Protein AF-A0A4S2L7U7-F1 (afdb_monomer_lite)

Radius of gyration: 32.33 Å; chains: 1; bounding box: 84×94×84 Å

Sequence (434 aa):
MQSRNIAFESQIVELRNQLSRRLEATGCLGDAASVLAEIPLESGQRTYAVTFKMDIYLRIAEYYLKLQQISDAETYVNRASLLQPECEDQNLLLRYKTAYAHLLDHKHRFLEAGQRYAELSIRFPWMDEAERVSFLERALAAALLASAGHQRTRLLATLYKDERCQAFEAYPILEKMYMGRLIKRCSLRSLGPLFEKFYPHLLHPPPATGATVSAGSKPPNTSSHSVQELLERAVVEHNMLAASLIYNNISLANLGDLLEITATEKVIVDLNRKTGMHDMSVLSLMCIARIPTINLGMFTFVLPLELNCQNRKIRSFSEAGIPLTFPLDTKVLSSSCVIFQNDKLWTITCTFQAEAVASRMISEDRLMGQIDQIDGAIHFKVPTSGEDPVLASWSGQINSLCTSVNRIVEGIEAAHPDWVHDQLSARMAVDPIL

Foldseek 3Di:
DVVPCQVCLVVLQVVLQVVLVVCVVVVVLVVSLVSLVPRCQPNHPDHDDLLVLLVSLLSSLVSCLVVLVLVRSVVSLVVNVVSQVVDPDPVSNLSSLLSVLSSCVSVLVLLVSLVSLLCSLPVCPVDDNVVSLLSNLSSVVSLLLDAFFDSSLVSLVSSLPDPSNVPDLCNVVSVCLNVLHQDDPVNCVSCVVSCVVRPVCLADPPPPPDDPDDPDDDDPPDPSHHPVNSNLLRNLSSNQSSCLVVDQKDFLLVSLVSSVPFFDKDFPDQPPPPPPDDDPPVVVVVPPDPQDFPDDPDDGDDDDDDDDDDDDDDDDDDDDDDDDDDDPDDDDPDQWDWDDDPSTTIIRHSSVVSVVSQVVCVVVVRAAWDADPVRRMIGRDDDDPPDDVVVVVVVVVVVVVVVVVVVVVVVCCVVPVPVVVVVVVVVVVVPPDD

Organism: Opisthorchis felineus (NCBI:txid147828)

InterPro domains:
  IPR036388 Winged helix-like DNA-binding domain superfamily [G3DSA:1.10.10.10] (221-272)
  IPR036388 Winged helix-like DNA-binding domain superfamily [G3DSA:1.10.10.10] (342-389)
  IPR040134 26S Proteasome non-ATPase regulatory subunit 12/COP9 signalosome complex subunit 4 [PTHR10855] (2-272)
  IPR041406 COP9 signalosome complex subunit 4, helix turn helix domain [PF18420] (390-428)
  IPR054559 PSMD12/CSN4-like, N-terminal [PF22241] (2-121)

Structure (mmCIF, N/CA/C/O backbone):
data_AF-A0A4S2L7U7-F1
#
_entry.id   AF-A0A4S2L7U7-F1
#
loop_
_atom_site.group_PDB
_atom_site.id
_atom_site.type_symbol
_atom_site.label_atom_id
_atom_site.label_alt_id
_atom_site.label_comp_id
_atom_site.label_asym_id
_atom_site.label_entity_id
_atom_site.label_seq_id
_atom_site.pdbx_PDB_ins_code
_atom_site.Cartn_x
_atom_site.Cartn_y
_atom_site.Cartn_z
_atom_site.occupancy
_atom_site.B_iso_or_equiv
_atom_site.auth_seq_id
_atom_site.auth_comp_id
_atom_site.auth_asym_id
_atom_site.auth_atom_id
_atom_site.pdbx_PDB_model_num
ATOM 1 N N . MET A 1 1 ? -28.619 9.564 37.568 1.00 62.41 1 MET A N 1
ATOM 2 C CA . MET A 1 1 ? -27.357 8.827 37.821 1.00 62.41 1 MET A CA 1
ATOM 3 C C . MET A 1 1 ? -26.123 9.726 37.746 1.00 62.41 1 MET A C 1
ATOM 5 O O . MET A 1 1 ? -25.223 9.503 38.539 1.00 62.41 1 MET A O 1
ATOM 9 N N . GLN A 1 2 ? -26.113 10.782 36.918 1.00 66.38 2 GLN A N 1
ATOM 10 C CA . GLN A 1 2 ? -24.982 11.724 36.799 1.00 66.38 2 GLN A CA 1
ATOM 11 C C . GLN A 1 2 ? -24.495 12.341 38.123 1.00 66.38 2 GLN A C 1
ATOM 13 O O . GLN A 1 2 ? -23.293 12.409 38.351 1.00 66.38 2 GLN A O 1
ATOM 18 N N . SER A 1 3 ? -25.396 12.699 39.046 1.00 74.44 3 SER A N 1
ATOM 19 C CA . SER A 1 3 ? -25.027 13.230 40.372 1.00 74.44 3 SER A CA 1
ATOM 20 C C . SER A 1 3 ? -24.342 12.214 41.300 1.00 74.44 3 SER A C 1
ATOM 22 O O . SER A 1 3 ? -23.756 12.602 42.305 1.00 74.44 3 SER A O 1
ATOM 24 N N . ARG A 1 4 ? -24.401 10.912 40.980 1.00 80.81 4 ARG A N 1
ATOM 25 C CA . ARG A 1 4 ? -23.769 9.809 41.727 1.00 80.81 4 ARG A CA 1
ATOM 26 C C . ARG A 1 4 ? -22.976 8.883 40.792 1.00 80.81 4 ARG A C 1
ATOM 28 O O . ARG A 1 4 ? -23.005 7.668 40.971 1.00 80.81 4 ARG A O 1
ATOM 35 N N . ASN A 1 5 ? -22.278 9.448 39.801 1.00 76.56 5 ASN A N 1
ATOM 36 C CA . ASN A 1 5 ? -21.565 8.684 38.765 1.00 76.56 5 ASN A CA 1
ATOM 37 C C . ASN A 1 5 ? -20.572 7.656 39.327 1.00 76.56 5 ASN A C 1
ATOM 39 O O . ASN A 1 5 ? -20.506 6.541 38.826 1.00 76.56 5 ASN A O 1
ATOM 43 N N . ILE A 1 6 ? -19.856 8.004 40.398 1.00 78.38 6 ILE A N 1
ATOM 44 C CA . ILE A 1 6 ? -18.853 7.125 41.018 1.00 78.38 6 ILE A CA 1
ATOM 45 C C . ILE A 1 6 ? -19.513 5.875 41.628 1.00 78.38 6 ILE A C 1
ATOM 47 O O . ILE A 1 6 ? -19.019 4.764 41.482 1.00 78.38 6 ILE A O 1
ATOM 51 N N . ALA A 1 7 ? -20.674 6.031 42.271 1.00 80.50 7 ALA A N 1
ATOM 52 C CA . ALA A 1 7 ? -21.357 4.925 42.946 1.00 80.50 7 ALA A CA 1
ATOM 53 C C . ALA A 1 7 ? -22.024 3.933 41.974 1.00 80.50 7 ALA A C 1
ATOM 55 O O . ALA A 1 7 ? -22.259 2.786 42.344 1.00 80.50 7 ALA A O 1
ATOM 56 N N . PHE A 1 8 ? -22.347 4.374 40.754 1.00 85.06 8 PHE A N 1
ATOM 57 C CA . PHE A 1 8 ? -23.045 3.574 39.742 1.00 85.06 8 PHE A CA 1
ATOM 58 C C . PHE A 1 8 ? -22.197 3.332 38.484 1.00 85.06 8 PHE A C 1
ATOM 60 O O . PHE A 1 8 ? -22.747 3.116 37.404 1.00 85.06 8 PHE A O 1
ATOM 67 N N . GLU A 1 9 ? -20.865 3.375 38.606 1.00 84.69 9 GLU A N 1
ATOM 68 C CA . GLU A 1 9 ? -19.939 3.303 37.467 1.00 84.69 9 GLU A CA 1
ATOM 69 C C . GLU A 1 9 ? -20.204 2.063 36.593 1.00 84.69 9 GLU A C 1
ATOM 71 O O . GLU A 1 9 ? -20.375 2.177 35.383 1.00 84.69 9 GLU A O 1
ATOM 76 N N . SER A 1 10 ? -20.375 0.888 37.212 1.00 85.44 10 SER A N 1
ATOM 77 C CA . SER A 1 10 ? -20.667 -0.370 36.505 1.00 85.44 10 SER A CA 1
ATOM 78 C C . SER A 1 10 ? -21.936 -0.305 35.660 1.00 85.44 10 SER A C 1
ATOM 80 O O . SER A 1 10 ? -21.963 -0.786 34.530 1.00 85.44 10 SER A O 1
ATOM 82 N N . GLN A 1 11 ? -23.005 0.245 36.235 1.00 88.62 11 GLN A N 1
ATOM 83 C CA . GLN A 1 11 ? -24.308 0.327 35.591 1.00 88.62 11 GLN A CA 1
ATOM 84 C C . GLN A 1 11 ? -24.273 1.360 34.465 1.00 88.62 11 GLN A C 1
ATOM 86 O O . GLN A 1 11 ? -24.877 1.144 33.421 1.00 88.62 11 GLN A O 1
ATOM 91 N N . ILE A 1 12 ? -23.532 2.456 34.646 1.00 89.06 12 ILE A N 1
ATOM 92 C CA . ILE A 1 12 ? -23.348 3.485 33.619 1.00 89.06 12 ILE A CA 1
ATOM 93 C C . ILE A 1 12 ? -22.584 2.923 32.420 1.00 89.06 12 ILE A C 1
ATOM 95 O O . ILE A 1 12 ? -22.988 3.174 31.288 1.00 89.06 12 ILE A O 1
ATOM 99 N N . VAL A 1 13 ? -21.520 2.148 32.646 1.00 90.44 13 VAL A N 1
ATOM 100 C CA . VAL A 1 13 ? -20.770 1.500 31.560 1.00 90.44 13 VAL A CA 1
ATOM 101 C C . VAL A 1 13 ? -21.661 0.546 30.770 1.00 90.44 13 VAL A C 1
ATOM 103 O O . VAL A 1 13 ? -21.686 0.621 29.542 1.00 90.44 13 VAL A O 1
ATOM 106 N N . GLU A 1 14 ? -22.447 -0.289 31.451 1.00 90.81 14 GLU A N 1
ATOM 107 C CA . GLU A 1 14 ? -23.380 -1.207 30.789 1.00 90.81 14 GLU A CA 1
ATOM 108 C C . GLU A 1 14 ? -24.444 -0.451 29.976 1.00 90.81 14 GLU A C 1
ATOM 110 O O . GLU A 1 14 ? -24.671 -0.754 28.804 1.00 90.81 14 GLU A O 1
ATOM 115 N N . LEU A 1 15 ? -25.042 0.597 30.553 1.00 93.12 15 LEU A N 1
ATOM 116 C CA . LEU A 1 15 ? -26.023 1.435 29.861 1.00 93.12 15 LEU A CA 1
ATOM 117 C C . LEU A 1 15 ? -25.423 2.134 28.636 1.00 93.12 15 LEU A C 1
ATOM 119 O O . LEU A 1 15 ? -26.057 2.158 27.584 1.00 93.12 15 LEU A O 1
ATOM 123 N N . ARG A 1 16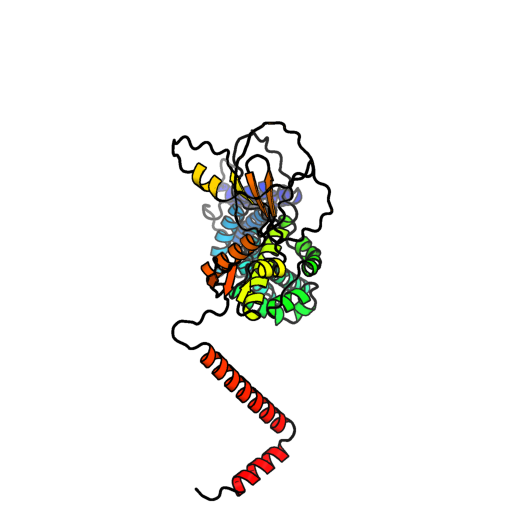 ? -24.201 2.670 28.738 1.00 93.12 16 ARG A N 1
ATOM 124 C CA . ARG A 1 16 ? -23.495 3.303 27.611 1.00 93.12 16 ARG A CA 1
ATOM 125 C C . ARG A 1 16 ? -23.152 2.296 26.518 1.00 93.12 16 ARG A C 1
ATOM 127 O O . ARG A 1 16 ? -23.304 2.606 25.339 1.00 93.12 16 ARG A O 1
ATOM 134 N N . ASN A 1 17 ? -22.762 1.078 26.888 1.00 91.81 17 ASN A N 1
ATOM 135 C CA . ASN A 1 17 ? -22.495 0.007 25.934 1.00 91.81 17 ASN A CA 1
ATOM 136 C C . ASN A 1 17 ? -23.764 -0.380 25.151 1.00 91.81 17 ASN A C 1
ATOM 138 O O . ASN A 1 17 ? -23.748 -0.446 23.919 1.00 91.81 17 ASN A O 1
ATOM 142 N N . GLN A 1 18 ? -24.887 -0.563 25.852 1.00 94.25 18 GLN A N 1
ATOM 143 C CA . GLN A 1 18 ? -26.181 -0.851 25.227 1.00 94.25 18 GLN A CA 1
ATOM 144 C C . GLN A 1 18 ? -26.687 0.315 24.370 1.00 94.25 18 GLN A C 1
ATOM 146 O O . GLN A 1 18 ? -27.180 0.092 23.262 1.00 94.25 18 GLN A O 1
ATOM 151 N N . LEU A 1 19 ? -26.541 1.553 24.850 1.00 94.56 19 LEU A N 1
ATOM 152 C CA . LEU A 1 19 ? -26.913 2.755 24.107 1.00 94.56 19 LEU A CA 1
ATOM 153 C C . LEU A 1 19 ? -26.107 2.873 22.810 1.00 94.56 19 LEU A C 1
ATOM 155 O O . LEU A 1 19 ? -26.698 3.083 21.757 1.00 94.56 19 LEU A O 1
ATOM 159 N N . SER A 1 20 ? -24.791 2.653 22.861 1.00 94.31 20 SER A N 1
ATOM 160 C CA . SER A 1 20 ? -23.930 2.659 21.674 1.00 94.31 20 SER A CA 1
ATOM 161 C C . SER A 1 20 ? -24.370 1.626 20.632 1.00 94.31 20 SER A C 1
ATOM 163 O O . SER A 1 20 ? -24.465 1.959 19.456 1.00 94.31 20 SER A O 1
ATOM 165 N N . ARG A 1 21 ? -24.729 0.401 21.047 1.00 93.94 21 ARG A N 1
ATOM 166 C CA . ARG A 1 21 ? -25.257 -0.630 20.128 1.00 93.94 21 ARG A CA 1
ATOM 167 C C . ARG A 1 21 ? -26.575 -0.213 19.472 1.00 93.94 21 ARG A C 1
ATOM 169 O O . ARG A 1 21 ? -26.801 -0.502 18.302 1.00 93.94 21 ARG A O 1
ATOM 176 N N . ARG A 1 22 ? -27.454 0.472 20.211 1.00 94.94 22 ARG A N 1
ATOM 177 C CA . ARG A 1 22 ? -28.705 1.002 19.646 1.00 94.94 22 ARG A CA 1
ATOM 178 C C . ARG A 1 22 ? -28.448 2.140 18.662 1.00 94.94 22 ARG A C 1
ATOM 180 O O . ARG A 1 22 ? -29.078 2.159 17.614 1.00 94.94 22 ARG A O 1
ATOM 187 N N . LEU A 1 23 ? -27.521 3.044 18.976 1.00 93.00 23 LEU A N 1
ATOM 188 C CA . LEU A 1 23 ? -27.135 4.148 18.090 1.00 93.00 23 LEU A CA 1
ATOM 189 C C . LEU A 1 23 ? -26.438 3.654 16.814 1.00 93.00 23 LEU A C 1
ATOM 191 O O . LEU A 1 23 ? -26.656 4.204 15.738 1.00 93.00 23 LEU A O 1
ATOM 195 N N . GLU A 1 24 ? -25.647 2.584 16.914 1.00 92.50 24 GLU A N 1
ATOM 196 C CA . GLU A 1 24 ? -25.079 1.895 15.754 1.00 92.50 24 GLU A CA 1
ATOM 197 C C . GLU A 1 24 ? -26.187 1.344 14.845 1.00 92.50 24 GLU A C 1
ATOM 199 O O . GLU A 1 24 ? -26.157 1.574 13.637 1.00 92.50 24 GLU A O 1
ATOM 204 N N . ALA A 1 25 ? -27.212 0.705 15.421 1.00 93.19 25 ALA A N 1
ATOM 205 C CA . ALA A 1 25 ? -28.353 0.187 14.665 1.00 93.19 25 ALA A CA 1
ATOM 206 C C . ALA A 1 25 ? -29.197 1.289 13.993 1.00 93.19 25 ALA A C 1
ATOM 208 O O . ALA A 1 25 ? -29.807 1.036 12.956 1.00 93.19 25 ALA A O 1
ATOM 209 N N . THR A 1 26 ? -29.231 2.508 14.547 1.00 93.06 26 THR A N 1
ATOM 210 C CA . THR A 1 26 ? -29.903 3.663 13.923 1.00 93.06 26 THR A CA 1
ATOM 211 C C . THR A 1 26 ? -29.018 4.421 12.928 1.00 93.06 26 THR A C 1
ATOM 213 O O . THR A 1 26 ? -29.508 5.334 12.268 1.00 93.06 26 THR A O 1
ATOM 216 N N . GLY A 1 27 ? -27.731 4.075 12.808 1.00 89.75 27 GLY A N 1
ATOM 217 C CA . GLY A 1 27 ? -26.769 4.737 11.917 1.00 89.75 27 GLY A CA 1
ATOM 218 C C . GLY A 1 27 ? -26.140 6.024 12.472 1.00 89.75 27 GLY A C 1
ATOM 219 O O . GLY A 1 27 ? -25.357 6.672 11.777 1.00 89.75 27 GLY A O 1
ATOM 220 N N . CYS A 1 28 ? -26.418 6.393 13.727 1.00 93.12 28 CYS A N 1
ATOM 221 C CA . CYS A 1 28 ? -25.865 7.582 14.389 1.00 93.12 28 CYS A CA 1
ATOM 222 C C . CYS A 1 28 ? -24.470 7.283 14.969 1.00 93.12 28 CYS A C 1
ATOM 224 O O . CYS A 1 28 ? -24.275 7.238 16.184 1.00 93.12 28 CYS A O 1
ATOM 226 N N . LEU A 1 29 ? -23.487 7.047 14.093 1.00 91.50 29 LEU A N 1
ATOM 227 C CA . LEU A 1 29 ? -22.147 6.582 14.488 1.00 91.50 29 LEU A CA 1
ATOM 228 C C . LEU A 1 29 ? -21.361 7.607 15.323 1.00 91.50 29 LEU A C 1
ATOM 230 O O . LEU A 1 29 ? -20.595 7.214 16.200 1.00 91.50 29 LEU A O 1
ATOM 234 N N . GLY A 1 30 ? -21.556 8.908 15.076 1.00 91.38 30 GLY A N 1
ATOM 235 C CA . GLY A 1 30 ? -20.846 9.971 15.803 1.00 91.38 30 GLY A CA 1
ATOM 236 C C . GLY A 1 30 ? -21.248 10.012 17.275 1.00 91.38 30 GLY A C 1
ATOM 237 O O . GLY A 1 30 ? -20.395 9.983 18.163 1.00 91.38 30 GLY A O 1
ATOM 238 N N . ASP A 1 31 ? -22.555 9.962 17.529 1.00 92.25 31 ASP A N 1
ATOM 239 C CA . ASP A 1 31 ? -23.104 9.893 18.883 1.00 92.25 31 ASP A CA 1
ATOM 240 C C . ASP A 1 31 ? -22.723 8.569 19.559 1.00 92.25 31 ASP A C 1
ATOM 242 O O . ASP A 1 31 ? -22.360 8.550 20.735 1.00 92.25 31 ASP A O 1
ATOM 246 N N . ALA A 1 32 ? -22.729 7.456 18.812 1.00 93.69 32 ALA A N 1
ATOM 247 C CA . ALA A 1 32 ? -22.306 6.153 19.323 1.00 93.69 32 ALA A CA 1
ATOM 248 C C . ALA A 1 32 ? -20.841 6.156 19.794 1.00 93.69 32 ALA A C 1
ATOM 250 O O . ALA A 1 32 ? -20.536 5.542 20.821 1.00 93.69 32 ALA A O 1
ATOM 251 N N . ALA A 1 33 ? -19.951 6.842 19.069 1.00 93.50 33 ALA A N 1
ATOM 252 C CA . ALA A 1 33 ? -18.549 7.013 19.441 1.00 93.50 33 ALA A CA 1
ATOM 253 C C . ALA A 1 33 ? -18.400 7.919 20.669 1.00 93.50 33 ALA A C 1
ATOM 255 O O . ALA A 1 33 ? -17.684 7.562 21.604 1.00 93.50 33 ALA A O 1
ATOM 256 N N . SER A 1 34 ? -19.130 9.038 20.709 1.00 93.81 34 SER A N 1
ATOM 257 C CA . SER A 1 34 ? -19.125 9.971 21.841 1.00 93.81 34 SER A CA 1
ATOM 258 C C . SER A 1 34 ? -19.562 9.290 23.145 1.00 93.81 34 SER A C 1
ATOM 260 O O . SER A 1 34 ? -18.852 9.362 24.146 1.00 93.81 34 SER A O 1
ATOM 262 N N . VAL A 1 35 ? -20.654 8.518 23.114 1.00 93.44 35 VAL A N 1
ATOM 263 C CA . VAL A 1 35 ? -21.160 7.767 24.278 1.00 93.44 35 VAL A CA 1
ATOM 264 C C . VAL A 1 35 ? -20.123 6.781 24.829 1.00 93.44 35 VAL A C 1
ATOM 266 O O . VAL A 1 35 ? -19.998 6.636 26.047 1.00 93.44 35 VAL A O 1
ATOM 269 N N . LEU A 1 36 ? -19.379 6.094 23.955 1.00 93.31 36 LEU A N 1
ATOM 270 C CA . LEU A 1 36 ? -18.323 5.167 24.374 1.00 93.31 36 LEU A CA 1
ATOM 271 C C . LEU A 1 36 ? -17.068 5.895 24.871 1.00 93.31 36 LEU A C 1
ATOM 273 O O . LEU A 1 36 ? -16.452 5.445 25.835 1.00 93.31 36 LEU A O 1
ATOM 277 N N . ALA A 1 37 ? -16.709 7.024 24.257 1.00 92.19 37 ALA A N 1
ATOM 278 C CA . ALA A 1 37 ? -15.569 7.846 24.657 1.00 92.19 37 ALA A CA 1
ATOM 279 C C . ALA A 1 37 ? -15.721 8.435 26.069 1.00 92.19 37 ALA A C 1
ATOM 281 O O . ALA A 1 37 ? -14.727 8.655 26.758 1.00 92.19 37 ALA A O 1
ATOM 282 N N . GLU A 1 38 ? -16.955 8.652 26.532 1.00 91.00 38 GLU A N 1
ATOM 283 C CA . GLU A 1 38 ? -17.227 9.124 27.893 1.00 91.00 38 GLU A CA 1
ATOM 284 C C . GLU A 1 38 ? -16.979 8.072 28.989 1.00 91.00 38 GLU A C 1
ATOM 286 O O . GLU A 1 38 ? -17.073 8.390 30.182 1.00 91.00 38 GLU A O 1
ATOM 291 N N . ILE A 1 39 ? -16.735 6.807 28.634 1.00 89.88 39 ILE A N 1
ATOM 292 C CA . ILE A 1 39 ? -16.443 5.752 29.609 1.00 89.88 39 ILE A CA 1
ATOM 293 C C . ILE A 1 39 ? -15.040 5.992 30.201 1.00 89.88 39 ILE A C 1
ATOM 295 O O . ILE A 1 39 ? -14.058 5.993 29.456 1.00 89.88 39 ILE A O 1
ATOM 299 N N . PRO A 1 40 ? -14.902 6.166 31.531 1.00 86.50 40 PRO A N 1
ATOM 300 C CA . PRO A 1 40 ? -13.607 6.415 32.162 1.00 86.50 40 PRO A CA 1
ATOM 301 C C . PRO A 1 40 ? -12.786 5.116 32.280 1.00 86.50 40 PRO A C 1
ATOM 303 O O . PRO A 1 40 ? -12.717 4.507 33.342 1.00 86.50 40 PRO A O 1
ATOM 306 N N . LEU A 1 41 ? -12.162 4.678 31.180 1.00 85.88 41 LEU A N 1
ATOM 307 C CA . LEU A 1 41 ? -11.414 3.408 31.109 1.00 85.88 41 LEU A CA 1
ATOM 308 C C . LEU A 1 41 ? -10.086 3.414 31.893 1.00 85.88 41 LEU A C 1
ATOM 310 O O . LEU A 1 41 ? -9.670 2.366 32.386 1.00 85.88 41 LEU A O 1
ATOM 314 N N . GLU A 1 42 ? -9.433 4.577 32.002 1.00 82.81 42 GLU A N 1
ATOM 315 C CA . GLU A 1 42 ? -8.146 4.749 32.709 1.00 82.81 42 GLU A CA 1
ATOM 316 C C . GLU A 1 42 ? -8.245 5.650 33.949 1.00 82.81 42 GLU A C 1
ATOM 318 O O . GLU A 1 42 ? -7.430 5.544 34.859 1.00 82.81 42 GLU A O 1
ATOM 323 N N . SER A 1 43 ? -9.237 6.544 33.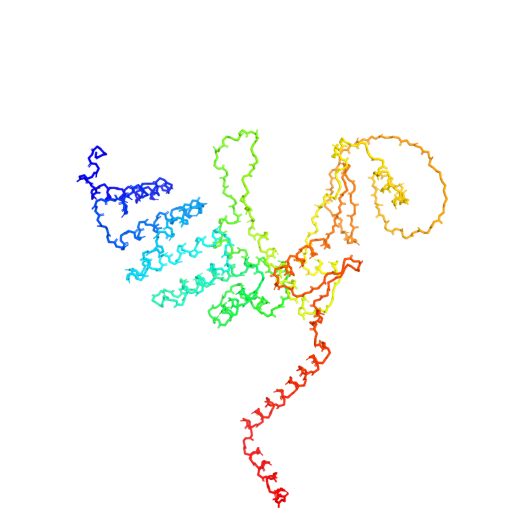999 1.00 82.31 43 SER A N 1
ATOM 324 C CA . SER A 1 43 ? -9.423 7.526 35.079 1.00 82.31 43 SER A CA 1
ATOM 325 C C . SER A 1 43 ? -10.490 7.131 36.109 1.00 82.31 43 SER A C 1
ATOM 327 O O . SER A 1 43 ? -10.741 7.888 37.048 1.00 82.31 43 SER A O 1
ATOM 329 N N . GLY A 1 44 ? -11.146 5.981 35.922 1.00 77.38 44 GLY A N 1
ATOM 330 C CA . GLY A 1 44 ? -12.174 5.459 36.823 1.00 77.38 44 GLY A CA 1
ATOM 331 C C . GLY A 1 44 ? -11.598 4.885 38.120 1.00 77.38 44 GLY A C 1
ATOM 332 O O . GLY A 1 44 ? -10.408 4.594 38.219 1.00 77.38 44 GLY A O 1
ATOM 333 N N . GLN A 1 45 ? -12.454 4.690 39.128 1.00 77.00 45 GLN A N 1
ATOM 334 C CA . GLN A 1 45 ? -12.053 3.975 40.350 1.00 77.00 45 GLN A CA 1
ATOM 335 C C . GLN A 1 45 ? -11.972 2.463 40.117 1.00 77.00 45 GLN A C 1
ATOM 337 O O . GLN A 1 45 ? -11.311 1.751 40.875 1.00 77.00 45 GLN A O 1
ATOM 342 N N . ARG A 1 46 ? -12.654 1.962 39.082 1.00 81.44 46 ARG A N 1
ATOM 343 C CA . ARG A 1 46 ? -12.698 0.545 38.746 1.00 81.44 46 ARG A CA 1
ATOM 344 C C . ARG A 1 46 ? -11.663 0.184 37.688 1.00 81.44 46 ARG A C 1
ATOM 346 O O . ARG A 1 46 ? -11.523 0.857 36.673 1.00 81.44 46 ARG A O 1
ATOM 353 N N . THR A 1 47 ? -10.992 -0.942 37.896 1.00 84.25 47 THR A N 1
ATOM 354 C CA . THR A 1 47 ? -10.124 -1.550 36.890 1.00 84.25 47 THR A CA 1
ATOM 355 C C . THR A 1 47 ? -10.938 -2.465 35.977 1.00 84.25 47 THR A C 1
ATOM 357 O O . THR A 1 47 ? -11.756 -3.271 36.428 1.00 84.25 47 THR A O 1
ATOM 360 N N . TYR A 1 48 ? -10.727 -2.323 34.671 1.00 89.00 48 TYR A N 1
ATOM 361 C CA . TYR A 1 48 ? -11.366 -3.140 33.640 1.00 89.00 48 TYR A CA 1
ATOM 362 C C . TYR A 1 48 ? -10.362 -4.127 33.046 1.00 89.00 48 TYR A C 1
ATOM 364 O O . TYR A 1 48 ? -9.170 -3.828 32.970 1.00 89.00 48 TYR A O 1
ATOM 372 N N . ALA A 1 49 ? -10.853 -5.283 32.592 1.00 91.44 49 ALA A N 1
ATOM 373 C CA . ALA A 1 49 ? -10.035 -6.256 31.877 1.00 91.44 49 ALA A CA 1
ATOM 374 C C . ALA A 1 49 ? -9.482 -5.660 30.571 1.00 91.44 49 ALA A C 1
ATOM 376 O O . ALA A 1 49 ? -10.173 -4.893 29.894 1.00 91.44 49 ALA A O 1
ATOM 377 N N . VAL A 1 50 ? -8.264 -6.059 30.195 1.00 92.12 50 VAL A N 1
ATOM 378 C CA . VAL A 1 50 ? -7.579 -5.590 28.975 1.00 92.12 50 VAL A CA 1
ATOM 379 C C . VAL A 1 50 ? -8.431 -5.844 27.729 1.00 92.12 50 VAL A C 1
ATOM 381 O O . VAL A 1 50 ? -8.585 -4.956 26.897 1.00 92.12 50 VAL A O 1
ATOM 384 N N . THR A 1 51 ? -9.071 -7.014 27.644 1.00 93.06 51 THR A N 1
ATOM 385 C CA . THR A 1 51 ? -9.970 -7.387 26.539 1.00 93.06 51 THR A CA 1
ATOM 386 C C . THR A 1 51 ? -11.159 -6.436 26.402 1.00 93.06 51 THR A C 1
ATOM 388 O O . THR A 1 51 ? -11.490 -6.016 25.297 1.00 93.06 51 THR A O 1
ATOM 391 N N . PHE A 1 52 ? -11.763 -6.029 27.521 1.00 92.56 52 PHE A N 1
ATOM 392 C CA . PHE A 1 52 ? -12.874 -5.079 27.523 1.00 92.56 52 PHE A CA 1
ATOM 393 C C . PHE A 1 52 ? -12.421 -3.674 27.110 1.00 92.56 52 PHE A C 1
ATOM 395 O O . PHE A 1 52 ? -13.058 -3.048 26.267 1.00 92.56 52 PHE A O 1
ATOM 402 N N . LYS A 1 53 ? -11.300 -3.186 27.662 1.00 93.12 53 LYS A N 1
ATOM 403 C CA . LYS A 1 53 ? -10.733 -1.879 27.286 1.00 93.12 53 LYS A CA 1
ATOM 404 C C . LYS A 1 53 ? -10.429 -1.817 25.788 1.00 93.12 53 LYS A C 1
ATOM 406 O O . LYS A 1 53 ? -10.793 -0.855 25.115 1.00 93.12 53 LYS A O 1
ATOM 411 N N . MET A 1 54 ? -9.799 -2.871 25.278 1.00 93.88 54 MET A N 1
ATOM 412 C CA . MET A 1 54 ? -9.425 -3.001 23.879 1.00 93.88 54 MET A CA 1
ATOM 413 C C . MET A 1 54 ? -10.653 -3.034 22.957 1.00 93.88 54 MET A C 1
ATOM 415 O O . MET A 1 54 ? -10.678 -2.292 21.979 1.00 93.88 54 MET A O 1
ATOM 419 N N . ASP A 1 55 ? -11.700 -3.807 23.280 1.00 93.94 55 ASP A N 1
ATOM 420 C CA . ASP A 1 55 ? -12.946 -3.829 22.489 1.00 93.94 55 ASP A CA 1
ATOM 421 C C . ASP A 1 55 ? -13.589 -2.438 22.380 1.00 93.94 55 ASP A C 1
ATOM 423 O O . ASP A 1 55 ? -13.965 -2.013 21.286 1.00 93.94 55 ASP A O 1
ATOM 427 N N . ILE A 1 56 ? -13.654 -1.686 23.485 1.00 94.19 56 ILE A N 1
ATOM 428 C CA . ILE A 1 56 ? -14.219 -0.330 23.476 1.00 94.19 56 ILE A CA 1
ATOM 429 C C . ILE A 1 56 ? -13.378 0.613 22.606 1.00 94.19 56 ILE A C 1
ATOM 431 O O . ILE A 1 56 ? -13.944 1.321 21.771 1.00 94.19 56 ILE A O 1
ATOM 435 N N . TYR A 1 57 ? -12.046 0.604 22.737 1.00 95.56 57 TYR A N 1
ATOM 436 C CA . TYR A 1 57 ? -11.179 1.438 21.896 1.00 95.56 57 TYR A CA 1
ATOM 437 C C . TYR A 1 57 ? -11.305 1.108 20.406 1.00 95.56 57 TYR A C 1
ATOM 439 O O . TYR A 1 57 ? -11.382 2.025 19.586 1.00 95.56 57 TYR A O 1
ATOM 447 N N . LEU A 1 58 ? -11.373 -0.177 20.050 1.00 95.19 58 LEU A N 1
ATOM 448 C CA . LEU A 1 58 ? -11.526 -0.606 18.659 1.00 95.19 58 LEU A CA 1
ATOM 449 C C . LEU A 1 58 ? -12.876 -0.195 18.074 1.00 95.19 58 LEU A C 1
ATOM 451 O O . LEU A 1 58 ? -12.916 0.311 16.957 1.00 95.19 58 LEU A O 1
ATOM 455 N N . ARG A 1 59 ? -13.971 -0.330 18.829 1.00 94.81 59 ARG A N 1
ATOM 456 C CA . ARG A 1 59 ? -15.301 0.115 18.378 1.00 94.81 59 ARG A CA 1
ATOM 457 C C . ARG A 1 59 ? -15.353 1.619 18.138 1.00 94.81 59 ARG A C 1
ATOM 459 O O . ARG A 1 59 ? -15.880 2.051 17.117 1.00 94.81 59 ARG A O 1
ATOM 466 N N . ILE A 1 60 ? -14.768 2.411 19.040 1.00 95.00 60 ILE A N 1
ATOM 467 C CA . ILE A 1 60 ? -14.661 3.865 18.862 1.00 95.00 60 ILE A CA 1
ATOM 468 C C . ILE A 1 60 ? -13.868 4.186 17.586 1.00 95.00 60 ILE A C 1
ATOM 470 O O . ILE A 1 60 ? -14.321 4.984 16.765 1.00 95.00 60 ILE A O 1
ATOM 474 N N . ALA A 1 61 ? -12.715 3.538 17.390 1.00 95.06 61 ALA A N 1
ATOM 475 C CA . ALA A 1 61 ? -11.897 3.729 16.198 1.00 95.06 61 ALA A CA 1
ATOM 476 C C . ALA A 1 61 ? -12.654 3.368 14.908 1.00 95.06 61 ALA A C 1
ATOM 478 O O . ALA A 1 61 ? -12.644 4.144 13.958 1.00 95.06 61 ALA A O 1
ATOM 479 N N . GLU A 1 62 ? -13.354 2.235 14.876 1.00 92.94 62 GLU A N 1
ATOM 480 C CA . GLU A 1 62 ? -14.142 1.796 13.719 1.00 92.94 62 GLU A CA 1
ATOM 481 C C . GLU A 1 62 ? -15.273 2.768 13.366 1.00 92.94 62 GLU A C 1
ATOM 483 O O . GLU A 1 62 ? -15.510 3.029 12.185 1.00 92.94 62 GLU A O 1
ATOM 488 N N . TYR A 1 63 ? -15.958 3.339 14.362 1.00 93.69 63 TYR A N 1
ATOM 489 C CA . TYR A 1 63 ? -16.976 4.363 14.118 1.00 93.69 63 TYR A CA 1
ATOM 490 C C . TYR A 1 63 ? -16.365 5.629 13.509 1.00 93.69 63 TYR A C 1
ATOM 492 O O . TYR A 1 63 ? -16.884 6.135 12.514 1.00 93.69 63 TYR A O 1
ATOM 500 N N . TYR A 1 64 ? -15.236 6.108 14.042 1.00 93.31 64 TYR A N 1
ATOM 501 C CA . TYR A 1 64 ? -14.551 7.283 13.498 1.00 93.31 64 TYR A CA 1
ATOM 502 C C . TYR A 1 64 ? -13.980 7.054 12.094 1.00 93.31 64 TYR A C 1
ATOM 504 O O . TYR A 1 64 ? -14.061 7.953 11.256 1.00 93.31 64 TYR A O 1
ATOM 512 N N . LEU A 1 65 ? -13.480 5.850 11.792 1.00 90.94 65 LEU A N 1
ATOM 513 C CA . LEU A 1 65 ? -13.036 5.486 10.442 1.00 90.94 65 LEU A CA 1
ATOM 514 C C . LEU A 1 65 ? -14.199 5.516 9.440 1.00 90.94 65 LEU A C 1
ATOM 516 O O . LEU A 1 65 ? -14.058 6.089 8.360 1.00 90.94 65 LEU A O 1
ATOM 520 N N . LYS A 1 66 ? -15.377 4.989 9.811 1.00 89.00 66 LYS A N 1
ATOM 521 C CA . LYS A 1 66 ? -16.596 5.072 8.979 1.00 89.00 66 LYS A CA 1
ATOM 522 C C . LYS A 1 66 ? -17.041 6.521 8.729 1.00 89.00 66 LYS A C 1
ATOM 524 O O . LYS A 1 66 ? -17.559 6.815 7.656 1.00 89.00 66 LYS A O 1
ATOM 529 N N . LEU A 1 67 ? -16.818 7.420 9.690 1.00 89.00 67 LEU A N 1
ATOM 530 C CA . LEU A 1 67 ? -17.104 8.859 9.586 1.00 89.00 67 LEU A CA 1
ATOM 531 C C . LEU A 1 67 ? -15.989 9.674 8.908 1.00 89.00 67 LEU A C 1
ATOM 533 O O . LEU A 1 67 ? -16.118 10.890 8.798 1.00 89.00 67 LEU A O 1
ATOM 537 N N . GLN A 1 68 ? -14.894 9.035 8.478 1.00 85.69 68 GLN A N 1
ATOM 538 C CA . GLN A 1 68 ? -13.703 9.687 7.915 1.00 85.69 68 GLN A CA 1
ATOM 539 C C . GLN A 1 68 ? -13.016 10.693 8.869 1.00 85.69 68 GLN A C 1
ATOM 541 O O . GLN A 1 68 ? -12.272 11.572 8.434 1.00 85.69 68 GLN A O 1
ATOM 546 N N . GLN A 1 69 ? -13.207 10.552 10.185 1.00 91.00 69 GLN A N 1
ATOM 547 C CA . GLN A 1 69 ? -12.537 11.357 11.215 1.00 91.00 69 GLN A CA 1
ATOM 548 C C . GLN A 1 69 ? -11.218 10.692 11.638 1.00 91.00 69 GLN A C 1
ATOM 550 O O . GLN A 1 69 ? -11.129 9.977 12.636 1.00 91.00 69 GLN A O 1
ATOM 555 N N . ILE A 1 70 ? -10.173 10.910 10.838 1.00 90.75 70 ILE A N 1
ATOM 556 C CA . ILE A 1 70 ? -8.905 10.164 10.924 1.00 90.75 70 ILE A CA 1
ATOM 557 C C . ILE A 1 70 ? -8.119 10.479 12.208 1.00 90.75 70 ILE A C 1
ATOM 559 O O . ILE A 1 70 ? -7.536 9.577 12.808 1.00 90.75 70 ILE A O 1
ATOM 563 N N . SER A 1 71 ? -8.106 11.741 12.648 1.00 93.19 71 SER A N 1
ATOM 564 C CA . SER A 1 71 ? -7.362 12.182 13.840 1.00 93.19 71 SER A CA 1
ATOM 565 C C . SER A 1 71 ? -7.876 11.538 15.128 1.00 93.19 71 SER A C 1
ATOM 567 O O . SER A 1 71 ? -7.094 11.099 15.976 1.00 93.19 71 SER A O 1
ATOM 569 N N . ASP A 1 72 ? -9.199 11.452 15.261 1.00 92.38 72 ASP A N 1
ATOM 570 C CA . ASP A 1 72 ? -9.837 10.873 16.439 1.00 92.38 72 ASP A CA 1
ATOM 571 C C . ASP A 1 72 ? -9.652 9.355 16.435 1.00 92.38 72 ASP A C 1
ATOM 573 O O . ASP A 1 72 ? -9.220 8.787 17.441 1.00 92.38 72 ASP A O 1
ATOM 577 N N . ALA A 1 73 ? -9.847 8.706 15.280 1.00 94.56 73 ALA A N 1
ATOM 578 C CA . ALA A 1 73 ? -9.560 7.284 15.106 1.00 94.56 73 ALA A CA 1
ATOM 579 C C . ALA A 1 73 ? -8.112 6.936 15.498 1.00 94.56 73 ALA A C 1
ATOM 581 O O . ALA A 1 73 ? -7.893 6.001 16.269 1.00 94.56 73 ALA A O 1
ATOM 582 N N . GLU A 1 74 ? -7.127 7.713 15.037 1.00 94.88 74 GLU A N 1
ATOM 583 C CA . GLU A 1 74 ? -5.712 7.506 15.361 1.00 94.88 74 GLU A CA 1
ATOM 584 C C . GLU A 1 74 ? -5.449 7.517 16.869 1.00 94.88 74 GLU A C 1
ATOM 586 O O . GLU A 1 74 ? -4.719 6.669 17.381 1.00 94.88 74 GLU A O 1
ATOM 591 N N . THR A 1 75 ? -6.084 8.433 17.598 1.00 95.25 75 THR A N 1
ATOM 592 C CA . THR A 1 75 ? -5.921 8.542 19.051 1.00 95.25 75 THR A CA 1
ATOM 593 C C . THR A 1 75 ? -6.356 7.258 19.759 1.00 95.25 75 THR A C 1
ATOM 595 O O . THR A 1 75 ? -5.642 6.758 20.631 1.00 95.25 75 THR A O 1
ATOM 598 N N . TYR A 1 76 ? -7.500 6.686 19.377 1.00 94.69 76 TYR A N 1
ATOM 599 C CA . TYR A 1 76 ? -8.018 5.469 20.007 1.00 94.69 76 TYR A CA 1
ATOM 600 C C . TYR A 1 76 ? -7.280 4.207 19.560 1.00 94.69 76 TYR A C 1
ATOM 602 O O . TYR A 1 76 ? -7.009 3.341 20.391 1.00 94.69 76 TYR A O 1
ATOM 610 N N . VAL A 1 77 ? -6.862 4.130 18.296 1.00 95.56 77 VAL A N 1
ATOM 611 C CA . VAL A 1 77 ? -6.005 3.037 17.813 1.00 95.56 77 VAL A CA 1
ATOM 612 C C . VAL A 1 77 ? -4.641 3.054 18.517 1.00 95.56 77 VAL A C 1
ATOM 614 O O . VAL A 1 77 ? -4.133 2.002 18.899 1.00 95.56 77 VAL A O 1
ATOM 617 N N . ASN A 1 78 ? -4.064 4.232 18.769 1.00 94.69 78 ASN A N 1
ATOM 618 C CA . ASN A 1 78 ? -2.809 4.362 19.514 1.00 94.69 78 ASN A CA 1
ATOM 619 C C . ASN A 1 78 ? -2.962 4.029 21.005 1.00 94.69 78 ASN A C 1
ATOM 621 O O . ASN A 1 78 ? -2.016 3.548 21.614 1.00 94.69 78 ASN A O 1
ATOM 625 N N . ARG A 1 79 ? -4.138 4.233 21.609 1.00 93.88 79 ARG A N 1
ATOM 626 C CA . ARG A 1 79 ? -4.416 3.723 22.966 1.00 93.88 79 ARG A CA 1
ATOM 627 C C . ARG A 1 79 ? -4.537 2.200 22.974 1.00 93.88 79 ARG A C 1
ATOM 629 O O . ARG A 1 79 ? -4.009 1.550 23.869 1.00 93.88 79 ARG A O 1
ATOM 636 N N . ALA A 1 80 ? -5.186 1.637 21.957 1.00 93.81 80 ALA A N 1
ATOM 637 C CA . ALA A 1 80 ? -5.310 0.197 21.764 1.00 93.81 80 ALA A CA 1
ATOM 638 C C . ALA A 1 80 ? -3.943 -0.488 21.537 1.00 93.81 80 ALA A C 1
ATOM 640 O O . ALA A 1 80 ? -3.722 -1.597 22.017 1.00 93.81 80 ALA A O 1
ATOM 641 N N . SER A 1 81 ? -2.990 0.181 20.878 1.00 94.94 81 SER A N 1
ATOM 642 C CA . SER A 1 81 ? -1.646 -0.370 20.642 1.00 94.94 81 SER A CA 1
ATOM 643 C C . SER A 1 81 ? -0.868 -0.650 21.932 1.00 94.94 81 SER A C 1
ATOM 645 O O . SER A 1 81 ? -0.132 -1.634 21.998 1.00 94.94 81 SER A O 1
ATOM 647 N N . LEU A 1 82 ? -1.087 0.151 22.982 1.00 92.81 82 LEU A N 1
ATOM 648 C CA . LEU A 1 82 ? -0.472 -0.038 24.301 1.00 92.81 82 LEU A CA 1
ATOM 649 C C . LEU A 1 82 ? -0.949 -1.325 24.988 1.00 92.81 82 LEU A C 1
ATOM 651 O O . LEU A 1 82 ? -0.208 -1.907 25.771 1.00 92.81 82 LEU A O 1
ATOM 655 N N . LEU A 1 83 ? -2.165 -1.776 24.671 1.00 91.75 83 LEU A N 1
ATOM 656 C CA . LEU A 1 83 ? -2.786 -2.978 25.235 1.00 91.75 83 LEU A CA 1
ATOM 657 C C . LEU A 1 83 ? -2.486 -4.247 24.422 1.00 91.75 83 LEU A C 1
ATOM 659 O O . LEU A 1 83 ? -2.766 -5.357 24.871 1.00 91.75 83 LEU A O 1
ATOM 663 N N . GLN A 1 84 ? -1.902 -4.102 23.229 1.00 91.19 84 GLN A N 1
ATOM 664 C CA . GLN A 1 84 ? -1.574 -5.209 22.333 1.00 91.19 84 GLN A CA 1
ATOM 665 C C . GLN A 1 84 ? -0.711 -6.324 22.970 1.00 91.19 84 GLN A C 1
ATOM 667 O O . GLN A 1 84 ? -1.031 -7.487 22.722 1.00 91.19 84 GLN A O 1
ATOM 672 N N . PRO A 1 85 ? 0.373 -6.047 23.730 1.00 92.12 85 PRO A N 1
ATOM 673 C CA . PRO A 1 85 ? 1.243 -7.111 24.243 1.00 92.12 85 PRO A CA 1
ATOM 674 C C . PRO A 1 85 ? 0.591 -7.950 25.350 1.00 92.12 85 PRO A C 1
ATOM 676 O O . PRO A 1 85 ? 0.988 -9.092 25.551 1.00 92.12 85 PRO A O 1
ATOM 679 N N . GLU A 1 86 ? -0.407 -7.402 26.044 1.00 90.69 86 GLU A N 1
ATOM 680 C CA . GLU A 1 86 ? -1.129 -8.059 27.143 1.00 90.69 86 GLU A CA 1
ATOM 681 C C . GLU A 1 86 ? -2.381 -8.813 26.659 1.00 90.69 86 GLU A C 1
ATOM 683 O O . GLU A 1 86 ? -3.041 -9.506 27.432 1.00 90.69 86 GLU A O 1
ATOM 688 N N . CYS A 1 87 ? -2.748 -8.664 25.383 1.00 89.69 87 CYS A N 1
ATOM 689 C CA . CYS A 1 87 ? -3.953 -9.258 24.823 1.00 89.69 87 CYS A CA 1
ATOM 690 C C . CYS A 1 87 ? -3.688 -10.681 24.305 1.00 89.69 87 CYS A C 1
ATOM 692 O O . CYS A 1 87 ? -2.992 -10.874 23.309 1.00 89.69 87 CYS A O 1
ATOM 694 N N . GLU A 1 88 ? -4.295 -11.675 24.956 1.00 89.75 88 GLU A N 1
ATOM 695 C CA . GLU A 1 88 ? -4.197 -13.089 24.558 1.00 89.75 88 GLU A CA 1
ATOM 696 C C . GLU A 1 88 ? -5.202 -13.481 23.454 1.00 89.75 88 GLU A C 1
ATOM 698 O O . GLU A 1 88 ? -4.979 -14.446 22.719 1.00 89.75 88 GLU A O 1
ATOM 703 N N . ASP A 1 89 ? -6.300 -12.728 23.306 1.00 93.00 89 ASP A N 1
ATOM 704 C CA . ASP A 1 89 ? -7.375 -13.039 22.358 1.00 93.00 89 ASP A CA 1
ATOM 705 C C . ASP A 1 89 ? -6.961 -12.753 20.903 1.00 93.00 89 ASP A C 1
ATOM 707 O O . ASP A 1 89 ? -6.775 -11.607 20.480 1.00 93.00 89 ASP A O 1
ATOM 711 N N . GLN A 1 90 ? -6.867 -13.822 20.109 1.00 91.56 90 GLN A N 1
ATOM 712 C CA . GLN A 1 90 ? -6.474 -13.766 18.702 1.00 91.56 90 GLN A CA 1
ATOM 713 C C . GLN A 1 90 ? -7.484 -13.015 17.826 1.00 91.56 90 GLN A C 1
ATOM 715 O O . GLN A 1 90 ? -7.069 -12.325 16.893 1.00 91.56 90 GLN A O 1
ATOM 720 N N . ASN A 1 91 ? -8.785 -13.101 18.125 1.00 92.00 91 ASN A N 1
ATOM 721 C CA . ASN A 1 91 ? -9.818 -12.408 17.350 1.00 92.00 91 ASN A CA 1
ATOM 722 C C . ASN A 1 91 ? -9.723 -10.895 17.550 1.00 92.00 91 ASN A C 1
ATOM 724 O O . ASN A 1 91 ? -9.788 -10.115 16.598 1.00 92.00 91 ASN A O 1
ATOM 728 N N . LEU A 1 92 ? -9.503 -10.473 18.795 1.00 93.25 92 LEU A N 1
ATOM 729 C CA . LEU A 1 92 ? -9.348 -9.065 19.134 1.00 93.25 92 LEU A CA 1
ATOM 730 C C . LEU A 1 92 ? -8.051 -8.488 18.557 1.00 93.25 92 LEU A C 1
ATOM 732 O O . LEU A 1 92 ? -8.036 -7.368 18.041 1.00 93.25 92 LEU A O 1
ATOM 736 N N . LEU A 1 93 ? -6.978 -9.284 18.556 1.00 94.06 93 LEU A N 1
ATOM 737 C CA . LEU A 1 93 ? -5.715 -8.924 17.922 1.00 94.06 93 LEU A CA 1
ATOM 738 C C . LEU A 1 93 ? -5.844 -8.789 16.394 1.00 94.06 93 LEU A C 1
ATOM 740 O O . LEU A 1 93 ? -5.233 -7.889 15.809 1.00 94.06 93 LEU A O 1
ATOM 744 N N . LEU A 1 94 ? -6.623 -9.658 15.740 1.00 93.94 94 LEU A N 1
ATOM 745 C CA . LEU A 1 94 ? -6.955 -9.542 14.315 1.00 93.94 94 LEU A CA 1
ATOM 746 C C . LEU A 1 94 ? -7.724 -8.244 14.039 1.00 93.94 94 LEU A C 1
ATOM 748 O O . LEU A 1 94 ? -7.332 -7.480 13.153 1.00 93.94 94 LEU A O 1
ATOM 752 N N . ARG A 1 95 ? -8.767 -7.959 14.828 1.00 94.00 95 ARG A N 1
ATOM 753 C CA . ARG A 1 95 ? -9.577 -6.738 14.704 1.00 94.00 95 ARG A CA 1
ATOM 754 C C . ARG A 1 95 ? -8.727 -5.478 14.859 1.00 94.00 95 ARG A C 1
ATOM 756 O O . ARG A 1 95 ? -8.802 -4.579 14.027 1.00 94.00 95 ARG A O 1
ATOM 763 N N . TYR A 1 96 ? -7.835 -5.458 15.849 1.00 95.69 96 TYR A N 1
ATOM 764 C CA . TYR A 1 96 ? -6.880 -4.368 16.047 1.00 95.69 96 TYR A CA 1
ATOM 765 C C . TYR A 1 96 ? -5.960 -4.148 14.852 1.00 95.69 96 TYR A C 1
ATOM 767 O O . TYR A 1 96 ? -5.855 -3.029 14.357 1.00 95.69 96 TYR A O 1
ATOM 775 N N . LYS A 1 97 ? -5.298 -5.201 14.363 1.00 95.25 97 LYS A N 1
ATOM 776 C CA . LYS A 1 97 ? -4.376 -5.063 13.229 1.00 95.25 97 LYS A CA 1
ATOM 777 C C . LYS A 1 97 ? -5.098 -4.644 11.956 1.00 95.25 97 LYS A C 1
ATOM 779 O O . LYS A 1 97 ? -4.544 -3.870 11.181 1.00 95.25 97 LYS A O 1
ATOM 784 N N . THR A 1 98 ? -6.325 -5.118 11.766 1.00 94.88 98 THR A N 1
ATOM 785 C CA . THR A 1 98 ? -7.183 -4.709 10.652 1.00 94.88 98 THR A CA 1
ATOM 786 C C . THR A 1 98 ? -7.537 -3.226 10.762 1.00 94.88 98 THR A C 1
ATOM 788 O O . THR A 1 98 ? -7.323 -2.479 9.810 1.00 94.88 98 THR A O 1
ATOM 791 N N . ALA A 1 99 ? -7.969 -2.761 11.939 1.00 94.75 99 ALA A N 1
ATOM 792 C CA . ALA A 1 99 ? -8.247 -1.347 12.195 1.00 94.75 99 ALA A CA 1
ATOM 793 C C . ALA A 1 99 ? -6.998 -0.459 12.026 1.00 94.75 99 ALA A C 1
ATOM 795 O O . ALA A 1 99 ? -7.084 0.630 11.462 1.00 94.75 99 ALA A O 1
ATOM 796 N N . TYR A 1 100 ? -5.824 -0.935 12.449 1.00 96.00 100 TYR A N 1
ATOM 797 C CA . TYR A 1 100 ? -4.552 -0.233 12.266 1.00 96.00 100 TYR A CA 1
ATOM 798 C C . TYR A 1 100 ? -4.161 -0.117 10.785 1.00 96.00 100 TYR A C 1
ATOM 800 O O . TYR A 1 100 ? -3.747 0.952 10.339 1.00 96.00 100 TYR A O 1
ATOM 808 N N . ALA A 1 101 ? -4.328 -1.187 10.001 1.00 95.38 101 ALA A N 1
ATOM 809 C CA . ALA A 1 101 ? -4.081 -1.157 8.559 1.00 95.38 101 ALA A CA 1
ATOM 810 C C . ALA A 1 101 ? -5.031 -0.178 7.843 1.00 95.38 101 ALA A C 1
ATOM 812 O O . ALA A 1 101 ? -4.583 0.634 7.035 1.00 95.38 101 ALA A O 1
ATOM 813 N N . HIS A 1 102 ? -6.313 -0.172 8.222 1.00 93.00 102 HIS A N 1
ATOM 814 C CA . HIS A 1 102 ? -7.294 0.791 7.721 1.00 93.00 102 HIS A CA 1
ATOM 815 C C . HIS A 1 102 ? -6.945 2.239 8.070 1.00 93.00 102 HIS A C 1
ATOM 817 O O . HIS A 1 102 ? -7.059 3.123 7.223 1.00 93.00 102 HIS A O 1
ATOM 823 N N . LEU A 1 103 ? -6.480 2.496 9.293 1.00 93.81 103 LEU A N 1
ATOM 824 C CA . LEU A 1 103 ? -6.031 3.827 9.690 1.00 93.81 103 LEU A CA 1
ATOM 825 C C . LEU A 1 103 ? -4.887 4.324 8.791 1.00 93.81 103 LEU A C 1
ATOM 827 O O . LEU A 1 103 ? -4.899 5.477 8.363 1.00 93.81 103 LEU A O 1
ATOM 831 N N . LEU A 1 104 ? -3.910 3.464 8.486 1.00 93.56 104 LEU A N 1
ATOM 832 C CA . LEU A 1 104 ? -2.791 3.813 7.607 1.00 93.56 104 LEU A CA 1
ATOM 833 C C . LEU A 1 104 ? -3.246 4.118 6.174 1.00 93.56 104 LEU A C 1
ATOM 835 O O . LEU A 1 104 ? -2.746 5.077 5.584 1.00 93.56 104 LEU A O 1
ATOM 839 N N . ASP A 1 105 ? -4.210 3.359 5.645 1.00 91.19 105 ASP A N 1
ATOM 840 C CA . ASP A 1 105 ? -4.830 3.632 4.341 1.00 91.19 105 ASP A CA 1
ATOM 841 C C . ASP A 1 105 ? -5.493 5.010 4.308 1.00 91.19 105 ASP A C 1
ATOM 843 O O . ASP A 1 105 ? -5.212 5.807 3.414 1.00 91.19 105 ASP A O 1
ATOM 847 N N . HIS A 1 106 ? -6.327 5.321 5.305 1.00 88.12 106 HIS A N 1
ATOM 848 C CA . HIS A 1 106 ? -6.998 6.619 5.396 1.00 88.12 106 HIS A CA 1
ATOM 849 C C . HIS A 1 106 ? -6.007 7.778 5.580 1.00 88.12 106 HIS A C 1
ATOM 851 O O . HIS A 1 106 ? -6.255 8.884 5.112 1.00 88.12 106 HIS A O 1
ATOM 857 N N . LYS A 1 107 ? -4.847 7.528 6.202 1.00 89.69 107 LYS A N 1
ATOM 858 C CA . LYS A 1 107 ? -3.731 8.485 6.287 1.00 89.69 107 LYS A CA 1
ATOM 859 C C . LYS A 1 107 ? -2.907 8.595 4.997 1.00 89.69 107 LYS A C 1
ATOM 861 O O . LYS A 1 107 ? -1.907 9.311 4.996 1.00 89.69 107 LYS A O 1
ATOM 866 N N . HIS A 1 108 ? -3.276 7.887 3.928 1.00 89.00 108 HIS A N 1
ATOM 867 C CA . HIS A 1 108 ? -2.532 7.791 2.668 1.00 89.00 108 HIS A CA 1
ATOM 868 C C . HIS A 1 108 ? -1.110 7.212 2.812 1.00 89.00 108 HIS A C 1
ATOM 870 O O . HIS A 1 108 ? -0.259 7.389 1.938 1.00 89.00 108 HIS A O 1
ATOM 876 N N . ARG A 1 109 ? -0.834 6.463 3.890 1.00 92.56 109 ARG A N 1
ATOM 877 C CA . ARG A 1 109 ? 0.421 5.711 4.088 1.00 92.56 109 ARG A CA 1
ATOM 878 C C . ARG A 1 109 ? 0.301 4.321 3.456 1.00 92.56 109 ARG A C 1
ATOM 880 O O . ARG A 1 109 ? 0.492 3.301 4.118 1.00 92.56 109 ARG A O 1
ATOM 887 N N . PHE A 1 110 ? -0.016 4.286 2.160 1.00 94.12 110 PHE A N 1
ATOM 888 C CA . PHE A 1 110 ? -0.391 3.065 1.433 1.00 94.12 110 PHE A CA 1
ATOM 889 C C . PHE A 1 110 ? 0.669 1.963 1.475 1.00 94.12 110 PHE A C 1
ATOM 891 O O . PHE A 1 110 ? 0.345 0.783 1.555 1.00 94.12 110 PHE A O 1
ATOM 898 N N . LEU A 1 111 ? 1.950 2.330 1.457 1.00 94.25 111 LEU A N 1
ATOM 899 C CA . LEU A 1 111 ? 3.038 1.357 1.508 1.00 94.25 111 LEU A CA 1
ATOM 900 C C . LEU A 1 111 ? 3.035 0.553 2.816 1.00 94.25 111 LEU A C 1
ATOM 902 O O . LEU A 1 111 ? 3.164 -0.670 2.802 1.00 94.25 111 LEU A O 1
ATOM 906 N N . GLU A 1 112 ? 2.873 1.242 3.942 1.00 95.50 112 GLU A N 1
ATOM 907 C CA . GLU A 1 112 ? 2.835 0.616 5.263 1.00 95.50 112 GLU A CA 1
ATOM 908 C C . GLU A 1 112 ? 1.534 -0.161 5.457 1.00 95.50 112 GLU A C 1
ATOM 910 O O . GLU A 1 112 ? 1.559 -1.275 5.977 1.00 95.50 112 GLU A O 1
ATOM 915 N N . ALA A 1 113 ? 0.411 0.383 4.980 1.00 95.81 113 ALA A N 1
ATOM 916 C CA . ALA A 1 113 ? -0.869 -0.316 4.978 1.00 95.81 113 ALA A CA 1
ATOM 917 C C . ALA A 1 113 ? -0.785 -1.633 4.185 1.00 95.81 113 ALA A C 1
ATOM 919 O O . ALA A 1 113 ? -1.140 -2.691 4.702 1.00 95.81 113 ALA A O 1
ATOM 920 N N . GLY A 1 114 ? -0.213 -1.599 2.977 1.00 96.25 114 GLY A N 1
ATOM 921 C CA . GLY A 1 114 ? -0.011 -2.774 2.130 1.00 96.25 114 GLY A CA 1
ATOM 922 C C . GLY A 1 114 ? 0.846 -3.855 2.793 1.00 96.25 114 GLY A C 1
ATOM 923 O O . GLY A 1 114 ? 0.502 -5.035 2.733 1.00 96.25 114 GLY A O 1
ATOM 924 N N . GLN A 1 115 ? 1.911 -3.468 3.504 1.00 96.50 115 GLN A N 1
ATOM 925 C CA . GLN A 1 115 ? 2.711 -4.407 4.301 1.00 96.50 115 GLN A CA 1
ATOM 926 C C . GLN A 1 115 ? 1.885 -5.062 5.416 1.00 96.50 115 GLN A C 1
ATOM 928 O O . GLN A 1 115 ? 1.987 -6.271 5.620 1.00 96.50 115 GLN A O 1
ATOM 933 N N . ARG A 1 116 ? 1.038 -4.291 6.115 1.00 96.56 116 ARG A N 1
ATOM 934 C CA . ARG A 1 116 ? 0.161 -4.825 7.169 1.00 96.56 116 ARG A CA 1
ATOM 935 C C . ARG A 1 116 ? -0.905 -5.761 6.620 1.00 96.56 116 ARG A C 1
ATOM 937 O O . ARG A 1 116 ? -1.135 -6.802 7.224 1.00 96.56 116 ARG A O 1
ATOM 944 N N . TYR A 1 117 ? -1.508 -5.461 5.475 1.00 96.56 117 TYR A N 1
ATOM 945 C CA . TYR A 1 117 ? -2.469 -6.370 4.847 1.00 96.56 117 TYR A CA 1
ATOM 946 C C . TYR A 1 117 ? -1.827 -7.674 4.362 1.00 96.56 117 TYR A C 1
ATOM 948 O O . TYR A 1 117 ? -2.392 -8.748 4.570 1.00 96.56 117 TYR A O 1
ATOM 956 N N . ALA A 1 118 ? -0.623 -7.607 3.786 1.00 95.75 118 ALA A N 1
ATOM 957 C CA . ALA A 1 118 ? 0.128 -8.806 3.423 1.00 95.75 118 ALA A CA 1
ATOM 958 C C . ALA A 1 118 ? 0.473 -9.652 4.666 1.00 95.75 118 ALA A C 1
ATOM 960 O O . ALA A 1 118 ? 0.317 -10.872 4.647 1.00 95.75 118 ALA A O 1
ATOM 961 N N . GLU A 1 119 ? 0.863 -9.008 5.775 1.00 94.81 119 GLU A N 1
ATOM 962 C CA . GLU A 1 119 ? 1.099 -9.675 7.063 1.00 94.81 119 GLU A CA 1
ATOM 963 C C . GLU A 1 119 ? -0.181 -10.344 7.599 1.00 94.81 119 GLU A C 1
ATOM 965 O O . GLU A 1 119 ? -0.138 -11.497 8.030 1.00 94.81 119 GLU A O 1
ATOM 970 N N . LEU A 1 120 ? -1.328 -9.654 7.541 1.00 94.75 120 LEU A N 1
ATOM 971 C CA . LEU A 1 120 ? -2.630 -10.165 7.987 1.00 94.75 120 LEU A CA 1
ATOM 972 C C . LEU A 1 120 ? -3.042 -11.451 7.261 1.00 94.75 120 LEU A C 1
ATOM 974 O O . LEU A 1 120 ? -3.565 -12.360 7.902 1.00 94.75 120 LEU A O 1
ATOM 978 N N . SER A 1 121 ? -2.757 -11.560 5.959 1.00 94.50 121 SER A N 1
ATOM 979 C CA . SER A 1 121 ? -3.090 -12.752 5.164 1.00 94.50 121 SER A CA 1
ATOM 980 C C . SER A 1 121 ? -2.355 -14.022 5.619 1.00 94.50 121 SER A C 1
ATOM 982 O O . SER A 1 121 ? -2.862 -15.129 5.439 1.00 94.50 121 SER A O 1
ATOM 984 N N . ILE A 1 122 ? -1.160 -13.876 6.203 1.00 91.94 122 ILE A N 1
ATOM 985 C CA . ILE A 1 122 ? -0.294 -15.001 6.599 1.00 91.94 122 ILE A CA 1
ATOM 986 C C . ILE A 1 122 ? -0.395 -15.276 8.104 1.00 91.94 122 ILE A C 1
ATOM 988 O O . ILE A 1 122 ? -0.365 -16.425 8.539 1.00 91.94 122 ILE A O 1
ATOM 992 N N . ARG A 1 123 ? -0.517 -14.224 8.921 1.00 91.81 123 ARG A N 1
ATOM 993 C CA . ARG A 1 123 ? -0.392 -14.304 10.383 1.00 91.81 123 ARG A CA 1
ATOM 994 C C . ARG A 1 123 ? -1.538 -15.037 11.080 1.00 91.81 123 ARG A C 1
ATOM 996 O O . ARG A 1 123 ? -1.344 -15.490 12.206 1.00 91.81 123 ARG A O 1
ATOM 1003 N N . PHE A 1 124 ? -2.700 -15.157 10.440 1.00 90.94 124 PHE A N 1
ATOM 1004 C CA . PHE A 1 124 ? -3.887 -15.807 11.001 1.00 90.94 124 PHE A CA 1
ATOM 1005 C C . PHE A 1 124 ? -4.347 -16.979 10.112 1.00 90.94 124 PHE A C 1
ATOM 1007 O O . PHE A 1 124 ? -5.228 -16.805 9.272 1.00 90.94 124 PHE A O 1
ATOM 1014 N N . PRO A 1 125 ? -3.764 -18.187 10.271 1.00 88.62 125 PRO A N 1
ATOM 1015 C CA . PRO A 1 125 ? -4.053 -19.331 9.396 1.00 88.62 125 PRO A CA 1
ATOM 1016 C C . PRO A 1 125 ? -5.457 -19.921 9.557 1.00 88.62 125 PRO A C 1
ATOM 1018 O O . PRO A 1 125 ? -5.949 -20.574 8.645 1.00 88.62 125 PRO A O 1
ATOM 1021 N N . TRP A 1 126 ? -6.087 -19.708 10.715 1.00 89.81 126 TRP A N 1
ATOM 1022 C CA . TRP A 1 126 ? -7.442 -20.176 11.024 1.00 89.81 126 TRP A CA 1
ATOM 1023 C C . TRP A 1 126 ? -8.540 -19.368 10.314 1.00 89.81 126 TRP A C 1
ATOM 1025 O O . TRP A 1 126 ? -9.705 -19.742 10.393 1.00 89.81 126 TRP A O 1
ATOM 1035 N N . MET A 1 127 ? -8.178 -18.271 9.643 1.00 92.06 127 MET A N 1
ATOM 1036 C CA . MET A 1 127 ? -9.087 -17.437 8.865 1.00 92.06 127 MET A CA 1
ATOM 1037 C C . MET A 1 127 ? -9.440 -18.091 7.525 1.00 92.06 127 MET A C 1
ATOM 1039 O O . MET A 1 127 ? -8.603 -18.748 6.890 1.00 92.06 127 MET A O 1
ATOM 1043 N N . ASP A 1 128 ? -10.657 -17.846 7.051 1.00 92.81 128 ASP A N 1
ATOM 1044 C CA . ASP A 1 128 ? -11.116 -18.359 5.766 1.00 92.81 128 ASP A CA 1
ATOM 1045 C C . ASP A 1 128 ? -10.217 -17.888 4.618 1.00 92.81 128 ASP A C 1
ATOM 1047 O O . ASP A 1 128 ? -9.658 -16.786 4.611 1.00 92.81 128 ASP A O 1
ATOM 1051 N N . GLU A 1 129 ? -10.047 -18.750 3.618 1.00 91.50 129 GLU A N 1
ATOM 1052 C CA . GLU A 1 129 ? -9.178 -18.453 2.479 1.00 91.50 129 GLU A CA 1
ATOM 1053 C C . GLU A 1 129 ? -9.674 -17.241 1.680 1.00 91.50 129 GLU A C 1
ATOM 1055 O O . GLU A 1 129 ? -8.870 -16.403 1.275 1.00 91.50 129 GLU A O 1
ATOM 1060 N N . ALA A 1 130 ? -10.994 -17.083 1.546 1.00 92.75 130 ALA A N 1
ATOM 1061 C CA . ALA A 1 130 ? -11.606 -15.937 0.878 1.00 92.75 130 ALA A CA 1
ATOM 1062 C C . ALA A 1 130 ? -11.257 -14.599 1.561 1.00 92.75 130 ALA A C 1
ATOM 1064 O O . ALA A 1 130 ? -10.952 -13.614 0.886 1.00 92.75 130 ALA A O 1
ATOM 1065 N N . GLU A 1 131 ? -11.240 -14.561 2.896 1.00 92.56 131 GLU A N 1
ATOM 1066 C CA . GLU A 1 131 ? -10.853 -13.368 3.656 1.00 92.56 131 GLU A CA 1
ATOM 1067 C C . GLU A 1 131 ? -9.347 -13.097 3.541 1.00 92.56 131 GLU A C 1
ATOM 1069 O O . GLU A 1 131 ? -8.934 -11.960 3.299 1.00 92.56 131 GLU A O 1
ATOM 1074 N N . ARG A 1 132 ? -8.511 -14.144 3.613 1.00 94.19 132 ARG A N 1
ATOM 1075 C CA . ARG A 1 132 ? -7.053 -14.045 3.398 1.00 94.19 132 ARG A CA 1
ATOM 1076 C C . ARG A 1 132 ? -6.708 -13.502 2.016 1.00 94.19 132 ARG A C 1
ATOM 1078 O O . ARG A 1 132 ? -5.771 -12.709 1.890 1.00 94.19 132 ARG A O 1
ATOM 1085 N N . VAL A 1 133 ? -7.455 -13.919 0.998 1.00 94.00 133 VAL A N 1
ATOM 1086 C CA . VAL A 1 133 ? -7.322 -13.439 -0.379 1.00 94.00 133 VAL A CA 1
ATOM 1087 C C . VAL A 1 133 ? -7.785 -11.986 -0.498 1.00 94.00 133 VAL A C 1
ATOM 1089 O O . VAL A 1 133 ? -7.072 -11.178 -1.085 1.00 94.00 133 VAL A O 1
ATOM 1092 N N . SER A 1 134 ? -8.902 -11.612 0.130 1.00 93.69 134 SER A N 1
ATOM 1093 C CA . SER A 1 134 ? -9.379 -10.220 0.176 1.00 93.69 134 SER A CA 1
ATOM 1094 C C . SER A 1 134 ? -8.342 -9.265 0.792 1.00 93.69 134 SER A C 1
ATOM 1096 O O . SER A 1 134 ? -8.120 -8.168 0.274 1.00 93.69 134 SER A O 1
ATOM 1098 N N . PHE A 1 135 ? -7.633 -9.688 1.848 1.00 95.19 135 PHE A N 1
ATOM 109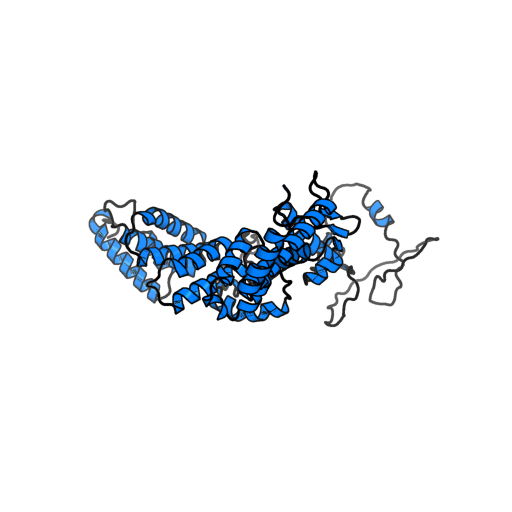9 C CA . PHE A 1 135 ? -6.527 -8.906 2.409 1.00 95.19 135 PHE A CA 1
ATOM 1100 C C . PHE A 1 135 ? -5.345 -8.764 1.445 1.00 95.19 135 PHE A C 1
ATOM 1102 O O . PHE A 1 135 ? -4.789 -7.673 1.341 1.00 95.19 135 PHE A O 1
ATOM 1109 N N . LEU A 1 136 ? -4.971 -9.816 0.710 1.00 95.19 136 LEU A N 1
ATOM 1110 C CA . LEU A 1 136 ? -3.926 -9.713 -0.317 1.00 95.19 136 LEU A CA 1
ATOM 1111 C C . LEU A 1 136 ? -4.327 -8.795 -1.468 1.00 95.19 136 LEU A C 1
ATOM 1113 O O . LEU A 1 136 ? -3.512 -8.005 -1.934 1.00 95.19 136 LEU A O 1
ATOM 1117 N N . GLU A 1 137 ? -5.577 -8.873 -1.913 1.00 94.25 137 GLU A N 1
ATOM 1118 C CA . GLU A 1 137 ? -6.103 -8.020 -2.974 1.00 94.25 137 GLU A CA 1
ATOM 1119 C C . GLU A 1 137 ? -6.059 -6.541 -2.549 1.00 94.25 137 GLU A C 1
ATOM 1121 O O . GLU A 1 137 ? -5.621 -5.675 -3.309 1.00 94.25 137 GLU A O 1
ATOM 1126 N N . ARG A 1 138 ? -6.396 -6.255 -1.284 1.00 94.38 138 ARG A N 1
ATOM 1127 C CA . ARG A 1 138 ? -6.246 -4.921 -0.688 1.00 94.38 138 ARG A CA 1
ATOM 1128 C C . ARG A 1 138 ? -4.780 -4.507 -0.527 1.00 94.38 138 ARG A C 1
ATOM 1130 O O . ARG A 1 138 ? -4.446 -3.351 -0.776 1.00 94.38 138 ARG A O 1
ATOM 1137 N N . ALA A 1 139 ? -3.892 -5.435 -0.165 1.00 96.19 139 ALA A N 1
ATOM 1138 C CA . ALA A 1 139 ? -2.451 -5.187 -0.109 1.00 96.19 139 ALA A CA 1
ATOM 1139 C C . ALA A 1 139 ? -1.895 -4.793 -1.484 1.00 96.19 139 ALA A C 1
ATOM 1141 O O . ALA A 1 139 ? -1.095 -3.861 -1.581 1.00 96.19 139 ALA A O 1
ATOM 1142 N N . LEU A 1 140 ? -2.351 -5.469 -2.545 1.00 94.88 140 LEU A N 1
ATOM 1143 C CA . LEU A 1 140 ? -2.019 -5.132 -3.924 1.00 94.88 140 LEU A CA 1
ATOM 1144 C C . LEU A 1 140 ? -2.540 -3.740 -4.283 1.00 94.88 140 LEU A C 1
ATOM 1146 O O . LEU A 1 140 ? -1.773 -2.924 -4.783 1.00 94.88 140 LEU A O 1
ATOM 1150 N N . ALA A 1 141 ? -3.799 -3.437 -3.974 1.00 93.44 141 ALA A N 1
ATOM 1151 C CA . ALA A 1 141 ? -4.386 -2.122 -4.215 1.00 93.44 141 ALA A CA 1
ATOM 1152 C C . ALA A 1 141 ? -3.568 -0.984 -3.569 1.00 93.44 141 ALA A C 1
ATOM 1154 O O . ALA A 1 141 ? -3.211 -0.010 -4.236 1.00 93.44 141 ALA A O 1
ATOM 1155 N N . ALA A 1 142 ? -3.187 -1.152 -2.300 1.00 94.25 142 ALA A N 1
ATOM 1156 C CA . ALA A 1 142 ? -2.338 -0.208 -1.579 1.00 94.25 142 ALA A CA 1
ATOM 1157 C C . ALA A 1 142 ? -0.924 -0.121 -2.190 1.00 94.25 142 ALA A C 1
ATOM 1159 O O . ALA A 1 142 ? -0.373 0.969 -2.355 1.00 94.25 142 ALA A O 1
ATOM 1160 N N . ALA A 1 143 ? -0.336 -1.250 -2.600 1.00 94.69 143 ALA A N 1
ATOM 1161 C CA . ALA A 1 143 ? 0.966 -1.272 -3.266 1.00 94.69 143 ALA A CA 1
ATOM 1162 C C . ALA A 1 143 ? 0.946 -0.532 -4.615 1.00 94.69 143 ALA A C 1
ATOM 1164 O O . ALA A 1 143 ? 1.920 0.145 -4.950 1.00 94.69 143 ALA A O 1
ATOM 1165 N N . LEU A 1 144 ? -0.149 -0.619 -5.378 1.00 92.31 144 LEU A N 1
ATOM 1166 C CA . LEU A 1 144 ? -0.310 0.102 -6.643 1.00 92.31 144 LEU A CA 1
ATOM 1167 C C . LEU A 1 144 ? -0.353 1.624 -6.426 1.00 92.31 144 LEU A C 1
ATOM 1169 O O . LEU A 1 144 ? 0.292 2.338 -7.194 1.00 92.31 144 LEU A O 1
ATOM 1173 N N . LEU A 1 145 ? -1.027 2.097 -5.368 1.00 91.19 145 LEU A N 1
ATOM 1174 C CA . LEU A 1 145 ? -1.137 3.522 -5.001 1.00 91.19 145 LEU A CA 1
ATOM 1175 C C . LEU A 1 145 ? 0.114 4.098 -4.316 1.00 91.19 145 LEU A C 1
ATOM 1177 O O . LEU A 1 145 ? 0.301 5.314 -4.291 1.00 91.19 145 LEU A O 1
ATOM 1181 N N . ALA A 1 146 ? 0.969 3.253 -3.739 1.00 92.62 146 ALA A N 1
ATOM 1182 C CA . ALA A 1 146 ? 2.196 3.695 -3.086 1.00 92.62 146 ALA A CA 1
ATOM 1183 C C . ALA A 1 146 ? 3.196 4.326 -4.077 1.00 92.62 146 ALA A C 1
ATOM 1185 O O . ALA A 1 146 ? 3.297 3.920 -5.237 1.00 92.62 146 ALA A O 1
ATOM 1186 N N . SER A 1 147 ? 3.998 5.281 -3.593 1.00 88.81 147 SER A N 1
ATOM 1187 C CA . SER A 1 147 ? 5.081 5.900 -4.366 1.00 88.81 147 SER A CA 1
ATOM 1188 C C . SER A 1 147 ? 6.169 4.889 -4.745 1.00 88.81 147 SER A C 1
ATOM 1190 O O . SER A 1 147 ? 6.440 3.919 -4.029 1.00 88.81 147 SER A O 1
ATOM 1192 N N . ALA A 1 148 ? 6.809 5.101 -5.895 1.00 88.25 148 ALA A N 1
ATOM 1193 C CA . ALA A 1 148 ? 7.802 4.166 -6.417 1.00 88.25 148 ALA A CA 1
ATOM 1194 C C . ALA A 1 148 ? 9.074 4.139 -5.545 1.00 88.25 148 ALA A C 1
ATOM 1196 O O . ALA A 1 148 ? 9.622 5.182 -5.225 1.00 88.25 148 ALA A O 1
ATOM 1197 N N . GLY A 1 149 ? 9.589 2.976 -5.147 1.00 86.94 149 GLY A N 1
ATOM 1198 C CA . GLY A 1 149 ? 10.809 2.918 -4.331 1.00 86.94 149 GLY A CA 1
ATOM 1199 C C . GLY A 1 149 ? 11.131 1.514 -3.832 1.00 86.94 149 GLY A C 1
ATOM 1200 O O . GLY A 1 149 ? 10.324 0.597 -3.983 1.00 86.94 149 GLY A O 1
ATOM 1201 N N . HIS A 1 150 ? 12.293 1.339 -3.196 1.00 87.62 150 HIS A N 1
ATOM 1202 C CA . HIS A 1 150 ? 12.802 0.014 -2.814 1.00 87.62 150 HIS A CA 1
ATOM 1203 C C . HIS A 1 150 ? 11.846 -0.792 -1.924 1.00 87.62 150 HIS A C 1
ATOM 1205 O O . HIS A 1 150 ? 11.675 -1.994 -2.125 1.00 87.62 150 HIS A O 1
ATOM 1211 N N . GLN A 1 151 ? 11.201 -0.148 -0.949 1.00 91.69 151 GLN A N 1
ATOM 1212 C CA . GLN A 1 151 ? 10.237 -0.818 -0.074 1.00 91.69 151 GLN A CA 1
ATOM 1213 C C . GLN A 1 151 ? 8.991 -1.291 -0.842 1.00 91.69 151 GLN A C 1
ATOM 1215 O O . GLN A 1 151 ? 8.523 -2.406 -0.609 1.00 91.69 151 GLN A O 1
ATOM 1220 N N . ARG A 1 152 ? 8.492 -0.493 -1.798 1.00 94.12 152 ARG A N 1
ATOM 1221 C CA . ARG A 1 152 ? 7.383 -0.884 -2.681 1.00 94.12 152 ARG A CA 1
ATOM 1222 C C . ARG A 1 152 ? 7.781 -2.053 -3.577 1.00 94.12 152 ARG A C 1
ATOM 1224 O O . ARG A 1 152 ? 7.023 -3.009 -3.679 1.00 94.12 152 ARG A O 1
ATOM 1231 N N . THR A 1 153 ? 8.983 -2.037 -4.157 1.00 92.38 153 THR A N 1
ATOM 1232 C CA . THR A 1 153 ? 9.500 -3.153 -4.969 1.00 92.38 153 THR A CA 1
ATOM 1233 C C . THR A 1 153 ? 9.584 -4.452 -4.167 1.00 92.38 153 THR A C 1
ATOM 1235 O O . THR A 1 153 ? 9.226 -5.509 -4.679 1.00 92.38 153 THR A O 1
ATOM 1238 N N . ARG A 1 154 ? 9.999 -4.389 -2.892 1.00 94.19 154 ARG A N 1
ATOM 1239 C CA . ARG A 1 154 ? 9.995 -5.557 -1.993 1.00 94.19 154 ARG A CA 1
ATOM 1240 C C . ARG A 1 154 ? 8.580 -6.080 -1.747 1.00 94.19 154 ARG A C 1
ATOM 1242 O O . ARG A 1 154 ? 8.373 -7.283 -1.842 1.00 94.19 154 ARG A O 1
ATOM 1249 N N . LEU A 1 155 ? 7.617 -5.194 -1.481 1.00 95.62 155 LEU A N 1
ATOM 1250 C CA . LEU A 1 155 ? 6.215 -5.582 -1.298 1.00 95.62 155 LEU A CA 1
ATOM 1251 C C . LEU A 1 155 ? 5.637 -6.233 -2.567 1.00 95.62 155 LEU A C 1
ATOM 1253 O O . LEU A 1 155 ? 5.041 -7.301 -2.480 1.00 95.62 155 LEU A O 1
ATOM 1257 N N . LEU A 1 156 ? 5.879 -5.647 -3.745 1.00 95.69 156 LEU A N 1
ATOM 1258 C CA . LEU A 1 156 ? 5.471 -6.221 -5.033 1.00 95.69 156 LEU A CA 1
ATOM 1259 C C . LEU A 1 156 ? 6.112 -7.594 -5.278 1.00 95.69 156 LEU A C 1
ATOM 1261 O O . LEU A 1 156 ? 5.442 -8.489 -5.778 1.00 95.69 156 LEU A O 1
ATOM 1265 N N . ALA A 1 157 ? 7.375 -7.789 -4.888 1.00 95.44 157 ALA A N 1
ATOM 1266 C CA . ALA A 1 157 ? 8.042 -9.085 -4.989 1.00 95.44 157 ALA A CA 1
ATOM 1267 C C . ALA A 1 157 ? 7.393 -10.144 -4.084 1.00 95.44 157 ALA A C 1
ATOM 1269 O O . ALA A 1 157 ? 7.252 -11.292 -4.499 1.00 95.44 157 ALA A O 1
ATOM 1270 N N . THR A 1 158 ? 6.993 -9.768 -2.865 1.00 95.06 158 THR A N 1
ATOM 1271 C CA . THR A 1 158 ? 6.252 -10.658 -1.960 1.00 95.06 158 THR A CA 1
ATOM 1272 C C . THR A 1 158 ? 4.912 -11.063 -2.568 1.00 95.06 158 THR A C 1
ATOM 1274 O O . THR A 1 158 ? 4.592 -12.245 -2.572 1.00 95.06 158 THR A O 1
ATOM 1277 N N . LEU A 1 159 ? 4.166 -10.108 -3.133 1.00 95.69 159 LEU A N 1
ATOM 1278 C CA . LEU A 1 159 ? 2.875 -10.375 -3.776 1.00 95.69 159 LEU A CA 1
ATOM 1279 C C . LEU A 1 159 ? 3.025 -11.216 -5.053 1.00 95.69 159 LEU A C 1
ATOM 1281 O O . LEU A 1 159 ? 2.241 -12.124 -5.283 1.00 95.69 159 LEU A O 1
ATOM 1285 N N . TYR A 1 160 ? 4.045 -10.956 -5.873 1.00 96.12 160 TYR A N 1
ATOM 1286 C CA . TYR A 1 160 ? 4.278 -11.702 -7.113 1.00 96.12 160 TYR A CA 1
ATOM 1287 C C . TYR A 1 160 ? 4.656 -13.170 -6.870 1.00 96.12 160 TYR A C 1
ATOM 1289 O O . TYR A 1 160 ? 4.268 -14.043 -7.642 1.00 96.12 160 TYR A O 1
ATOM 1297 N N . LYS A 1 161 ? 5.418 -13.444 -5.804 1.00 94.81 161 LYS A N 1
ATOM 1298 C CA . LYS A 1 161 ? 5.817 -14.807 -5.420 1.00 94.81 161 LYS A CA 1
ATOM 1299 C C . LYS A 1 161 ? 4.682 -15.614 -4.786 1.00 94.81 161 LYS A C 1
ATOM 1301 O O . LYS A 1 161 ? 4.819 -16.826 -4.664 1.00 94.81 161 LYS A O 1
ATOM 1306 N N . ASP A 1 162 ? 3.607 -14.962 -4.352 1.00 94.06 162 ASP A N 1
ATOM 1307 C CA . ASP A 1 162 ? 2.448 -15.633 -3.771 1.00 94.06 162 ASP A CA 1
ATOM 1308 C C . ASP A 1 162 ? 1.533 -16.156 -4.888 1.00 94.06 162 ASP A C 1
ATOM 1310 O O . ASP A 1 162 ? 0.959 -15.382 -5.658 1.00 94.06 162 ASP A O 1
ATOM 1314 N N . GLU A 1 163 ? 1.384 -17.479 -4.975 1.00 93.62 163 GLU A N 1
ATOM 1315 C CA . GLU A 1 163 ? 0.578 -18.143 -6.008 1.00 93.62 163 GLU A CA 1
ATOM 1316 C C . GLU A 1 163 ? -0.889 -17.697 -5.987 1.00 93.62 163 GLU A C 1
ATOM 1318 O O . GLU A 1 163 ? -1.523 -17.601 -7.039 1.00 93.62 163 GLU A O 1
ATOM 1323 N N . ARG A 1 164 ? -1.415 -17.319 -4.814 1.00 93.25 164 ARG A N 1
ATOM 1324 C CA . ARG A 1 164 ? -2.803 -16.853 -4.659 1.00 93.25 164 ARG A CA 1
ATOM 1325 C C . ARG A 1 164 ? -3.076 -15.579 -5.458 1.00 93.25 164 ARG A C 1
ATOM 1327 O O . ARG A 1 164 ? -4.207 -15.354 -5.881 1.00 93.25 164 ARG A O 1
ATOM 1334 N N . CYS A 1 165 ? -2.048 -14.759 -5.697 1.00 93.81 165 CYS A N 1
ATOM 1335 C CA . CYS A 1 165 ? -2.187 -13.514 -6.448 1.00 93.81 165 CYS A CA 1
ATOM 1336 C C . CYS A 1 165 ? -2.410 -13.738 -7.950 1.00 93.81 165 CYS A C 1
ATOM 1338 O O . CYS A 1 165 ? -2.891 -12.828 -8.622 1.00 93.81 165 CYS A O 1
ATOM 1340 N N . GLN A 1 166 ? -2.108 -14.929 -8.485 1.00 92.94 166 GLN A N 1
ATOM 1341 C CA . GLN A 1 166 ? -2.303 -15.246 -9.908 1.00 92.94 166 GLN A CA 1
ATOM 1342 C C . GLN A 1 166 ? -3.780 -15.219 -10.322 1.00 92.94 166 GLN A C 1
ATOM 1344 O O . GLN A 1 166 ? -4.090 -14.965 -11.482 1.00 92.94 166 GLN A O 1
ATOM 1349 N N . ALA A 1 167 ? -4.695 -15.437 -9.372 1.00 92.31 167 ALA A N 1
ATOM 1350 C CA . ALA A 1 167 ? -6.134 -15.387 -9.609 1.00 92.31 167 ALA A CA 1
ATOM 1351 C C . ALA A 1 167 ? -6.695 -13.954 -9.705 1.00 92.31 167 ALA A C 1
ATOM 1353 O O . ALA A 1 167 ? -7.874 -13.781 -10.008 1.00 92.31 167 ALA A O 1
ATOM 1354 N N . PHE A 1 168 ? -5.897 -12.919 -9.418 1.00 91.62 168 PHE A N 1
ATOM 1355 C CA . PHE A 1 168 ? -6.390 -11.542 -9.369 1.00 91.62 168 PHE A CA 1
ATOM 1356 C C . PHE A 1 168 ? -6.538 -10.943 -10.764 1.00 91.62 168 PHE A C 1
ATOM 1358 O O . PHE A 1 168 ? -5.638 -11.037 -11.597 1.00 91.62 168 PHE A O 1
ATOM 1365 N N . GLU A 1 169 ? -7.611 -10.182 -10.982 1.00 89.50 169 GLU A N 1
ATOM 1366 C CA . GLU A 1 169 ? -7.803 -9.415 -12.222 1.00 89.50 169 GLU A CA 1
ATOM 1367 C C . GLU A 1 169 ? -6.676 -8.390 -12.451 1.00 89.50 169 GLU A C 1
ATOM 1369 O O . GLU A 1 169 ? -6.291 -8.097 -13.583 1.00 89.50 169 GLU A O 1
ATOM 1374 N N . ALA A 1 170 ? -6.096 -7.876 -11.362 1.00 90.88 170 ALA A N 1
ATOM 1375 C CA . ALA A 1 170 ? -4.981 -6.934 -11.377 1.00 90.88 170 ALA A CA 1
ATOM 1376 C C . ALA A 1 170 ? -3.595 -7.595 -11.563 1.00 90.88 170 ALA A C 1
ATOM 1378 O O . ALA A 1 170 ? -2.589 -6.882 -11.648 1.00 90.88 170 ALA A O 1
ATOM 1379 N N . TYR A 1 171 ? -3.508 -8.930 -11.654 1.00 93.56 171 TYR A N 1
ATOM 1380 C CA . TYR A 1 171 ? -2.236 -9.655 -11.767 1.00 93.56 171 TYR A CA 1
ATOM 1381 C C . TYR A 1 171 ? -1.356 -9.218 -12.957 1.00 93.56 171 TYR A C 1
ATOM 1383 O O . TYR A 1 171 ? -0.159 -9.004 -12.752 1.00 93.56 171 TYR A O 1
ATOM 1391 N N . PRO A 1 172 ? -1.887 -8.960 -14.173 1.00 93.00 172 PRO A N 1
ATOM 1392 C CA . PRO A 1 172 ? -1.058 -8.501 -15.293 1.00 93.00 172 PRO A CA 1
ATOM 1393 C C . PRO A 1 172 ? -0.354 -7.161 -15.031 1.00 93.00 172 PRO A C 1
ATOM 1395 O O . PRO A 1 172 ? 0.681 -6.861 -15.627 1.00 93.00 172 PRO A O 1
ATOM 1398 N N . ILE A 1 173 ? -0.918 -6.322 -14.158 1.00 93.12 173 ILE A N 1
ATOM 1399 C CA . ILE A 1 173 ? -0.321 -5.039 -13.769 1.00 93.12 173 ILE A CA 1
ATOM 1400 C C . ILE A 1 173 ? 0.731 -5.266 -12.686 1.00 93.12 173 ILE A C 1
ATOM 1402 O O . ILE A 1 173 ? 1.807 -4.676 -12.770 1.00 93.12 173 ILE A O 1
ATOM 1406 N N . LEU A 1 174 ? 0.464 -6.162 -11.728 1.00 94.19 174 LEU A N 1
ATOM 1407 C CA . LEU A 1 174 ? 1.450 -6.608 -10.742 1.00 94.19 174 LEU A CA 1
ATOM 1408 C C . LEU A 1 174 ? 2.705 -7.168 -11.426 1.00 94.19 174 LEU A C 1
ATOM 1410 O O . LEU A 1 174 ? 3.810 -6.734 -11.105 1.00 94.19 174 LEU A O 1
ATOM 1414 N N . GLU A 1 175 ? 2.547 -8.066 -12.402 1.00 94.25 175 GLU A N 1
ATOM 1415 C CA . GLU A 1 175 ? 3.662 -8.630 -13.171 1.00 94.25 175 GLU A CA 1
ATOM 1416 C C . GLU A 1 175 ? 4.467 -7.521 -13.864 1.00 94.25 175 GLU A C 1
ATOM 1418 O O . GLU A 1 175 ? 5.689 -7.452 -13.723 1.00 94.25 175 GLU A O 1
ATOM 1423 N N . LYS A 1 176 ? 3.796 -6.603 -14.573 1.00 92.88 176 LYS A N 1
ATOM 1424 C CA . LYS A 1 176 ? 4.468 -5.483 -15.252 1.00 92.88 176 LYS A CA 1
ATOM 1425 C C . LYS A 1 176 ? 5.212 -4.575 -14.276 1.00 92.88 176 LYS A C 1
ATOM 1427 O O . LYS A 1 176 ? 6.341 -4.185 -14.573 1.00 92.88 176 LYS A O 1
ATOM 1432 N N . MET A 1 177 ? 4.611 -4.256 -13.128 1.00 92.25 177 MET A N 1
ATOM 1433 C CA . MET A 1 177 ? 5.256 -3.436 -12.103 1.00 92.25 177 MET A CA 1
ATOM 1434 C C . MET A 1 177 ? 6.473 -4.134 -11.500 1.00 92.25 177 MET A C 1
ATOM 1436 O O . MET A 1 177 ? 7.525 -3.513 -11.364 1.00 92.25 177 MET A O 1
ATOM 1440 N N . TYR A 1 178 ? 6.359 -5.421 -11.176 1.00 94.00 178 TYR A N 1
ATOM 1441 C CA . TYR A 1 178 ? 7.460 -6.188 -10.600 1.00 94.00 178 TYR A CA 1
ATOM 1442 C C . TYR A 1 178 ? 8.623 -6.372 -11.589 1.00 94.00 178 TYR A C 1
ATOM 1444 O O . TYR A 1 178 ? 9.781 -6.203 -11.215 1.00 94.00 178 TYR A O 1
ATOM 1452 N N . MET A 1 179 ? 8.324 -6.628 -12.865 1.00 92.25 179 MET A N 1
ATOM 1453 C CA . MET A 1 179 ? 9.320 -6.785 -13.935 1.00 92.25 179 MET A CA 1
ATOM 1454 C C . MET A 1 179 ? 9.951 -5.459 -14.397 1.00 92.25 179 MET A C 1
ATOM 1456 O O . MET A 1 179 ? 10.755 -5.466 -15.326 1.00 92.25 179 MET A O 1
ATOM 1460 N N . GLY A 1 180 ? 9.564 -4.317 -13.816 1.00 90.00 180 GLY A N 1
ATOM 1461 C CA . GLY A 1 180 ? 10.068 -3.002 -14.222 1.00 90.00 180 GLY A CA 1
ATOM 1462 C C . GLY A 1 180 ? 9.674 -2.608 -15.650 1.00 90.00 180 GLY A C 1
ATOM 1463 O O . GLY A 1 180 ? 10.423 -1.912 -16.328 1.00 90.00 180 GLY A O 1
ATOM 1464 N N . ARG A 1 181 ? 8.514 -3.072 -16.135 1.00 92.38 181 ARG A N 1
ATOM 1465 C CA . ARG A 1 181 ? 7.999 -2.745 -17.474 1.00 92.38 181 ARG A CA 1
ATOM 1466 C C . ARG A 1 181 ? 7.203 -1.439 -17.441 1.00 92.38 181 ARG A C 1
ATOM 1468 O O . ARG A 1 181 ? 6.599 -1.093 -16.424 1.00 92.38 181 ARG A O 1
ATOM 1475 N N . LEU A 1 182 ? 7.161 -0.749 -18.582 1.00 91.50 182 LEU A N 1
ATOM 1476 C CA . LEU A 1 182 ? 6.334 0.444 -18.779 1.00 91.50 182 LEU A CA 1
ATOM 1477 C C . LEU A 1 182 ? 4.839 0.100 -18.753 1.00 91.50 182 LEU A C 1
ATOM 1479 O O . LEU A 1 182 ? 4.401 -0.902 -19.329 1.00 91.50 182 LEU A O 1
ATOM 1483 N N . ILE A 1 183 ? 4.051 0.962 -18.114 1.00 91.94 183 ILE A N 1
ATOM 1484 C CA . ILE A 1 183 ? 2.608 0.801 -17.931 1.00 91.94 183 ILE A CA 1
ATOM 1485 C C . ILE A 1 183 ? 1.881 1.948 -18.620 1.00 91.94 183 ILE A C 1
ATOM 1487 O O . ILE A 1 183 ? 2.053 3.109 -18.263 1.00 91.94 183 ILE A O 1
ATOM 1491 N N . LYS A 1 184 ? 1.036 1.605 -19.594 1.00 88.00 184 LYS A N 1
ATOM 1492 C CA . LYS A 1 184 ? 0.187 2.565 -20.311 1.00 88.00 184 LYS A CA 1
ATOM 1493 C C . LYS A 1 184 ? -1.077 2.876 -19.517 1.00 88.00 184 LYS A C 1
ATOM 1495 O O . LYS A 1 184 ? -1.645 1.969 -18.899 1.00 88.00 184 LYS A O 1
ATOM 1500 N N . ARG A 1 185 ? -1.600 4.100 -19.626 1.00 83.31 185 ARG A N 1
ATOM 1501 C CA . ARG A 1 185 ? -2.814 4.542 -18.916 1.00 83.31 185 ARG A CA 1
ATOM 1502 C C . ARG A 1 185 ? -4.039 3.695 -19.260 1.00 83.31 185 ARG A C 1
ATOM 1504 O O . ARG A 1 185 ? -4.866 3.424 -18.395 1.00 83.31 185 ARG A O 1
ATOM 1511 N N . CYS A 1 186 ? -4.136 3.190 -20.491 1.00 81.38 186 CYS A N 1
ATOM 1512 C CA . CYS A 1 186 ? -5.237 2.312 -20.905 1.00 81.38 186 CYS A CA 1
ATOM 1513 C C . CYS A 1 186 ? -5.304 0.995 -20.112 1.00 81.38 186 CYS A C 1
ATOM 1515 O O . CYS A 1 186 ? -6.398 0.482 -19.887 1.00 81.38 186 CYS A O 1
ATOM 1517 N N . SER A 1 187 ? -4.160 0.475 -19.650 1.00 83.75 187 SER A N 1
ATOM 1518 C CA . SER A 1 187 ? -4.110 -0.752 -18.845 1.00 83.75 187 SER A CA 1
ATOM 1519 C C . SER A 1 187 ? -4.665 -0.543 -17.437 1.00 83.75 187 SER A C 1
ATOM 1521 O O . SER A 1 187 ? -5.058 -1.509 -16.806 1.00 83.75 187 SER A O 1
ATOM 1523 N N . LEU A 1 188 ? -4.733 0.697 -16.945 1.00 82.88 188 LEU A N 1
ATOM 1524 C CA . LEU A 1 188 ? -5.208 1.003 -15.593 1.00 82.88 188 LEU A CA 1
ATOM 1525 C C . LEU A 1 188 ? -6.733 0.970 -15.477 1.00 82.88 188 LEU A C 1
ATOM 1527 O O . LEU A 1 188 ? -7.254 0.851 -14.374 1.00 82.88 188 LEU A O 1
ATOM 1531 N N . ARG A 1 189 ? -7.463 1.042 -16.597 1.00 80.81 189 ARG A N 1
ATOM 1532 C CA . ARG A 1 189 ? -8.933 1.026 -16.584 1.00 80.81 189 ARG A CA 1
ATOM 1533 C C . ARG A 1 189 ? -9.493 -0.267 -15.981 1.00 80.81 189 ARG A C 1
ATOM 1535 O O . ARG A 1 189 ? -10.552 -0.227 -15.366 1.00 80.81 189 ARG A O 1
ATOM 1542 N N . SER A 1 190 ? -8.775 -1.385 -16.105 1.00 83.44 190 SER A N 1
ATOM 1543 C CA . SER A 1 190 ? -9.173 -2.659 -15.496 1.00 83.44 190 SER A CA 1
ATOM 1544 C C . SER A 1 190 ? -9.087 -2.661 -13.965 1.00 83.44 190 SER A C 1
ATOM 1546 O O . SER A 1 190 ? -9.629 -3.563 -13.345 1.00 83.44 190 SER A O 1
ATOM 1548 N N . LEU A 1 191 ? -8.438 -1.670 -13.342 1.00 84.00 191 LEU A N 1
ATOM 1549 C CA . LEU A 1 191 ? -8.345 -1.553 -11.881 1.00 84.00 191 LEU A CA 1
ATOM 1550 C C . LEU A 1 191 ? -9.549 -0.848 -11.242 1.00 84.00 191 LEU A C 1
ATOM 1552 O O . LEU A 1 191 ? -9.657 -0.845 -10.018 1.00 84.00 191 LEU A O 1
ATOM 1556 N N . GLY A 1 192 ? -10.444 -0.253 -12.039 1.00 81.50 192 GLY A N 1
ATOM 1557 C CA . GLY A 1 192 ? -11.627 0.462 -11.540 1.00 81.50 192 GLY A CA 1
ATOM 1558 C C . GLY A 1 192 ? -12.449 -0.343 -10.520 1.00 81.50 192 GLY A C 1
ATOM 1559 O O . GLY A 1 192 ? -12.615 0.136 -9.397 1.00 81.50 192 GLY A O 1
ATOM 1560 N N . PRO A 1 193 ? -12.864 -1.588 -10.835 1.00 84.94 193 PRO A N 1
ATOM 1561 C CA . PRO A 1 193 ? -13.650 -2.423 -9.921 1.00 84.94 193 PRO A CA 1
ATOM 1562 C C . PRO A 1 193 ? -12.948 -2.706 -8.584 1.00 84.94 193 PRO A C 1
ATOM 1564 O O . PRO A 1 193 ? -13.578 -2.728 -7.526 1.00 84.94 193 PRO A O 1
ATOM 1567 N N . LEU A 1 194 ? -11.624 -2.876 -8.610 1.00 86.81 194 LEU A N 1
ATOM 1568 C CA . LEU A 1 194 ? -10.816 -3.114 -7.415 1.00 86.81 194 LEU A CA 1
ATOM 1569 C C . LEU A 1 194 ? -10.812 -1.881 -6.496 1.00 86.81 194 LEU A C 1
ATOM 1571 O O . LEU A 1 194 ? -10.975 -2.010 -5.279 1.00 86.81 194 LEU A O 1
ATOM 1575 N N . PHE A 1 195 ? -10.670 -0.678 -7.059 1.00 85.75 195 PHE A N 1
ATOM 1576 C CA . PHE A 1 195 ? -10.716 0.554 -6.269 1.00 85.75 195 PHE A CA 1
ATOM 1577 C C . PHE A 1 195 ? -12.127 0.878 -5.772 1.00 85.75 195 PHE A C 1
ATOM 1579 O O . PHE A 1 195 ? -12.264 1.355 -4.648 1.00 85.75 195 PHE A O 1
ATOM 1586 N N . GLU A 1 196 ? -13.171 0.560 -6.539 1.00 85.25 196 GLU A N 1
ATOM 1587 C CA . GLU A 1 196 ? -14.567 0.671 -6.090 1.00 85.25 196 GLU A CA 1
ATOM 1588 C C . GLU A 1 196 ? -14.849 -0.218 -4.877 1.00 85.25 196 GLU A C 1
ATOM 1590 O O . GLU A 1 196 ? -15.486 0.219 -3.917 1.00 85.25 196 GLU A O 1
ATOM 1595 N N . LYS A 1 197 ? -14.303 -1.437 -4.879 1.00 87.94 197 LYS A N 1
ATOM 1596 C CA . LYS A 1 197 ? -14.455 -2.400 -3.786 1.00 87.94 197 LYS A CA 1
ATOM 1597 C C . LYS A 1 197 ? -13.770 -1.956 -2.489 1.00 87.94 197 LYS A C 1
ATOM 1599 O O . LYS A 1 197 ? -14.347 -2.116 -1.415 1.00 87.94 197 LYS A O 1
ATOM 1604 N N . PHE A 1 198 ? -12.539 -1.442 -2.556 1.00 84.81 198 PHE A N 1
ATOM 1605 C CA . PHE A 1 198 ? -11.719 -1.193 -1.357 1.00 84.81 198 PHE A CA 1
ATOM 1606 C C . PHE A 1 198 ? -11.571 0.276 -0.959 1.00 84.81 198 PHE A C 1
ATOM 1608 O O . PHE A 1 198 ? -11.377 0.566 0.221 1.00 84.81 198 PHE A O 1
ATOM 1615 N N . TYR A 1 199 ? -11.702 1.202 -1.906 1.00 83.38 199 TYR A N 1
ATOM 1616 C CA . TYR A 1 199 ? -11.518 2.637 -1.691 1.00 83.38 199 TYR A CA 1
ATOM 1617 C C . TYR A 1 199 ? -12.731 3.466 -2.153 1.00 83.38 199 TYR A C 1
ATOM 1619 O O . TYR A 1 199 ? -12.558 4.478 -2.838 1.00 83.38 199 TYR A O 1
ATOM 1627 N N . PRO A 1 200 ? -13.969 3.132 -1.730 1.00 78.62 200 PRO A N 1
ATOM 1628 C CA . PRO A 1 200 ? -15.145 3.926 -2.094 1.00 78.62 200 PRO A CA 1
ATOM 1629 C C . PRO A 1 200 ? -15.035 5.376 -1.595 1.00 78.62 200 PRO A C 1
ATOM 1631 O O . PRO A 1 200 ? -15.500 6.303 -2.256 1.00 78.62 200 PRO A O 1
ATOM 1634 N N . HIS A 1 201 ? -14.354 5.573 -0.459 1.00 71.88 201 HIS A N 1
ATOM 1635 C CA . HIS A 1 201 ? -14.119 6.874 0.168 1.00 71.88 201 HIS A CA 1
ATOM 1636 C C . HIS A 1 201 ? -13.175 7.792 -0.623 1.00 71.88 201 HIS A C 1
ATOM 1638 O O . HIS A 1 201 ? -13.191 8.997 -0.402 1.00 71.88 201 HIS A O 1
ATOM 1644 N N . LEU A 1 202 ? -12.354 7.245 -1.524 1.00 71.25 202 LEU A N 1
ATOM 1645 C CA . LEU A 1 202 ? -11.456 8.033 -2.374 1.00 71.25 202 LEU A CA 1
ATOM 1646 C C . LEU A 1 202 ? -12.072 8.346 -3.751 1.00 71.25 202 LEU A C 1
ATOM 1648 O O . LEU A 1 202 ? -11.560 9.203 -4.472 1.00 71.25 202 LEU A O 1
ATOM 1652 N N . LEU A 1 203 ? -13.138 7.635 -4.135 1.00 65.38 203 LEU A N 1
ATOM 1653 C CA . LEU A 1 203 ? -13.824 7.792 -5.423 1.00 65.38 203 LEU A CA 1
ATOM 1654 C C . LEU A 1 203 ? -14.926 8.854 -5.374 1.00 65.38 203 LEU A C 1
ATOM 1656 O O . LEU A 1 203 ? -15.111 9.590 -6.339 1.00 65.38 203 LEU A O 1
ATOM 1660 N N . HIS A 1 204 ? -15.628 8.958 -4.245 1.00 56.41 204 HIS A N 1
ATOM 1661 C CA . HIS A 1 204 ? -16.653 9.970 -4.022 1.00 56.41 204 HIS A CA 1
ATOM 1662 C C . HIS A 1 204 ? -16.210 10.883 -2.873 1.00 56.41 204 HIS A C 1
ATOM 1664 O O . HIS A 1 204 ? -16.159 10.413 -1.732 1.00 56.41 204 HIS A O 1
ATOM 1670 N N . PRO A 1 205 ? -15.899 12.172 -3.117 1.00 51.84 205 PRO A N 1
ATOM 1671 C CA . PRO A 1 205 ? -15.779 13.115 -2.016 1.00 51.84 205 PRO A CA 1
ATOM 1672 C C . PRO A 1 205 ? -17.118 13.135 -1.258 1.00 51.84 205 PRO A C 1
ATOM 1674 O O . PRO A 1 205 ? -18.175 13.095 -1.901 1.00 51.84 205 PRO A O 1
ATOM 1677 N N . PRO A 1 206 ? -17.111 13.139 0.087 1.00 46.28 206 PRO A N 1
ATOM 1678 C CA . PRO A 1 206 ? -18.346 13.116 0.859 1.00 46.28 206 PRO A CA 1
ATOM 1679 C C . PRO A 1 206 ? -19.245 14.293 0.447 1.00 46.28 206 PRO A C 1
ATOM 1681 O O . PRO A 1 206 ? -18.732 15.383 0.169 1.00 46.28 206 PRO A O 1
ATOM 1684 N N . PRO A 1 207 ? -20.580 14.113 0.398 1.00 36.28 207 PRO A N 1
ATOM 1685 C CA . PRO A 1 207 ? -21.479 15.234 0.185 1.00 36.28 207 PRO A CA 1
ATOM 1686 C C . PRO A 1 207 ? -21.205 16.259 1.284 1.00 36.28 207 PRO A C 1
ATOM 1688 O O . PRO A 1 207 ? -21.198 15.913 2.464 1.00 36.28 207 PRO A O 1
ATOM 1691 N N . ALA A 1 208 ? -20.948 17.507 0.892 1.00 42.19 208 ALA A N 1
ATOM 1692 C CA . ALA A 1 208 ? -20.794 18.617 1.816 1.00 42.19 208 ALA A CA 1
ATOM 1693 C C . ALA A 1 208 ? -22.058 18.713 2.683 1.00 42.19 208 ALA A C 1
ATOM 1695 O O . ALA A 1 208 ? -23.078 19.269 2.276 1.00 42.19 208 ALA A O 1
ATOM 1696 N N . THR A 1 209 ? -22.021 18.128 3.875 1.00 37.16 209 THR A N 1
ATOM 1697 C CA . THR A 1 209 ? -23.090 18.238 4.859 1.00 37.16 209 THR A CA 1
ATOM 1698 C C . THR A 1 209 ? -23.135 19.677 5.359 1.00 37.16 209 THR A C 1
ATOM 1700 O O . THR A 1 209 ? -22.389 20.057 6.253 1.00 37.16 209 THR A O 1
ATOM 1703 N N . GLY A 1 210 ? -23.997 20.486 4.741 1.00 36.91 210 GLY A N 1
ATOM 1704 C CA . GLY A 1 210 ? -24.877 21.436 5.428 1.00 36.91 210 GLY A CA 1
ATOM 1705 C C . GLY A 1 210 ? -24.268 22.490 6.358 1.00 36.91 210 GLY A C 1
ATOM 1706 O O . GLY A 1 210 ? -24.978 22.953 7.244 1.00 36.91 210 GLY A O 1
ATOM 1707 N N . ALA A 1 211 ? -23.016 22.908 6.184 1.00 33.50 211 ALA A N 1
ATOM 1708 C CA . ALA A 1 211 ? -22.510 24.108 6.845 1.00 33.50 211 ALA A CA 1
ATOM 1709 C C . ALA A 1 211 ? -22.759 25.318 5.936 1.00 33.50 211 ALA A C 1
ATOM 1711 O O . ALA A 1 211 ? -22.189 25.422 4.853 1.00 33.50 211 ALA A O 1
ATOM 1712 N N . THR A 1 212 ? -23.630 26.231 6.366 1.00 30.33 212 THR A N 1
ATOM 1713 C CA . THR A 1 212 ? -23.821 27.555 5.762 1.00 30.33 212 THR A CA 1
ATOM 1714 C C . THR A 1 212 ? -22.472 28.261 5.630 1.00 30.33 212 THR A C 1
ATOM 1716 O O . THR A 1 212 ? -21.918 28.749 6.616 1.00 30.33 212 THR A O 1
ATOM 1719 N N . VAL A 1 213 ? -21.925 28.286 4.417 1.00 33.00 213 VAL A N 1
ATOM 1720 C CA . VAL A 1 213 ? -20.640 28.915 4.117 1.00 33.00 213 VAL A CA 1
ATOM 1721 C C . VAL A 1 213 ? -20.854 30.424 4.073 1.00 33.00 213 VAL A C 1
ATOM 1723 O O . VAL A 1 213 ? -21.421 30.955 3.118 1.00 33.00 213 VAL A O 1
ATOM 1726 N N . SER A 1 214 ? -20.393 31.129 5.108 1.00 28.11 214 SER A N 1
ATOM 1727 C CA . SER A 1 214 ? -20.027 32.529 4.937 1.00 28.11 214 SER A CA 1
ATOM 1728 C C . SER A 1 214 ? -18.819 32.574 4.000 1.00 28.11 214 SER A C 1
ATOM 1730 O O . SER A 1 214 ? -17.815 31.883 4.188 1.00 28.11 214 SER A O 1
ATOM 1732 N N . ALA A 1 215 ? -18.953 33.339 2.923 1.00 32.81 215 ALA A N 1
ATOM 1733 C CA . ALA A 1 215 ? -17.892 33.558 1.960 1.00 32.81 215 ALA A CA 1
ATOM 1734 C C . ALA A 1 215 ? -16.703 34.238 2.658 1.00 32.81 215 ALA A C 1
ATOM 1736 O O . ALA A 1 215 ? -16.812 35.395 3.058 1.00 32.81 215 ALA A O 1
ATOM 1737 N N . GLY A 1 216 ? -15.573 33.537 2.804 1.00 32.44 216 GLY A N 1
ATOM 1738 C CA . GLY A 1 216 ? -14.333 34.189 3.236 1.00 32.44 216 GLY A CA 1
ATOM 1739 C C . GLY A 1 216 ? -13.347 33.405 4.099 1.00 32.44 216 GLY A C 1
ATOM 1740 O O . GLY A 1 216 ? -12.492 34.045 4.705 1.00 32.44 216 GLY A O 1
ATOM 1741 N N . SER A 1 217 ? -13.383 32.073 4.168 1.00 29.16 217 SER A N 1
ATOM 1742 C CA . SER A 1 217 ? -12.295 31.304 4.791 1.00 29.16 217 SER A CA 1
ATOM 1743 C C . SER A 1 217 ? -11.671 30.323 3.799 1.00 29.16 217 SER A C 1
ATOM 1745 O O . SER A 1 217 ? -12.353 29.555 3.125 1.00 29.16 217 SER A O 1
ATOM 1747 N N . LYS A 1 218 ? -10.340 30.405 3.667 1.00 30.59 218 LYS A N 1
ATOM 1748 C CA . LYS A 1 218 ? -9.522 29.480 2.872 1.00 30.59 218 LYS A CA 1
ATOM 1749 C C . LYS A 1 218 ? -9.834 28.032 3.284 1.00 30.59 218 LYS A C 1
ATOM 1751 O O . LYS A 1 218 ? -9.915 27.781 4.488 1.00 30.59 218 LYS A O 1
ATOM 1756 N N . PRO A 1 219 ? -9.964 27.093 2.330 1.00 30.02 219 PRO A N 1
ATOM 1757 C CA . PRO A 1 219 ? -10.163 25.693 2.667 1.00 30.02 219 PRO A CA 1
ATOM 1758 C C . PRO A 1 219 ? -8.955 25.174 3.468 1.00 30.02 219 PRO A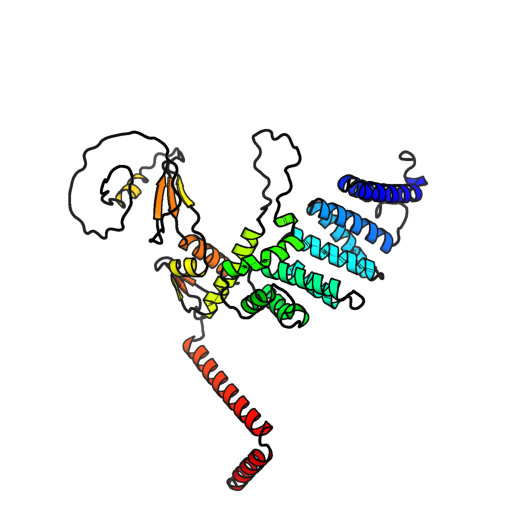 C 1
ATOM 1760 O O . PRO A 1 219 ? -7.820 25.571 3.185 1.00 30.02 219 PRO A O 1
ATOM 1763 N N . PRO A 1 220 ? -9.175 24.320 4.480 1.00 33.00 220 PRO A N 1
ATOM 1764 C CA . PRO A 1 220 ? -8.094 23.683 5.214 1.00 33.00 220 PRO A CA 1
ATOM 1765 C C . PRO A 1 220 ? -7.282 22.773 4.279 1.00 33.00 220 PRO A C 1
ATOM 1767 O O . PRO A 1 220 ? -7.830 22.083 3.422 1.00 33.00 220 PRO A O 1
ATOM 1770 N N . ASN A 1 221 ? -5.961 22.790 4.456 1.00 32.59 221 ASN A N 1
ATOM 1771 C CA . ASN A 1 221 ? -4.966 22.068 3.662 1.00 32.59 221 ASN A CA 1
ATOM 1772 C C . ASN A 1 221 ? -4.984 20.550 3.932 1.00 32.59 221 ASN A C 1
ATOM 1774 O O . ASN A 1 221 ? -4.004 19.990 4.423 1.00 32.59 221 ASN A O 1
ATOM 1778 N N . THR A 1 222 ? -6.080 19.869 3.616 1.00 39.84 222 THR A N 1
ATOM 1779 C CA . THR A 1 222 ? -6.106 18.407 3.516 1.00 39.84 222 THR A CA 1
ATOM 1780 C C . THR A 1 222 ? -6.319 18.074 2.051 1.00 39.84 222 THR A C 1
ATOM 1782 O O . THR A 1 222 ? -7.395 18.277 1.500 1.00 39.84 222 THR A O 1
ATOM 1785 N N . SER A 1 223 ? -5.245 17.656 1.392 1.00 44.50 223 SER A N 1
ATOM 1786 C CA . SER A 1 223 ? -5.219 17.290 -0.019 1.00 44.50 223 SER A CA 1
ATOM 1787 C C . SER A 1 223 ? -6.099 16.063 -0.261 1.00 44.50 223 SER A C 1
ATOM 1789 O O . SER A 1 223 ? -5.626 14.930 -0.168 1.00 44.50 223 SER A O 1
ATOM 1791 N N . SER A 1 224 ? -7.382 16.274 -0.549 1.00 48.88 224 SER A N 1
ATOM 1792 C CA . SER A 1 224 ? -8.284 15.230 -1.033 1.00 48.88 224 SER A CA 1
ATOM 1793 C C . SER A 1 224 ? -7.900 14.878 -2.471 1.00 48.88 224 SER A C 1
ATOM 1795 O O . SER A 1 224 ? -8.544 15.314 -3.424 1.00 48.88 224 SER A O 1
ATOM 1797 N N . HIS A 1 225 ? -6.790 14.163 -2.636 1.00 59.66 225 HIS A N 1
ATOM 1798 C CA . HIS A 1 225 ? -6.394 13.636 -3.932 1.00 59.66 225 HIS A CA 1
ATOM 1799 C C . HIS A 1 225 ? -7.389 12.553 -4.340 1.00 59.66 225 HIS A C 1
ATOM 1801 O O . HIS A 1 225 ? -7.626 11.606 -3.587 1.00 59.66 225 HIS A O 1
ATOM 1807 N N . SER A 1 226 ? -7.972 12.697 -5.527 1.00 73.50 226 SER A N 1
ATOM 1808 C CA . SER A 1 226 ? -8.802 11.648 -6.115 1.00 73.50 226 SER A CA 1
ATOM 1809 C C . SER A 1 226 ? -7.974 10.368 -6.324 1.00 73.50 226 SER A C 1
ATOM 1811 O O . SER A 1 226 ? -6.759 10.441 -6.538 1.00 73.50 226 SER A O 1
ATOM 1813 N N . VAL A 1 227 ? -8.602 9.179 -6.291 1.00 76.75 227 VAL A N 1
ATOM 1814 C CA . VAL A 1 227 ? -7.908 7.901 -6.613 1.00 76.75 227 VAL A CA 1
ATOM 1815 C C . VAL A 1 227 ? -7.134 8.015 -7.922 1.00 76.75 227 VAL A C 1
ATOM 1817 O O . VAL A 1 227 ? -6.010 7.529 -8.026 1.00 76.75 227 VAL A O 1
ATOM 1820 N N . GLN A 1 228 ? -7.739 8.681 -8.906 1.00 80.19 228 GLN A N 1
ATOM 1821 C CA . GLN A 1 228 ? -7.171 8.836 -10.233 1.00 80.19 228 GLN A CA 1
ATOM 1822 C C . GLN A 1 228 ? -5.854 9.617 -10.198 1.00 80.19 228 GLN A C 1
ATOM 1824 O O . GLN A 1 228 ? -4.876 9.163 -10.780 1.00 80.19 228 GLN A O 1
ATOM 1829 N N . GLU A 1 229 ? -5.785 10.732 -9.468 1.00 82.12 229 GLU A N 1
ATOM 1830 C CA . GLU A 1 229 ? -4.545 11.505 -9.313 1.00 82.12 229 GLU A CA 1
ATOM 1831 C C . GLU A 1 229 ? -3.447 10.712 -8.600 1.00 82.12 229 GLU A C 1
ATOM 1833 O O . GLU A 1 229 ? -2.283 10.755 -9.005 1.00 82.12 229 GLU A O 1
ATOM 1838 N N . LEU A 1 230 ? -3.803 9.983 -7.536 1.00 85.25 230 LEU A N 1
ATOM 1839 C CA . LEU A 1 230 ? -2.850 9.162 -6.785 1.00 85.25 230 LEU A CA 1
ATOM 1840 C C . LEU A 1 230 ? -2.277 8.045 -7.660 1.00 85.25 230 LEU A C 1
ATOM 1842 O O . LEU A 1 230 ? -1.065 7.824 -7.668 1.00 85.25 230 LEU A O 1
ATOM 1846 N N . LEU A 1 231 ? -3.139 7.378 -8.430 1.00 85.94 231 LEU A N 1
ATOM 1847 C CA . LEU A 1 231 ? -2.745 6.314 -9.342 1.00 85.94 231 LEU A CA 1
ATOM 1848 C C . LEU A 1 231 ? -1.903 6.849 -10.505 1.00 85.94 231 LEU A C 1
ATOM 1850 O O . LEU A 1 231 ? -0.861 6.273 -10.812 1.00 85.94 231 LEU A O 1
ATOM 1854 N N . GLU A 1 232 ? -2.313 7.956 -11.128 1.00 85.81 232 GLU A N 1
ATOM 1855 C CA . GLU A 1 232 ? -1.551 8.602 -12.200 1.00 85.81 232 GLU A CA 1
ATOM 1856 C C . GLU A 1 232 ? -0.160 9.001 -11.709 1.00 85.81 232 GLU A C 1
ATOM 1858 O O . GLU A 1 232 ? 0.838 8.662 -12.345 1.00 85.81 232 GLU A O 1
ATOM 1863 N N . ARG A 1 233 ? -0.064 9.614 -10.524 1.00 87.94 233 ARG A N 1
ATOM 1864 C CA . ARG A 1 233 ? 1.224 9.936 -9.907 1.00 87.94 233 ARG A CA 1
ATOM 1865 C C . ARG A 1 233 ? 2.078 8.686 -9.682 1.00 87.94 233 ARG A C 1
ATOM 1867 O O . ARG A 1 233 ? 3.254 8.690 -10.045 1.00 87.94 233 ARG A O 1
ATOM 1874 N N . ALA A 1 234 ? 1.519 7.632 -9.089 1.00 89.75 234 ALA A N 1
ATOM 1875 C CA . ALA A 1 234 ? 2.257 6.403 -8.798 1.00 89.75 234 ALA A CA 1
ATOM 1876 C C . ALA A 1 234 ? 2.761 5.708 -10.077 1.00 89.75 234 ALA A C 1
ATOM 1878 O O . ALA A 1 234 ? 3.869 5.166 -10.098 1.00 89.75 234 ALA A O 1
ATOM 1879 N N . VAL A 1 235 ? 1.975 5.748 -11.156 1.00 90.94 235 VAL A N 1
ATOM 1880 C CA . VAL A 1 235 ? 2.337 5.166 -12.456 1.00 90.94 235 VAL A CA 1
ATOM 1881 C C . VAL A 1 235 ? 3.405 5.989 -13.164 1.00 90.94 235 VAL A C 1
ATOM 1883 O O . VAL A 1 235 ? 4.340 5.402 -13.702 1.00 90.94 235 VAL A O 1
ATOM 1886 N N . VAL A 1 236 ? 3.329 7.322 -13.124 1.00 91.56 236 VAL A N 1
ATOM 1887 C CA . VAL A 1 236 ? 4.377 8.190 -13.683 1.00 91.56 236 VAL A CA 1
ATOM 1888 C C . VAL A 1 236 ? 5.708 7.954 -12.965 1.00 91.56 236 VAL A C 1
ATOM 1890 O O . VAL A 1 236 ? 6.726 7.750 -13.623 1.00 91.56 236 VAL A O 1
ATOM 1893 N N . GLU A 1 237 ? 5.706 7.902 -11.629 1.00 91.94 237 GLU A N 1
ATOM 1894 C CA . GLU A 1 237 ? 6.918 7.606 -10.852 1.00 91.94 237 GLU A CA 1
ATOM 1895 C C . GLU A 1 237 ? 7.470 6.202 -11.168 1.00 91.94 237 GLU A C 1
ATOM 1897 O O . GLU A 1 237 ? 8.675 6.023 -11.343 1.00 91.94 237 GLU A O 1
ATOM 1902 N N . HIS A 1 238 ? 6.598 5.197 -11.298 1.00 92.62 238 HIS A N 1
ATOM 1903 C CA . HIS A 1 238 ? 6.994 3.845 -11.705 1.00 92.62 238 HIS A CA 1
ATOM 1904 C C . HIS A 1 238 ? 7.619 3.817 -13.104 1.00 92.62 238 HIS A C 1
ATOM 1906 O O . HIS A 1 238 ? 8.700 3.260 -13.294 1.00 92.62 238 HIS A O 1
ATOM 1912 N N . ASN A 1 239 ? 6.956 4.430 -14.083 1.00 93.62 239 ASN A N 1
ATOM 1913 C CA . ASN A 1 239 ? 7.419 4.452 -15.465 1.00 93.62 239 ASN A CA 1
ATOM 1914 C C . ASN A 1 239 ? 8.739 5.219 -15.611 1.00 93.62 239 ASN A C 1
ATOM 1916 O O . ASN A 1 239 ? 9.542 4.875 -16.472 1.00 93.62 239 ASN A O 1
ATOM 1920 N N . MET A 1 240 ? 9.000 6.207 -14.754 1.00 92.19 240 MET A N 1
ATOM 1921 C CA . MET A 1 240 ? 10.277 6.914 -14.718 1.00 92.19 240 MET A CA 1
ATOM 1922 C C . MET A 1 240 ? 11.433 6.010 -14.265 1.00 92.19 240 MET A C 1
ATOM 1924 O O . MET A 1 240 ? 12.503 6.042 -14.872 1.00 92.19 240 MET A O 1
ATOM 1928 N N . LEU A 1 241 ? 11.213 5.144 -13.268 1.00 91.56 241 LEU A N 1
ATOM 1929 C CA . LEU A 1 241 ? 12.186 4.103 -12.905 1.00 91.56 241 LEU A CA 1
ATOM 1930 C C . LEU A 1 241 ? 12.329 3.048 -14.006 1.00 91.56 241 LEU A C 1
ATOM 1932 O O . LEU A 1 241 ? 13.430 2.597 -14.287 1.00 91.56 241 LEU A O 1
ATOM 1936 N N . ALA A 1 242 ? 11.236 2.656 -14.661 1.00 91.75 242 ALA A N 1
ATOM 1937 C CA . ALA A 1 242 ? 11.313 1.734 -15.792 1.00 91.75 242 ALA A CA 1
ATOM 1938 C C . ALA A 1 242 ? 12.137 2.337 -16.947 1.00 91.75 242 ALA A C 1
ATOM 1940 O O . ALA A 1 242 ? 12.957 1.654 -17.557 1.00 91.75 242 ALA A O 1
ATOM 1941 N N . ALA A 1 243 ? 11.969 3.635 -17.215 1.00 92.31 243 ALA A N 1
ATOM 1942 C CA . ALA A 1 243 ? 12.731 4.355 -18.227 1.00 92.31 243 ALA A CA 1
ATOM 1943 C C . ALA A 1 243 ? 14.232 4.406 -17.899 1.00 92.31 243 ALA A C 1
ATOM 1945 O O . ALA A 1 243 ? 15.038 4.258 -18.815 1.00 92.31 243 ALA A O 1
ATOM 1946 N N . SER A 1 244 ? 14.618 4.528 -16.624 1.00 91.12 244 SER A N 1
ATOM 1947 C CA . SER A 1 244 ? 16.035 4.547 -16.227 1.00 91.12 244 SER A CA 1
ATOM 1948 C C . SER A 1 244 ? 16.759 3.215 -16.452 1.00 91.12 244 SER A C 1
ATOM 1950 O O . SER A 1 244 ? 17.973 3.192 -16.651 1.00 91.12 244 SER A O 1
ATOM 1952 N N . LEU A 1 245 ? 16.018 2.103 -16.478 1.00 87.88 245 LEU A N 1
ATOM 1953 C CA . LEU A 1 245 ? 16.559 0.782 -16.809 1.00 87.88 245 LEU A CA 1
ATOM 1954 C C . LEU A 1 245 ? 16.769 0.596 -18.318 1.00 87.88 245 LEU A C 1
ATOM 1956 O O . LEU A 1 245 ? 17.644 -0.166 -18.729 1.00 87.88 245 LEU A O 1
ATOM 1960 N N . ILE A 1 246 ? 15.967 1.279 -19.139 1.00 89.25 246 ILE A N 1
ATOM 1961 C CA . ILE A 1 246 ? 15.949 1.117 -20.600 1.00 89.25 246 ILE A CA 1
ATOM 1962 C C . ILE A 1 246 ? 16.881 2.128 -21.279 1.00 89.25 246 ILE A C 1
ATOM 1964 O O . ILE A 1 246 ? 17.607 1.776 -22.208 1.00 89.25 246 ILE A O 1
ATOM 1968 N N . TYR A 1 247 ? 16.877 3.380 -20.821 1.00 90.31 247 TYR A N 1
ATOM 1969 C CA . TYR A 1 247 ? 17.581 4.487 -21.459 1.00 90.31 247 TYR A CA 1
ATOM 1970 C C . TYR A 1 247 ? 18.822 4.899 -20.667 1.00 90.31 247 TYR A C 1
ATOM 1972 O O . TYR A 1 247 ? 18.801 4.997 -19.445 1.00 90.31 247 TYR A O 1
ATOM 1980 N N . ASN A 1 248 ? 19.908 5.215 -21.376 1.00 87.81 248 ASN A N 1
ATOM 1981 C CA . ASN A 1 248 ? 21.053 5.896 -20.762 1.00 87.81 248 ASN A CA 1
ATOM 1982 C C . ASN A 1 248 ? 20.747 7.390 -20.574 1.00 87.81 248 ASN A C 1
ATOM 1984 O O . ASN A 1 248 ? 21.045 7.959 -19.525 1.00 87.81 248 ASN A O 1
ATOM 1988 N N . ASN A 1 249 ? 20.144 8.002 -21.598 1.00 90.75 249 ASN A N 1
ATOM 1989 C CA . ASN A 1 249 ? 19.628 9.364 -21.595 1.00 90.75 249 ASN A CA 1
ATOM 1990 C C . ASN A 1 249 ? 18.365 9.467 -22.467 1.00 90.75 249 ASN A C 1
ATOM 1992 O O . ASN A 1 249 ? 18.132 8.614 -23.328 1.00 90.75 249 ASN A O 1
ATOM 1996 N N . ILE A 1 250 ? 17.537 10.478 -22.211 1.00 92.19 250 ILE A N 1
ATOM 1997 C CA . ILE A 1 250 ? 16.322 10.777 -22.982 1.00 92.19 250 ILE A CA 1
ATOM 1998 C C . ILE A 1 250 ? 15.991 12.271 -22.866 1.00 92.19 250 ILE A C 1
ATOM 2000 O O . ILE A 1 250 ? 16.215 12.876 -21.817 1.00 92.19 250 ILE A O 1
ATOM 2004 N N . SER A 1 251 ? 15.456 12.879 -23.931 1.00 90.56 251 SER A N 1
ATOM 2005 C CA . SER A 1 251 ? 14.969 14.263 -23.875 1.00 90.56 251 SER A CA 1
ATOM 2006 C C . SER A 1 251 ? 13.726 14.369 -22.986 1.00 90.56 251 SER A C 1
ATOM 2008 O O . SER A 1 251 ? 12.887 13.467 -22.956 1.00 90.56 251 SER A O 1
ATOM 2010 N N . LEU A 1 252 ? 13.566 15.490 -22.283 1.00 87.31 252 LEU A N 1
ATOM 2011 C CA . LEU A 1 252 ? 12.429 15.731 -21.387 1.00 87.31 252 LEU A CA 1
ATOM 2012 C C . LEU A 1 252 ? 11.085 15.732 -22.134 1.00 87.31 252 LEU A C 1
ATOM 2014 O O . LEU A 1 252 ? 10.067 15.352 -21.561 1.00 87.31 252 LEU A O 1
ATOM 2018 N N . ALA A 1 253 ? 11.081 16.109 -23.417 1.00 84.81 253 ALA A N 1
ATOM 2019 C CA . ALA A 1 253 ? 9.898 16.035 -24.274 1.00 84.81 253 ALA A CA 1
ATOM 2020 C C . ALA A 1 253 ? 9.481 14.583 -24.541 1.00 84.81 253 ALA A C 1
ATOM 2022 O O . ALA A 1 253 ? 8.358 14.202 -24.219 1.00 84.81 253 ALA A O 1
ATOM 2023 N N . ASN A 1 254 ? 10.409 13.752 -25.027 1.00 89.12 254 ASN A N 1
ATOM 2024 C CA . ASN A 1 254 ? 10.128 12.342 -25.300 1.00 89.12 254 ASN A CA 1
ATOM 2025 C C . ASN A 1 254 ? 9.814 11.571 -24.013 1.00 89.12 254 ASN A C 1
ATOM 2027 O O . ASN A 1 254 ? 9.015 10.638 -24.032 1.00 89.12 254 ASN A O 1
ATOM 2031 N N . LEU A 1 255 ? 10.432 11.954 -22.891 1.00 89.75 255 LEU A N 1
ATOM 2032 C CA . LEU A 1 255 ? 10.119 11.388 -21.585 1.00 89.75 255 LEU A CA 1
ATOM 2033 C C . LEU A 1 255 ? 8.687 11.727 -21.165 1.00 89.75 255 LEU A C 1
ATOM 2035 O O . LEU A 1 255 ? 7.967 10.843 -20.718 1.00 89.75 255 LEU A O 1
ATOM 2039 N N . GLY A 1 256 ? 8.255 12.976 -21.335 1.00 87.38 256 GLY A N 1
ATOM 2040 C CA . GLY A 1 256 ? 6.879 13.379 -21.057 1.00 87.38 256 GLY A CA 1
ATOM 2041 C C . GLY A 1 256 ? 5.850 12.577 -21.862 1.00 87.38 256 GLY A C 1
ATOM 2042 O O . GLY A 1 256 ? 4.872 12.085 -21.293 1.00 87.38 256 GLY A O 1
ATOM 2043 N N . ASP A 1 257 ? 6.122 12.365 -23.151 1.00 87.50 257 ASP A N 1
ATOM 2044 C CA . ASP A 1 257 ? 5.280 11.552 -24.035 1.00 87.50 257 ASP A CA 1
ATOM 2045 C C . ASP A 1 257 ? 5.271 10.072 -23.620 1.00 87.50 257 ASP A C 1
ATOM 2047 O O . ASP A 1 257 ? 4.213 9.444 -23.559 1.00 87.50 257 ASP A O 1
ATOM 2051 N N . LEU A 1 258 ? 6.437 9.516 -23.268 1.00 89.50 258 LEU A N 1
ATOM 2052 C CA . LEU A 1 258 ? 6.583 8.137 -22.791 1.00 89.50 258 LEU A CA 1
ATOM 2053 C C . LEU A 1 258 ? 5.813 7.883 -21.488 1.00 89.50 258 LEU A C 1
ATOM 2055 O O . LEU A 1 258 ? 5.272 6.796 -21.284 1.00 89.50 258 LEU A O 1
ATOM 2059 N N . LEU A 1 259 ? 5.789 8.877 -20.601 1.00 88.19 259 LEU A N 1
ATOM 2060 C CA . LEU A 1 259 ? 5.090 8.831 -19.320 1.00 88.19 259 LEU A CA 1
ATOM 2061 C C . LEU A 1 259 ? 3.589 9.147 -19.452 1.00 88.19 259 LEU A C 1
ATOM 2063 O O . LEU A 1 259 ? 2.872 9.064 -18.456 1.00 88.19 259 LEU A O 1
ATOM 2067 N N . GLU A 1 260 ? 3.113 9.483 -20.657 1.00 85.06 260 GLU A N 1
ATOM 2068 C CA . GLU A 1 260 ? 1.734 9.896 -20.943 1.00 85.06 260 GLU A CA 1
ATOM 2069 C C . GLU A 1 260 ? 1.272 11.042 -20.021 1.00 85.06 260 GLU A C 1
ATOM 2071 O O . GLU A 1 260 ? 0.142 11.044 -19.525 1.00 85.06 260 GLU A O 1
ATOM 2076 N N . ILE A 1 261 ? 2.153 12.010 -19.748 1.00 80.88 261 ILE A N 1
ATOM 2077 C CA . ILE A 1 261 ? 1.848 13.150 -18.880 1.00 80.88 261 ILE A CA 1
ATOM 2078 C C . ILE A 1 261 ? 0.993 14.158 -19.663 1.00 80.88 261 ILE A C 1
ATOM 2080 O O . ILE A 1 261 ? 1.405 14.705 -20.683 1.00 80.88 261 ILE A O 1
ATOM 2084 N N . THR A 1 262 ? -0.230 14.415 -19.195 1.00 64.81 262 THR A N 1
ATOM 2085 C CA . THR A 1 262 ? -1.113 15.425 -19.796 1.00 64.81 262 THR A CA 1
ATOM 2086 C C . THR A 1 262 ? -0.574 16.814 -19.496 1.00 64.81 262 THR A C 1
ATOM 2088 O O . THR A 1 262 ? -0.439 17.188 -18.332 1.00 64.81 262 THR A O 1
ATOM 2091 N N . ALA A 1 263 ? -0.287 17.594 -20.536 1.00 57.44 263 ALA A N 1
ATOM 2092 C CA . ALA A 1 263 ? 0.214 18.947 -20.370 1.00 57.44 263 ALA A CA 1
ATOM 2093 C C . ALA A 1 263 ? -0.818 19.813 -19.626 1.00 57.44 263 ALA A C 1
ATOM 2095 O O . ALA A 1 263 ? -1.899 20.091 -20.140 1.00 57.44 263 ALA A O 1
ATOM 2096 N N . THR A 1 264 ? -0.497 20.229 -18.402 1.00 50.47 264 THR A N 1
ATOM 2097 C CA . THR A 1 264 ? -1.325 21.183 -17.658 1.00 50.47 264 THR A CA 1
ATOM 2098 C C . THR A 1 264 ? -0.953 22.604 -18.039 1.00 50.47 264 THR A C 1
ATOM 2100 O O . THR A 1 264 ? 0.228 22.959 -18.023 1.00 50.47 264 THR A O 1
ATOM 2103 N N . GLU A 1 265 ? -1.959 23.433 -18.292 1.00 45.78 265 GLU A N 1
ATOM 2104 C CA . GLU A 1 265 ? -1.797 24.874 -18.446 1.00 45.78 265 GLU A CA 1
ATOM 2105 C C . GLU A 1 265 ? -1.190 25.482 -17.175 1.00 45.78 265 GLU A C 1
ATOM 2107 O O . GLU A 1 265 ? -1.756 25.391 -16.084 1.00 45.78 265 GLU A O 1
ATOM 2112 N N . LYS A 1 266 ? -0.021 26.115 -17.304 1.00 44.47 266 LYS A N 1
ATOM 2113 C CA . LYS A 1 266 ? 0.605 26.867 -16.214 1.00 44.47 266 LYS A CA 1
ATOM 2114 C C . LYS A 1 266 ? 0.779 28.323 -16.632 1.00 44.47 266 LYS A C 1
ATOM 2116 O O . LYS A 1 266 ? 1.364 28.605 -17.678 1.00 44.47 266 LYS A O 1
ATOM 2121 N N . VAL A 1 267 ? 0.294 29.244 -15.795 1.00 42.50 267 VAL A N 1
ATOM 2122 C CA . VAL A 1 267 ? 0.590 30.679 -15.915 1.00 42.50 267 VAL A CA 1
ATOM 2123 C C . VAL A 1 267 ? 2.042 30.890 -15.509 1.00 42.50 267 VAL A C 1
ATOM 2125 O O . VAL A 1 267 ? 2.396 30.666 -14.352 1.00 42.50 267 VAL A O 1
ATOM 2128 N N . ILE A 1 268 ? 2.882 31.320 -16.445 1.00 48.97 268 ILE A N 1
ATOM 2129 C CA . ILE A 1 268 ? 4.285 31.645 -16.158 1.00 48.97 268 ILE A CA 1
ATOM 2130 C C . ILE A 1 268 ? 4.410 33.090 -15.669 1.00 48.97 268 ILE A C 1
ATOM 2132 O O . ILE A 1 268 ? 5.200 33.376 -14.773 1.00 48.97 268 ILE A O 1
ATOM 2136 N N . VAL A 1 269 ? 3.604 34.001 -16.218 1.00 47.31 269 VAL A N 1
ATOM 2137 C CA . VAL A 1 269 ? 3.667 35.430 -15.894 1.00 47.31 269 VAL A CA 1
ATOM 2138 C C . VAL A 1 269 ? 2.256 35.990 -15.779 1.00 47.31 269 VAL A C 1
ATOM 2140 O O . VAL A 1 269 ? 1.461 35.844 -16.703 1.00 47.31 269 VAL A O 1
ATOM 2143 N N . ASP A 1 270 ? 1.966 36.637 -14.649 1.00 39.56 270 ASP A N 1
ATOM 2144 C CA . ASP A 1 270 ? 0.749 37.421 -14.424 1.00 39.56 270 ASP A CA 1
ATOM 2145 C C . ASP A 1 270 ? 1.148 38.903 -14.447 1.00 39.56 270 ASP A C 1
ATOM 2147 O O . ASP A 1 270 ? 1.663 39.433 -13.458 1.00 39.56 270 ASP A O 1
ATOM 2151 N N . LEU A 1 271 ? 0.984 39.568 -15.597 1.00 45.19 271 LEU A N 1
ATOM 2152 C CA . LEU A 1 271 ? 1.462 40.944 -15.814 1.00 45.19 271 LEU A CA 1
ATOM 2153 C C . LEU A 1 271 ? 0.701 41.989 -14.968 1.00 45.19 271 LEU A C 1
ATOM 2155 O O . LEU A 1 271 ? 1.089 43.153 -14.930 1.00 45.19 271 LEU A O 1
ATOM 2159 N N . ASN A 1 272 ? -0.349 41.576 -14.247 1.00 40.47 272 ASN A N 1
ATOM 2160 C CA . ASN A 1 272 ? -1.196 42.439 -13.421 1.00 40.47 272 ASN A CA 1
ATOM 2161 C C . ASN A 1 272 ? -0.820 42.499 -11.930 1.00 40.47 272 ASN A C 1
ATOM 2163 O O . ASN A 1 272 ? -1.473 43.223 -11.168 1.00 40.47 272 ASN A O 1
ATOM 2167 N N . ARG A 1 273 ? 0.228 41.796 -11.464 1.00 39.69 273 ARG A N 1
ATOM 2168 C CA . ARG A 1 273 ? 0.759 42.065 -10.115 1.00 39.69 273 ARG A CA 1
ATOM 2169 C C . ARG A 1 273 ? 1.375 43.462 -10.113 1.00 39.69 273 ARG A C 1
ATOM 2171 O O . ARG A 1 273 ? 2.528 43.631 -10.484 1.00 39.69 273 ARG A O 1
ATOM 2178 N N . LYS A 1 274 ? 0.590 44.452 -9.670 1.00 38.56 274 LYS A N 1
ATOM 2179 C CA . LYS A 1 274 ? 1.034 45.807 -9.325 1.00 38.56 274 LYS A CA 1
ATOM 2180 C C . LYS A 1 274 ? 2.171 45.728 -8.304 1.00 38.56 274 LYS A C 1
ATOM 2182 O O . LYS A 1 274 ? 1.948 45.828 -7.101 1.00 38.56 274 LYS A O 1
ATOM 2187 N N . THR A 1 275 ? 3.399 45.562 -8.773 1.00 35.34 275 THR A N 1
ATOM 2188 C CA . THR A 1 275 ? 4.578 45.969 -8.025 1.00 35.34 275 THR A CA 1
ATOM 2189 C C . THR A 1 275 ? 4.588 47.485 -8.077 1.00 35.34 275 THR A C 1
ATOM 2191 O O . THR A 1 275 ? 4.965 48.093 -9.076 1.00 35.34 275 THR A O 1
ATOM 2194 N N . GLY A 1 276 ? 4.104 48.103 -7.002 1.00 35.44 276 GLY A N 1
ATOM 2195 C CA . GLY A 1 276 ? 4.456 49.476 -6.683 1.00 35.44 276 GLY A CA 1
ATOM 2196 C C . GLY A 1 276 ? 5.953 49.525 -6.414 1.00 35.44 276 GLY A C 1
ATOM 2197 O O . GLY A 1 276 ? 6.377 49.396 -5.276 1.00 35.44 276 GLY A O 1
ATOM 2198 N N . MET A 1 277 ? 6.750 49.626 -7.470 1.00 27.97 277 MET A N 1
ATOM 2199 C CA . MET A 1 277 ? 8.150 50.010 -7.405 1.00 27.97 277 MET A CA 1
ATOM 2200 C C . MET A 1 277 ? 8.559 50.464 -8.799 1.00 27.97 277 MET A C 1
ATOM 2202 O O . MET A 1 277 ? 8.484 49.716 -9.772 1.00 27.97 277 MET A O 1
ATOM 2206 N N . HIS A 1 278 ? 8.911 51.742 -8.877 1.00 35.97 278 HIS A N 1
ATOM 2207 C CA . HIS A 1 278 ? 9.590 52.337 -10.010 1.00 35.97 278 HIS A CA 1
ATOM 2208 C C . HIS A 1 278 ? 10.906 51.593 -10.224 1.00 35.97 278 HIS A C 1
ATOM 2210 O O . HIS A 1 278 ? 11.867 51.899 -9.537 1.00 35.97 278 HIS A O 1
ATOM 2216 N N . ASP A 1 279 ? 10.963 50.645 -11.156 1.00 27.66 279 ASP A N 1
ATOM 2217 C CA . ASP A 1 279 ? 12.242 50.201 -11.699 1.00 27.66 279 ASP A CA 1
ATOM 2218 C C . ASP A 1 279 ? 12.123 49.842 -13.181 1.00 27.66 279 ASP A C 1
ATOM 2220 O O . ASP A 1 279 ? 11.355 48.984 -13.621 1.00 27.66 279 ASP A O 1
ATOM 2224 N N . MET A 1 280 ? 12.913 50.576 -13.959 1.00 32.81 280 MET A N 1
ATOM 2225 C CA . MET A 1 280 ? 13.052 50.568 -15.414 1.00 32.81 280 MET A CA 1
ATOM 2226 C C . MET A 1 280 ? 13.774 49.307 -15.926 1.00 32.81 280 MET A C 1
ATOM 2228 O O . MET A 1 280 ? 14.740 49.402 -16.678 1.00 32.81 280 MET A O 1
ATOM 2232 N N . SER A 1 281 ? 13.331 48.113 -15.528 1.00 34.75 281 SER A N 1
ATOM 2233 C CA . SER A 1 281 ? 13.940 46.839 -15.956 1.00 34.75 281 SER A CA 1
ATOM 2234 C C . SER A 1 281 ? 12.974 45.894 -16.683 1.00 34.75 281 SER A C 1
ATOM 2236 O O . SER A 1 281 ? 13.420 45.020 -17.425 1.00 34.75 281 SER A O 1
ATOM 2238 N N . VAL A 1 282 ? 11.656 46.118 -16.598 1.00 34.47 282 VAL A N 1
ATOM 2239 C CA . VAL A 1 282 ? 10.641 45.278 -17.275 1.00 34.47 282 VAL A CA 1
ATOM 2240 C C . VAL A 1 282 ? 10.605 45.509 -18.797 1.00 34.47 282 VAL A C 1
ATOM 2242 O O . VAL A 1 282 ? 10.313 44.596 -19.567 1.00 34.47 282 VAL A O 1
ATOM 2245 N N . LEU A 1 283 ? 11.020 46.693 -19.262 1.00 33.62 283 LEU A N 1
ATOM 2246 C CA . LEU A 1 283 ? 11.179 46.996 -20.692 1.00 33.62 283 LEU A CA 1
ATOM 2247 C C . LEU A 1 283 ? 12.341 46.234 -21.355 1.00 33.62 283 LEU A C 1
ATOM 2249 O O . LEU A 1 283 ? 12.360 46.116 -22.577 1.00 33.62 283 LEU A O 1
ATOM 2253 N N . SER A 1 284 ? 13.275 45.669 -20.579 1.00 30.41 284 SER A N 1
ATOM 2254 C CA . SER A 1 284 ? 14.390 44.891 -21.137 1.00 30.41 284 SER A CA 1
ATOM 2255 C C . SER A 1 284 ? 13.953 43.493 -21.600 1.00 30.41 284 SER A C 1
ATOM 2257 O O . SER A 1 284 ? 14.486 42.969 -22.577 1.00 30.41 284 SER A O 1
ATOM 2259 N N . LEU A 1 285 ? 12.910 42.915 -20.986 1.00 33.47 285 LEU A N 1
ATOM 2260 C CA . LEU A 1 285 ? 12.342 41.631 -21.422 1.00 33.47 285 LEU A CA 1
ATOM 2261 C C . LEU A 1 285 ? 11.470 41.759 -22.683 1.00 33.47 285 LEU A C 1
ATOM 2263 O O . LEU A 1 285 ? 11.308 40.791 -23.422 1.00 33.47 285 LEU A O 1
ATOM 2267 N N . MET A 1 286 ? 10.952 42.958 -22.974 1.00 30.45 286 MET A N 1
ATOM 2268 C CA . MET A 1 286 ? 10.194 43.219 -24.204 1.00 30.45 286 MET A CA 1
ATOM 2269 C C . MET A 1 286 ? 11.079 43.293 -25.463 1.00 30.45 286 MET A C 1
ATOM 2271 O O . MET A 1 286 ? 10.559 43.251 -26.575 1.00 30.45 286 MET A O 1
ATOM 2275 N N . CYS A 1 287 ? 12.409 43.362 -25.320 1.00 26.47 287 CYS A N 1
ATOM 2276 C CA . CYS A 1 287 ? 13.335 43.494 -26.450 1.00 26.47 287 CYS A CA 1
ATOM 2277 C C . CYS A 1 287 ? 13.747 42.167 -27.117 1.00 26.47 287 CYS A C 1
ATOM 2279 O O . CYS A 1 287 ? 14.329 42.218 -28.199 1.00 26.47 287 CYS A O 1
ATOM 2281 N N . ILE A 1 288 ? 13.447 40.996 -26.536 1.00 29.33 288 ILE A N 1
ATOM 2282 C CA . ILE A 1 288 ? 13.910 39.696 -27.075 1.00 29.33 288 ILE A CA 1
ATOM 2283 C C . ILE A 1 288 ? 12.861 38.997 -27.966 1.00 29.33 288 ILE A C 1
ATOM 2285 O O . ILE A 1 288 ? 13.223 38.180 -28.806 1.00 29.33 288 ILE A O 1
ATOM 2289 N N . ALA A 1 289 ? 11.578 39.361 -27.898 1.00 32.03 289 ALA A N 1
ATOM 2290 C CA . ALA A 1 289 ? 10.529 38.725 -28.704 1.00 32.03 289 ALA A CA 1
ATOM 2291 C C . ALA A 1 289 ? 9.958 39.675 -29.769 1.00 32.03 289 ALA A C 1
ATOM 2293 O O . ALA A 1 289 ? 8.858 40.206 -29.635 1.00 32.03 289 ALA A O 1
ATOM 2294 N N . ARG A 1 290 ? 10.695 39.881 -30.865 1.00 32.44 290 ARG A N 1
ATOM 2295 C CA . ARG A 1 290 ? 10.160 40.509 -32.085 1.00 32.44 290 ARG A CA 1
ATOM 2296 C C . ARG A 1 290 ? 9.851 39.423 -33.119 1.00 32.44 290 ARG A C 1
ATOM 2298 O O . ARG A 1 290 ? 10.536 39.306 -34.127 1.00 32.44 290 ARG A O 1
ATOM 2305 N N . ILE A 1 291 ? 8.842 38.604 -32.827 1.00 32.16 291 ILE A N 1
ATOM 2306 C CA . ILE A 1 291 ? 8.321 37.574 -33.740 1.00 32.16 291 ILE A CA 1
ATOM 2307 C C . ILE A 1 291 ? 7.378 38.270 -34.741 1.00 32.16 291 ILE A C 1
ATOM 2309 O O . ILE A 1 291 ? 6.510 39.032 -34.304 1.00 32.16 291 ILE A O 1
ATOM 2313 N N . PRO A 1 292 ? 7.524 38.077 -36.065 1.00 28.58 292 PRO A N 1
ATOM 2314 C CA . PRO A 1 292 ? 6.621 38.678 -37.039 1.00 28.58 292 PRO A CA 1
ATOM 2315 C C . PRO A 1 292 ? 5.255 37.986 -36.963 1.00 28.58 292 PRO A C 1
ATOM 2317 O O . PRO A 1 292 ? 5.129 36.796 -37.234 1.00 28.58 292 PRO A O 1
ATOM 2320 N N . THR A 1 293 ? 4.215 38.725 -36.588 1.00 33.88 293 THR A N 1
ATOM 2321 C CA . THR A 1 293 ? 2.830 38.251 -36.636 1.00 33.88 293 THR A CA 1
ATOM 2322 C C . THR A 1 293 ? 2.309 38.337 -38.071 1.00 33.88 293 THR A C 1
ATOM 2324 O O . THR A 1 293 ? 2.137 39.424 -38.621 1.00 33.88 293 THR A O 1
ATOM 2327 N N . ILE A 1 294 ? 2.042 37.187 -38.697 1.00 29.47 294 ILE A N 1
ATOM 2328 C CA . ILE A 1 294 ? 1.225 37.130 -39.915 1.00 29.47 294 ILE A CA 1
ATOM 2329 C C . ILE A 1 294 ? -0.233 37.189 -39.464 1.00 29.47 294 ILE A C 1
ATOM 2331 O O . ILE A 1 294 ? -0.732 36.288 -38.795 1.00 29.47 294 ILE A O 1
ATOM 2335 N N . ASN A 1 295 ? -0.894 38.295 -39.789 1.00 31.16 295 ASN A N 1
ATOM 2336 C CA . ASN A 1 295 ? -2.265 38.575 -39.394 1.00 31.16 295 ASN A CA 1
ATOM 2337 C C . ASN A 1 295 ? -3.220 37.995 -40.452 1.00 31.16 295 ASN A C 1
ATOM 2339 O O . ASN A 1 295 ? -3.410 38.584 -41.515 1.00 31.16 295 ASN A O 1
ATOM 2343 N N . LEU A 1 296 ? -3.797 36.828 -40.173 1.00 29.50 296 LEU A N 1
ATOM 2344 C CA . LEU A 1 296 ? -5.014 36.340 -40.823 1.00 29.50 296 LEU A CA 1
ATOM 2345 C C . LEU A 1 296 ? -6.096 36.369 -39.743 1.00 29.50 296 LEU A C 1
ATOM 2347 O O . LEU A 1 296 ? -5.946 35.744 -38.699 1.00 29.50 296 LEU A O 1
ATOM 2351 N N . GLY A 1 297 ? -7.122 37.193 -39.959 1.00 31.39 297 GLY A N 1
ATOM 2352 C CA . GLY A 1 297 ? -8.057 37.650 -38.931 1.00 31.39 297 GLY A CA 1
ATOM 2353 C C . GLY A 1 297 ? -8.563 36.585 -37.946 1.00 31.39 297 GLY A C 1
ATOM 2354 O O . GLY A 1 297 ? -8.876 35.456 -38.311 1.00 31.39 297 GLY A O 1
ATOM 2355 N N . MET A 1 298 ? -8.693 37.026 -36.691 1.00 33.59 298 MET A N 1
ATOM 2356 C CA . MET A 1 298 ? -9.275 36.346 -35.521 1.00 33.59 298 MET A CA 1
ATOM 2357 C C . MET A 1 298 ? -8.537 35.147 -34.903 1.00 33.59 298 MET A C 1
ATOM 2359 O O . MET A 1 298 ? -8.976 34.685 -33.854 1.00 33.59 298 MET A O 1
ATOM 2363 N N . PHE A 1 299 ? -7.378 34.719 -35.412 1.00 28.72 299 PHE A N 1
ATOM 2364 C CA . PHE A 1 299 ? -6.509 33.773 -34.695 1.00 28.72 299 PHE A CA 1
ATOM 2365 C C . PHE A 1 299 ? -5.028 34.147 -34.827 1.00 28.72 299 PHE A C 1
ATOM 2367 O O . PHE A 1 299 ? -4.475 34.141 -35.924 1.00 28.72 299 PHE A O 1
ATOM 2374 N N . THR A 1 300 ? -4.354 34.415 -33.704 1.00 33.38 300 THR A N 1
ATOM 2375 C CA . THR A 1 300 ? -2.891 34.570 -33.676 1.00 33.38 300 THR A CA 1
ATOM 2376 C C . THR A 1 300 ? -2.253 33.204 -33.424 1.00 33.38 300 THR A C 1
ATOM 2378 O O . THR A 1 300 ? -2.029 32.817 -32.281 1.00 33.38 300 THR A O 1
ATOM 2381 N N . PHE A 1 301 ? -1.974 32.449 -34.486 1.00 31.59 301 PHE A N 1
ATOM 2382 C CA . PHE A 1 301 ? -1.127 31.258 -34.394 1.00 31.59 301 PHE A CA 1
ATOM 2383 C C . PHE A 1 301 ? 0.346 31.675 -34.447 1.00 31.59 301 PHE A C 1
ATOM 2385 O O . PHE A 1 301 ? 0.790 32.284 -35.420 1.00 31.59 301 PHE A O 1
ATOM 2392 N N . VAL A 1 302 ? 1.119 31.336 -33.413 1.00 32.19 302 VAL A N 1
ATOM 2393 C CA . VAL A 1 302 ? 2.583 31.460 -33.445 1.00 32.19 302 VAL A CA 1
ATOM 2394 C C . VAL A 1 302 ? 3.134 30.217 -34.147 1.00 32.19 302 VAL A C 1
ATOM 2396 O O . VAL A 1 302 ? 3.295 29.166 -33.533 1.00 32.19 302 VAL A O 1
ATOM 2399 N N . LEU A 1 303 ? 3.371 30.315 -35.457 1.00 26.25 303 LEU A N 1
ATOM 2400 C CA . LEU A 1 303 ? 4.161 29.325 -36.198 1.00 26.25 303 LEU A CA 1
ATOM 2401 C C . LEU A 1 303 ? 5.652 29.504 -35.855 1.00 26.25 303 LEU A C 1
ATOM 2403 O O . LEU A 1 303 ? 6.113 30.648 -35.780 1.00 26.25 303 LEU A O 1
ATOM 2407 N N . PRO A 1 304 ? 6.429 28.419 -35.680 1.00 29.44 304 PRO A N 1
ATOM 2408 C CA . PRO A 1 304 ? 7.863 28.523 -35.462 1.00 29.44 304 PRO A CA 1
ATOM 2409 C C . PRO A 1 304 ? 8.525 28.882 -36.797 1.00 29.44 304 PRO A C 1
ATOM 2411 O O . PRO A 1 304 ? 8.659 28.041 -37.681 1.00 29.44 304 PRO A O 1
ATOM 2414 N N . LEU A 1 305 ? 8.899 30.149 -36.970 1.00 25.52 305 LEU A N 1
ATOM 2415 C CA . LEU A 1 305 ? 9.730 30.598 -38.085 1.00 25.52 305 LEU A CA 1
ATOM 2416 C C . LEU A 1 305 ? 11.129 30.912 -37.554 1.00 25.52 305 LEU A C 1
ATOM 2418 O O . LEU A 1 305 ? 11.330 31.907 -36.857 1.00 25.52 305 LEU A O 1
ATOM 2422 N N . GLU A 1 306 ? 12.093 30.061 -37.910 1.00 35.66 306 GLU A N 1
ATOM 2423 C CA . GLU A 1 306 ? 13.502 30.446 -37.989 1.00 35.66 306 GLU A CA 1
ATOM 2424 C C . GLU A 1 306 ? 13.593 31.671 -38.902 1.00 35.66 306 GLU A C 1
ATOM 2426 O O . GLU A 1 306 ? 13.239 31.560 -40.074 1.00 35.66 306 GLU A O 1
ATOM 2431 N N . LEU A 1 307 ? 14.031 32.841 -38.420 1.00 23.72 307 LEU A N 1
ATOM 2432 C CA . LEU A 1 307 ? 14.357 33.928 -39.345 1.00 23.72 307 LEU A CA 1
ATOM 2433 C C . LEU A 1 307 ? 15.418 34.908 -38.842 1.00 23.72 307 LEU A C 1
ATOM 2435 O O . LEU A 1 307 ? 15.342 35.513 -37.775 1.00 23.72 307 LEU A O 1
ATOM 2439 N N . ASN A 1 308 ? 16.394 35.038 -39.734 1.00 25.86 308 ASN A N 1
ATOM 2440 C CA . ASN A 1 308 ? 17.554 35.905 -39.765 1.00 25.86 308 ASN A CA 1
ATOM 2441 C C . ASN A 1 308 ? 17.152 37.391 -39.908 1.00 25.86 308 ASN A C 1
ATOM 2443 O O . ASN A 1 308 ? 16.162 37.733 -40.556 1.00 25.86 308 ASN A O 1
ATOM 2447 N N . CYS A 1 309 ? 17.940 38.272 -39.295 1.00 29.62 309 CYS A N 1
ATOM 2448 C CA . CYS A 1 309 ? 17.726 39.715 -39.153 1.00 29.62 309 CYS A CA 1
ATOM 2449 C C . CYS A 1 309 ? 17.643 40.497 -40.482 1.00 29.62 309 CYS A C 1
ATOM 2451 O O . CYS A 1 309 ? 18.498 40.299 -41.336 1.00 29.62 309 CYS A O 1
ATOM 2453 N N . GLN A 1 310 ? 16.748 41.503 -40.582 1.00 24.34 310 GLN A N 1
ATOM 2454 C CA . GLN A 1 310 ? 17.085 42.915 -40.901 1.00 24.34 310 GLN A CA 1
ATOM 2455 C C . GLN A 1 310 ? 15.860 43.877 -40.979 1.00 24.34 310 GLN A C 1
ATOM 2457 O O . GLN A 1 310 ? 14.915 43.662 -41.722 1.00 24.34 310 GLN A O 1
ATOM 2462 N N . ASN A 1 311 ? 15.995 45.021 -40.285 1.00 24.28 311 ASN A N 1
ATOM 2463 C CA . ASN A 1 311 ? 15.472 46.380 -40.559 1.00 24.28 311 ASN A CA 1
ATOM 2464 C C . ASN A 1 311 ? 13.958 46.777 -40.510 1.00 24.28 311 ASN A C 1
ATOM 2466 O O . ASN A 1 311 ? 13.178 46.507 -41.410 1.00 24.28 311 ASN A O 1
ATOM 2470 N N . ARG A 1 312 ? 13.701 47.717 -39.568 1.00 25.41 312 ARG A N 1
ATOM 2471 C CA . ARG A 1 312 ? 12.934 49.003 -39.630 1.00 25.41 312 ARG A CA 1
ATOM 2472 C C . ARG A 1 312 ? 11.398 49.101 -39.404 1.00 25.41 312 ARG A C 1
ATOM 2474 O O . ARG A 1 312 ? 10.591 48.671 -40.206 1.00 25.41 312 ARG A O 1
ATOM 2481 N N . LYS A 1 313 ? 11.105 49.950 -38.390 1.00 23.11 313 LYS A N 1
ATOM 2482 C CA . LYS A 1 313 ? 10.007 50.932 -38.139 1.00 23.11 313 LYS A CA 1
ATOM 2483 C C . LYS A 1 313 ? 8.544 50.463 -37.967 1.00 23.11 313 LYS A C 1
ATOM 2485 O O . LYS A 1 313 ? 7.936 49.904 -38.862 1.00 23.11 313 LYS A O 1
ATOM 2490 N N . ILE A 1 314 ? 7.969 50.845 -36.815 1.00 23.02 314 ILE A N 1
ATOM 2491 C CA . ILE A 1 314 ? 6.567 50.658 -36.382 1.00 23.02 314 ILE A CA 1
ATOM 2492 C C . ILE A 1 314 ? 5.812 52.001 -36.435 1.00 23.02 314 ILE A C 1
ATOM 2494 O O . ILE A 1 314 ? 6.388 53.042 -36.106 1.00 23.02 314 ILE A O 1
ATOM 2498 N N . ARG A 1 315 ? 4.512 51.958 -36.766 1.00 19.56 315 ARG A N 1
ATOM 2499 C CA . ARG A 1 315 ? 3.480 52.923 -36.333 1.00 19.56 315 ARG A CA 1
ATOM 2500 C C . ARG A 1 315 ? 2.299 52.166 -35.691 1.00 19.56 315 ARG A C 1
ATOM 2502 O O . ARG A 1 315 ? 2.034 51.030 -36.060 1.00 19.56 315 ARG A O 1
ATOM 2509 N N . SER A 1 316 ? 1.681 52.809 -34.700 1.00 25.91 316 SER A N 1
ATOM 2510 C CA . SER A 1 316 ? 0.674 52.365 -33.711 1.00 25.91 316 SER A CA 1
ATOM 2511 C C . SER A 1 316 ? -0.730 52.052 -34.262 1.00 25.91 316 SER A C 1
ATOM 2513 O O . SER A 1 316 ? -1.052 52.599 -35.310 1.00 25.91 316 SER A O 1
ATOM 2515 N N . PHE A 1 317 ? -1.571 51.288 -33.526 1.00 22.09 317 PHE A N 1
ATOM 2516 C CA . PHE A 1 317 ? -2.945 51.654 -33.064 1.00 22.09 317 PHE A CA 1
ATOM 2517 C C . PHE A 1 317 ? -3.681 50.521 -32.284 1.00 22.09 317 PHE A C 1
ATOM 2519 O O . PHE A 1 317 ? -3.143 49.427 -32.146 1.00 22.09 317 PHE A O 1
ATOM 2526 N N . SER A 1 318 ? -4.854 50.851 -31.714 1.00 25.98 318 SER A N 1
ATOM 2527 C CA . SER A 1 318 ? -5.491 50.410 -30.451 1.00 25.98 318 SER A CA 1
ATOM 2528 C C . SER A 1 318 ? -6.681 49.421 -30.524 1.00 25.98 318 SER A C 1
ATOM 2530 O O . SER A 1 318 ? -7.362 49.356 -31.538 1.00 25.98 318 SER A O 1
ATOM 2532 N N . GLU A 1 319 ? -6.944 48.780 -29.366 1.00 32.06 319 GLU A N 1
ATOM 2533 C CA . GLU A 1 319 ? -8.219 48.353 -28.715 1.00 32.06 319 GLU A CA 1
ATOM 2534 C C . GLU A 1 319 ? -9.360 47.642 -29.484 1.00 32.06 319 GLU A C 1
ATOM 2536 O O . GLU A 1 319 ? -9.960 48.215 -30.384 1.00 32.06 319 GLU A O 1
ATOM 2541 N N . ALA A 1 320 ? -9.774 46.459 -28.983 1.00 24.47 320 ALA A N 1
ATOM 2542 C CA . ALA A 1 320 ? -11.133 46.140 -28.473 1.00 24.47 320 ALA A CA 1
ATOM 2543 C C . ALA A 1 320 ? -11.301 44.620 -28.204 1.00 24.47 320 ALA A C 1
ATOM 2545 O O . ALA A 1 320 ? -10.818 43.796 -28.977 1.00 24.47 320 ALA A O 1
ATOM 2546 N N . GLY A 1 321 ? -11.977 44.244 -27.106 1.00 31.58 321 GLY A N 1
ATOM 2547 C CA . GLY A 1 321 ? -12.206 42.851 -26.678 1.00 31.58 321 GLY A CA 1
ATOM 2548 C C . GLY A 1 321 ? -13.592 42.282 -27.016 1.00 31.58 321 GLY A C 1
ATOM 2549 O O . GLY A 1 321 ? -14.497 43.058 -27.291 1.00 31.58 321 GLY A O 1
ATOM 2550 N N . ILE A 1 322 ? -13.731 40.944 -26.949 1.00 21.39 322 ILE A N 1
ATOM 2551 C CA . ILE A 1 322 ? -14.951 40.095 -26.831 1.00 21.39 322 ILE A CA 1
ATOM 2552 C C . ILE A 1 322 ? -14.485 38.655 -26.446 1.00 21.39 322 ILE A C 1
ATOM 2554 O O . ILE A 1 322 ? -13.407 38.256 -26.889 1.00 21.39 322 ILE A O 1
ATOM 2558 N N . PRO A 1 323 ? -15.230 37.857 -25.641 1.00 28.69 323 PRO A N 1
ATOM 2559 C CA . PRO A 1 323 ? -14.807 36.522 -25.183 1.00 28.69 323 PRO A CA 1
ATOM 2560 C C . PRO A 1 323 ? -15.296 35.391 -26.109 1.00 28.69 323 PRO A C 1
ATOM 2562 O O . PRO A 1 323 ? -16.439 35.442 -26.559 1.00 28.69 323 PRO A O 1
ATOM 2565 N N . LEU A 1 324 ? -14.494 34.338 -26.344 1.00 24.42 324 LEU A N 1
ATOM 2566 C CA . LEU A 1 324 ? -14.956 33.135 -27.062 1.00 24.42 324 LEU A CA 1
ATOM 2567 C C . LEU A 1 324 ? -14.410 31.804 -26.509 1.00 24.42 324 LEU A C 1
ATOM 2569 O O . LEU A 1 324 ? -13.236 31.661 -26.179 1.00 24.42 324 LEU A O 1
ATOM 2573 N N . THR A 1 325 ? -15.335 30.843 -26.447 1.00 25.98 325 THR A N 1
ATOM 2574 C CA . THR A 1 325 ? -15.244 29.399 -26.171 1.00 25.98 325 THR A CA 1
ATOM 2575 C C . THR A 1 325 ? -14.572 28.624 -27.314 1.00 25.98 325 THR A C 1
ATOM 2577 O O . THR A 1 325 ? -14.873 28.895 -28.476 1.00 25.98 325 THR A O 1
ATOM 2580 N N . PHE A 1 326 ? -13.734 27.621 -27.011 1.00 28.16 326 PHE A N 1
ATOM 2581 C CA . PHE A 1 326 ? -13.047 26.791 -28.018 1.00 28.16 326 PHE A CA 1
ATOM 2582 C C . PHE A 1 326 ? -13.776 25.459 -28.312 1.00 28.16 326 PHE A C 1
ATOM 2584 O O . PHE A 1 326 ? -14.276 24.832 -27.376 1.00 28.16 326 PHE A O 1
ATOM 2591 N N . PRO A 1 327 ? -13.825 25.000 -29.582 1.00 25.55 327 PRO A N 1
ATOM 2592 C CA . PRO A 1 327 ? -14.382 23.703 -29.963 1.00 25.55 327 PRO A CA 1
ATOM 2593 C C . PRO A 1 327 ? -13.363 22.563 -29.779 1.00 25.55 327 PRO A C 1
ATOM 2595 O O . PRO A 1 327 ? -12.172 22.726 -30.050 1.00 25.55 327 PRO A O 1
ATOM 2598 N N . LEU A 1 328 ? -13.851 21.399 -29.339 1.00 29.58 328 LEU A N 1
ATOM 2599 C CA . 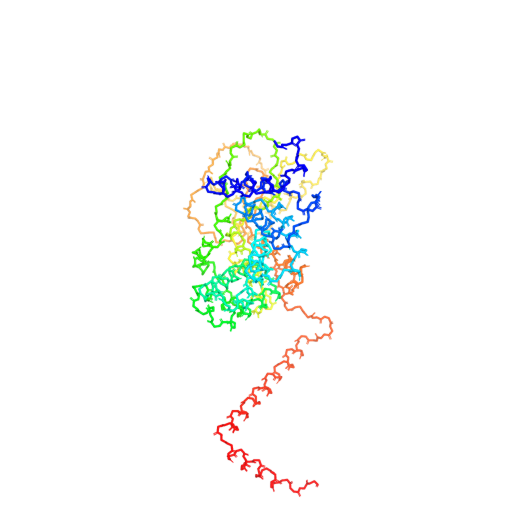LEU A 1 328 ? -13.111 20.137 -29.315 1.00 29.58 328 LEU A CA 1
ATOM 2600 C C . LEU A 1 328 ? -12.863 19.664 -30.755 1.00 29.58 328 LEU A C 1
ATOM 2602 O O . LEU A 1 328 ? -13.833 19.347 -31.431 1.00 29.58 328 LEU A O 1
ATOM 2606 N N . ASP A 1 329 ? -11.606 19.672 -31.212 1.00 25.78 329 ASP A N 1
ATOM 2607 C CA . ASP A 1 329 ? -11.005 18.743 -32.201 1.00 25.78 329 ASP A CA 1
ATOM 2608 C C . ASP A 1 329 ? -9.821 19.384 -32.951 1.00 25.78 329 ASP A C 1
ATOM 2610 O O . ASP A 1 329 ? -9.805 19.514 -34.176 1.00 25.78 329 ASP A O 1
ATOM 2614 N N . THR A 1 330 ? -8.762 19.756 -32.228 1.00 28.36 330 THR A N 1
ATOM 2615 C CA . THR A 1 330 ? -7.463 20.080 -32.836 1.00 28.36 330 THR A CA 1
ATOM 2616 C C . THR A 1 330 ? -6.376 19.176 -32.265 1.00 28.36 330 THR A C 1
ATOM 2618 O O . THR A 1 330 ? -5.983 19.272 -31.105 1.00 28.36 330 THR A O 1
ATOM 2621 N N . LYS A 1 331 ? -5.869 18.265 -33.107 1.00 30.47 331 LYS A N 1
ATOM 2622 C CA . LYS A 1 331 ? -4.630 17.518 -32.852 1.00 30.47 331 LYS A CA 1
ATOM 2623 C C . LYS A 1 331 ? -3.470 18.515 -32.765 1.00 30.47 331 LYS A C 1
ATOM 2625 O O . LYS A 1 331 ? -3.034 19.044 -33.784 1.00 30.47 331 LYS A O 1
ATOM 2630 N N . VAL A 1 332 ? -2.993 18.774 -31.551 1.00 33.22 332 VAL A N 1
ATOM 2631 C CA . VAL A 1 332 ? -1.827 19.625 -31.281 1.00 33.22 332 VAL A CA 1
ATOM 2632 C C . VAL A 1 332 ? -0.565 18.890 -31.747 1.00 33.22 332 VAL A C 1
ATOM 2634 O O . VAL A 1 332 ? -0.236 17.827 -31.232 1.00 33.22 332 VAL A O 1
ATOM 2637 N N . LEU A 1 333 ? 0.108 19.441 -32.760 1.00 28.95 333 LEU A N 1
ATOM 2638 C CA . LEU A 1 333 ? 1.293 18.873 -33.423 1.00 28.95 333 LEU A CA 1
ATOM 2639 C C . LEU A 1 333 ? 2.613 19.576 -33.035 1.00 28.95 333 LEU A C 1
ATOM 2641 O O . LEU A 1 333 ? 3.603 19.446 -33.749 1.00 28.95 333 LEU A O 1
ATOM 2645 N N . SER A 1 334 ? 2.680 20.307 -31.917 1.00 36.22 334 SER A N 1
ATOM 2646 C CA . SER A 1 334 ? 3.967 20.805 -31.406 1.00 36.22 334 SER A CA 1
ATOM 2647 C C . SER A 1 334 ? 4.029 20.817 -29.876 1.00 36.22 334 SER A C 1
ATOM 2649 O O . SER A 1 334 ? 3.077 21.189 -29.192 1.00 36.22 334 SER A O 1
ATOM 2651 N N . SER A 1 335 ? 5.176 20.386 -29.344 1.00 42.09 335 SER A N 1
ATOM 2652 C CA . SER A 1 335 ? 5.429 20.102 -27.922 1.00 42.09 335 SER A CA 1
ATOM 2653 C C . SER A 1 335 ? 5.613 21.344 -27.034 1.00 42.09 335 SER A C 1
ATOM 2655 O O . SER A 1 335 ? 5.928 21.209 -25.853 1.00 42.09 335 SER A O 1
ATOM 2657 N N . SER A 1 336 ? 5.403 22.541 -27.590 1.00 43.34 336 SER A N 1
ATOM 2658 C CA . SER A 1 336 ? 5.515 23.825 -26.895 1.00 43.34 336 SER A CA 1
ATOM 2659 C C . SER A 1 336 ? 4.522 24.814 -27.503 1.00 43.34 336 SER A C 1
ATOM 2661 O O . SER A 1 336 ? 4.850 25.535 -28.445 1.00 43.34 336 SER A O 1
ATOM 2663 N N . CYS A 1 337 ? 3.296 24.855 -26.978 1.00 42.16 337 CYS A N 1
ATOM 2664 C CA . CYS A 1 337 ? 2.325 25.884 -27.347 1.00 42.16 337 CYS A CA 1
ATOM 2665 C C . CYS A 1 337 ? 2.307 26.961 -26.258 1.00 42.16 337 CYS A C 1
ATOM 2667 O O . CYS A 1 337 ? 1.982 26.690 -25.099 1.00 42.16 337 CYS A O 1
ATOM 2669 N N . VAL A 1 338 ? 2.690 28.183 -26.625 1.00 45.84 338 VAL A N 1
ATOM 2670 C CA . VAL A 1 338 ? 2.574 29.363 -25.763 1.00 45.84 338 VAL A CA 1
ATOM 2671 C C . VAL A 1 338 ? 1.261 30.054 -26.117 1.00 45.84 338 VAL A C 1
ATOM 2673 O O . VAL A 1 338 ? 1.088 30.500 -27.249 1.00 45.84 338 VAL A O 1
ATOM 2676 N N . ILE A 1 339 ? 0.330 30.127 -25.169 1.00 47.50 339 ILE A N 1
ATOM 2677 C CA . ILE A 1 339 ? -0.962 30.798 -25.343 1.00 47.50 339 ILE A CA 1
ATOM 2678 C C . ILE A 1 339 ? -0.922 32.094 -24.535 1.00 47.50 339 ILE A C 1
ATOM 2680 O O . ILE A 1 339 ? -0.643 32.088 -23.340 1.00 47.50 339 ILE A O 1
ATOM 2684 N N . PHE A 1 340 ? -1.184 33.230 -25.177 1.00 43.19 340 PHE A N 1
ATOM 2685 C CA . PHE A 1 340 ? -1.323 34.507 -24.480 1.00 43.19 340 PHE A CA 1
ATOM 2686 C C . PHE A 1 340 ? -2.809 34.826 -24.328 1.00 43.19 340 PHE A C 1
ATOM 2688 O O . PHE A 1 340 ? -3.503 34.995 -25.329 1.00 43.19 340 PHE A O 1
ATOM 2695 N N . GLN A 1 341 ? -3.310 34.893 -23.093 1.00 43.69 341 GLN A N 1
ATOM 2696 C CA . GLN A 1 341 ? -4.722 35.185 -22.832 1.00 43.69 341 GLN A CA 1
ATOM 2697 C C . GLN A 1 341 ? -4.875 35.995 -21.539 1.00 43.69 341 GLN A C 1
ATOM 2699 O O . GLN A 1 341 ? -4.371 35.591 -20.494 1.00 43.69 341 GLN A O 1
ATOM 2704 N N . ASN A 1 342 ? -5.593 37.124 -21.607 1.00 46.78 342 ASN A N 1
ATOM 2705 C CA . ASN A 1 342 ? -5.874 38.032 -20.481 1.00 46.78 342 ASN A CA 1
ATOM 2706 C C . ASN A 1 342 ? -4.618 38.505 -19.714 1.00 46.78 342 ASN A C 1
ATOM 2708 O O . ASN A 1 342 ? -4.560 38.363 -18.494 1.00 46.78 342 ASN A O 1
ATOM 2712 N N . ASP A 1 343 ? -3.606 39.030 -20.417 1.00 49.84 343 ASP A N 1
ATOM 2713 C CA . ASP A 1 343 ? -2.322 39.488 -19.840 1.00 49.84 343 ASP A CA 1
ATOM 2714 C C . ASP A 1 343 ? -1.537 38.409 -19.070 1.00 49.84 343 ASP A C 1
ATOM 2716 O O . ASP A 1 343 ? -0.642 38.704 -18.269 1.00 49.84 343 ASP A O 1
ATOM 2720 N N . LYS A 1 344 ? -1.857 37.137 -19.331 1.00 44.00 344 LYS A N 1
ATOM 2721 C CA . LYS A 1 344 ? -1.158 35.977 -18.790 1.00 44.00 344 LYS A CA 1
ATOM 2722 C C . LYS A 1 344 ? -0.503 35.190 -19.912 1.00 44.00 344 LYS A C 1
ATOM 2724 O O . LYS A 1 344 ? -1.135 34.874 -20.924 1.00 44.00 344 LYS A O 1
ATOM 2729 N N . LEU A 1 345 ? 0.772 34.867 -19.705 1.00 45.91 345 LEU A N 1
ATOM 2730 C CA . LEU A 1 345 ? 1.518 33.956 -20.566 1.00 45.91 345 LEU A CA 1
ATOM 2731 C C . LEU A 1 345 ? 1.298 32.529 -20.063 1.00 45.91 345 LEU A C 1
ATOM 2733 O O . LEU A 1 345 ? 1.761 32.170 -18.976 1.00 45.91 345 LEU A O 1
ATOM 2737 N N . TRP A 1 346 ? 0.599 31.728 -20.854 1.00 43.31 346 TRP A N 1
ATOM 2738 C CA . TRP A 1 346 ? 0.410 30.306 -20.624 1.00 43.31 346 TRP A CA 1
ATOM 2739 C C . TRP A 1 346 ? 1.412 29.537 -21.465 1.00 43.31 346 TRP A C 1
ATOM 2741 O O . TRP A 1 346 ? 1.602 29.826 -22.646 1.00 43.31 346 TRP A O 1
ATOM 2751 N N . THR A 1 347 ? 2.062 28.545 -20.877 1.00 46.59 347 THR A N 1
ATOM 2752 C CA . THR A 1 347 ? 2.857 27.593 -21.652 1.00 46.59 347 THR A CA 1
ATOM 2753 C C . THR A 1 347 ? 2.347 26.199 -21.354 1.00 46.59 347 THR A C 1
ATOM 2755 O O . THR A 1 347 ? 2.263 25.788 -20.197 1.00 46.59 347 THR A O 1
ATOM 2758 N N . ILE A 1 348 ? 1.959 25.500 -22.414 1.00 49.53 348 ILE A N 1
ATOM 2759 C CA . ILE A 1 348 ? 1.589 24.094 -22.379 1.00 49.53 348 ILE A CA 1
ATOM 2760 C C . ILE A 1 348 ? 2.882 23.325 -22.637 1.00 49.53 348 ILE A C 1
ATOM 2762 O O . ILE A 1 348 ? 3.295 23.177 -23.786 1.00 49.53 348 ILE A O 1
ATOM 2766 N N . THR A 1 349 ? 3.554 22.885 -21.574 1.00 56.38 349 THR A N 1
ATOM 2767 C CA . THR A 1 349 ? 4.773 22.078 -21.699 1.00 56.38 349 THR A CA 1
ATOM 2768 C C . THR A 1 349 ? 4.712 20.851 -20.798 1.00 56.38 349 THR A C 1
ATOM 2770 O O . THR A 1 349 ? 4.923 20.913 -19.588 1.00 56.38 349 THR A O 1
ATOM 2773 N N . CYS A 1 350 ? 4.468 19.699 -21.425 1.00 59.44 350 CYS A N 1
ATOM 2774 C CA . CYS A 1 350 ? 4.636 18.369 -20.831 1.00 59.44 350 CYS A CA 1
ATOM 2775 C C . CYS A 1 350 ? 6.047 18.184 -20.221 1.00 59.44 350 CYS A C 1
ATOM 2777 O O . CYS A 1 350 ? 6.217 17.519 -19.197 1.00 59.44 350 CYS A O 1
ATOM 2779 N N . THR A 1 351 ? 7.048 18.872 -20.788 1.00 69.50 351 THR A N 1
ATOM 2780 C CA . THR A 1 351 ? 8.452 18.847 -20.348 1.00 69.50 351 THR A CA 1
ATOM 2781 C C . THR A 1 351 ? 8.636 19.271 -18.891 1.00 69.50 351 THR A C 1
ATOM 2783 O O . THR A 1 351 ? 9.355 18.603 -18.155 1.00 69.50 351 THR A O 1
ATOM 2786 N N . PHE A 1 352 ? 7.947 20.326 -18.442 1.00 76.56 352 PHE A N 1
ATOM 2787 C CA . PHE A 1 352 ? 8.113 20.856 -17.086 1.00 76.56 352 PHE A CA 1
ATOM 2788 C C . PHE A 1 352 ? 7.627 19.867 -16.023 1.00 76.56 352 PHE A C 1
ATOM 2790 O O . PHE A 1 352 ? 8.230 19.732 -14.961 1.00 76.56 352 PHE A O 1
ATOM 2797 N N . GLN A 1 353 ? 6.522 19.167 -16.289 1.00 80.31 353 GLN A N 1
ATOM 2798 C CA . GLN A 1 353 ? 6.006 18.175 -15.350 1.00 80.31 353 GLN A CA 1
ATOM 2799 C C . GLN A 1 353 ? 6.916 16.945 -15.274 1.00 80.31 353 GLN A C 1
ATOM 2801 O O . GLN A 1 353 ? 7.188 16.469 -14.172 1.00 80.31 353 GLN A O 1
ATOM 2806 N N . ALA A 1 354 ? 7.421 16.465 -16.414 1.00 86.38 354 ALA A N 1
ATOM 2807 C CA . ALA A 1 354 ? 8.388 15.370 -16.448 1.00 86.38 354 ALA A CA 1
ATOM 2808 C C . ALA A 1 354 ? 9.671 15.729 -15.675 1.00 86.38 354 ALA A C 1
ATOM 2810 O O . ALA A 1 354 ? 10.128 14.946 -14.842 1.00 86.38 354 ALA A O 1
ATOM 2811 N N . GLU A 1 355 ? 10.197 16.939 -15.883 1.00 89.31 355 GLU A N 1
ATOM 2812 C CA . GLU A 1 355 ? 11.350 17.478 -15.156 1.00 89.31 355 GLU A CA 1
ATOM 2813 C C . GLU A 1 355 ? 11.081 17.577 -13.649 1.00 89.31 355 GLU A C 1
ATOM 2815 O O . GLU A 1 355 ? 11.890 17.120 -12.845 1.00 89.31 355 GLU A O 1
ATOM 2820 N N . ALA A 1 356 ? 9.925 18.115 -13.249 1.00 88.12 356 ALA A N 1
ATOM 2821 C CA . ALA A 1 356 ? 9.567 18.271 -11.842 1.00 88.12 356 ALA A CA 1
ATOM 2822 C C . ALA A 1 356 ? 9.453 16.924 -11.113 1.00 88.12 356 ALA A C 1
ATOM 2824 O O . ALA A 1 356 ? 9.907 16.795 -9.973 1.00 88.12 356 ALA A O 1
ATOM 2825 N N . VAL A 1 357 ? 8.865 15.909 -11.758 1.00 89.12 357 VAL A N 1
ATOM 2826 C CA . VAL A 1 357 ? 8.789 14.559 -11.182 1.00 89.12 357 VAL A CA 1
ATOM 2827 C C . VAL A 1 357 ? 10.183 13.939 -11.089 1.00 89.12 357 VAL A C 1
ATOM 2829 O O . VAL A 1 357 ? 10.525 13.410 -10.031 1.00 89.12 357 VAL A O 1
ATOM 2832 N N . ALA A 1 358 ? 11.006 14.060 -12.134 1.00 90.81 358 ALA A N 1
ATOM 2833 C CA . ALA A 1 358 ? 12.369 13.535 -12.137 1.00 90.81 358 ALA A CA 1
ATOM 2834 C C . ALA A 1 358 ? 13.248 14.186 -11.070 1.00 90.81 358 ALA A C 1
ATOM 2836 O O . ALA A 1 358 ? 13.883 13.484 -10.288 1.00 90.81 358 ALA A O 1
ATOM 2837 N N . SER A 1 359 ? 13.214 15.515 -10.980 1.00 90.50 359 SER A N 1
ATOM 2838 C CA . SER A 1 359 ? 13.939 16.297 -9.979 1.00 90.50 359 SER A CA 1
ATOM 2839 C C . SER A 1 359 ? 13.564 15.865 -8.562 1.00 90.50 359 SER A C 1
ATOM 2841 O O . SER A 1 359 ? 14.443 15.576 -7.750 1.00 90.50 359 SER A O 1
ATOM 2843 N N . ARG A 1 360 ? 12.261 15.700 -8.286 1.00 90.62 360 ARG A N 1
ATOM 2844 C CA . ARG A 1 360 ? 11.784 15.192 -6.994 1.00 90.62 360 ARG A CA 1
ATOM 2845 C C . ARG A 1 360 ? 12.318 13.789 -6.703 1.00 90.62 360 ARG A C 1
ATOM 2847 O O . ARG A 1 360 ? 12.834 13.555 -5.615 1.00 90.62 360 ARG A O 1
ATOM 2854 N N . MET A 1 361 ? 12.216 12.860 -7.653 1.00 90.25 361 MET A N 1
ATOM 2855 C CA . MET A 1 361 ? 12.666 11.479 -7.447 1.00 90.25 361 MET A CA 1
ATOM 2856 C C . MET A 1 361 ? 14.183 11.364 -7.254 1.00 90.25 361 MET A C 1
ATOM 2858 O O . MET A 1 361 ? 14.616 10.517 -6.474 1.00 90.25 361 MET A O 1
ATOM 2862 N N . ILE A 1 362 ? 14.970 12.219 -7.917 1.00 90.38 362 ILE A N 1
ATOM 2863 C CA . ILE A 1 362 ? 16.422 12.317 -7.709 1.00 90.38 362 ILE A CA 1
ATOM 2864 C C . ILE A 1 362 ? 16.722 12.891 -6.323 1.00 90.38 362 ILE A C 1
ATOM 2866 O O . ILE A 1 362 ? 17.515 12.317 -5.591 1.00 90.38 362 ILE A O 1
ATOM 2870 N N . SER A 1 363 ? 16.045 13.973 -5.921 1.00 89.69 363 SER A N 1
ATOM 2871 C CA . SER A 1 363 ? 16.258 14.602 -4.606 1.00 89.69 363 SER A CA 1
ATOM 2872 C C . SER A 1 363 ? 15.902 13.704 -3.415 1.00 89.69 363 SER A C 1
ATOM 2874 O O . SER A 1 363 ? 16.410 13.904 -2.318 1.00 89.69 363 SER A O 1
ATOM 2876 N N . GLU A 1 364 ? 15.019 12.727 -3.628 1.00 89.25 364 GLU A N 1
ATOM 2877 C CA . GLU A 1 364 ? 14.596 11.746 -2.624 1.00 89.25 364 GLU A CA 1
ATOM 2878 C C . GLU A 1 364 ? 15.442 10.455 -2.668 1.00 89.25 364 GLU A C 1
ATOM 2880 O O . GLU A 1 364 ? 15.066 9.469 -2.034 1.00 89.25 364 GLU A O 1
ATOM 2885 N N . ASP A 1 365 ? 16.535 10.424 -3.443 1.00 86.25 365 ASP A N 1
ATOM 2886 C CA . ASP A 1 365 ? 17.408 9.257 -3.660 1.00 86.25 365 ASP A CA 1
ATOM 2887 C C . ASP A 1 365 ? 16.665 8.004 -4.168 1.00 86.25 365 ASP A C 1
ATOM 2889 O O . ASP A 1 365 ? 17.093 6.863 -3.983 1.00 86.25 365 ASP A O 1
ATOM 2893 N N . ARG A 1 366 ? 15.516 8.196 -4.828 1.00 86.81 366 ARG A N 1
ATOM 2894 C CA . ARG A 1 366 ? 14.709 7.101 -5.396 1.00 86.81 366 ARG A CA 1
ATOM 2895 C C . ARG A 1 366 ? 15.035 6.832 -6.859 1.00 86.81 366 ARG A C 1
ATOM 2897 O O . ARG A 1 366 ? 14.746 5.742 -7.346 1.00 86.81 366 ARG A O 1
ATOM 2904 N N . LEU A 1 367 ? 15.605 7.812 -7.556 1.00 88.44 367 LEU A N 1
ATOM 2905 C CA . LEU A 1 367 ? 16.009 7.742 -8.957 1.00 88.44 367 LEU A CA 1
ATOM 2906 C C . LEU A 1 367 ? 17.445 8.244 -9.087 1.00 88.44 367 LEU A C 1
ATOM 2908 O O . LEU A 1 367 ? 17.738 9.379 -8.735 1.00 88.44 367 LEU A O 1
ATOM 2912 N N . MET A 1 368 ? 18.324 7.424 -9.653 1.00 86.88 368 MET A N 1
ATOM 2913 C CA . MET A 1 368 ? 19.669 7.870 -10.009 1.00 86.88 368 MET A CA 1
ATOM 2914 C C . MET A 1 368 ? 19.623 8.589 -11.357 1.00 86.88 368 MET A C 1
ATOM 2916 O O . MET A 1 368 ? 19.095 8.052 -12.334 1.00 86.88 368 MET A O 1
ATOM 2920 N N . GLY A 1 369 ? 20.169 9.801 -11.408 1.00 87.38 369 GLY A N 1
ATOM 2921 C CA . GLY A 1 369 ? 20.311 10.549 -12.649 1.00 87.38 369 GLY A CA 1
ATOM 2922 C C . GLY A 1 369 ? 20.701 12.010 -12.446 1.00 87.38 369 GLY A C 1
ATOM 2923 O O . GLY A 1 369 ? 20.691 12.525 -11.331 1.00 87.38 369 GLY A O 1
ATOM 2924 N N . GLN A 1 370 ? 21.044 12.677 -13.543 1.00 89.38 370 GLN A N 1
ATOM 2925 C CA . GLN A 1 370 ? 21.308 14.113 -13.625 1.00 89.38 370 GLN A CA 1
ATOM 2926 C C . GLN A 1 370 ? 20.434 14.728 -14.718 1.00 89.38 370 GLN A C 1
ATOM 2928 O O . GLN A 1 370 ? 20.257 14.136 -15.783 1.00 89.38 370 GLN A O 1
ATOM 2933 N N . ILE A 1 371 ? 19.878 15.906 -14.444 1.00 89.38 371 ILE A N 1
ATOM 2934 C CA . ILE A 1 371 ? 19.052 16.658 -15.393 1.00 89.38 371 ILE A CA 1
ATOM 2935 C C . ILE A 1 371 ? 19.920 17.757 -16.005 1.00 89.38 371 ILE A C 1
ATOM 2937 O O . ILE A 1 371 ? 20.460 18.585 -15.272 1.00 89.38 371 ILE A O 1
ATOM 2941 N N . ASP A 1 372 ? 20.025 17.770 -17.331 1.00 87.44 372 ASP A N 1
ATOM 2942 C CA . ASP A 1 372 ? 20.606 18.867 -18.096 1.00 87.44 372 ASP A CA 1
ATOM 2943 C C . ASP A 1 372 ? 19.483 19.784 -18.591 1.00 87.44 372 ASP A C 1
ATOM 2945 O O . ASP A 1 372 ? 18.678 19.420 -19.454 1.00 87.44 372 ASP A O 1
ATOM 2949 N N . GLN A 1 373 ? 19.409 20.981 -18.013 1.00 83.69 373 GLN A N 1
ATOM 2950 C CA . GLN A 1 373 ? 18.384 21.965 -18.352 1.00 83.69 373 GLN A CA 1
ATOM 2951 C C . GLN A 1 373 ? 18.711 22.753 -19.632 1.00 83.69 373 GLN A C 1
ATOM 2953 O O . GLN A 1 373 ? 17.803 23.327 -20.231 1.00 83.69 373 GLN A O 1
ATOM 2958 N N . ILE A 1 374 ? 19.979 22.792 -20.058 1.00 79.56 374 ILE A N 1
ATOM 2959 C CA . ILE A 1 374 ? 20.402 23.488 -21.281 1.00 79.56 374 ILE A CA 1
ATOM 2960 C C . ILE A 1 374 ? 20.002 22.642 -22.488 1.00 79.56 374 ILE A C 1
ATOM 2962 O O . ILE A 1 374 ? 19.317 23.134 -23.385 1.00 79.56 374 ILE A O 1
ATOM 2966 N N . ASP A 1 375 ? 20.359 21.358 -22.456 1.00 77.12 375 ASP A N 1
ATOM 2967 C CA . ASP A 1 375 ? 20.050 20.405 -23.527 1.00 77.12 375 ASP A CA 1
ATOM 2968 C C . ASP A 1 375 ? 18.638 19.805 -23.395 1.00 77.12 375 ASP A C 1
ATOM 2970 O O . ASP A 1 375 ? 18.126 19.164 -24.317 1.00 77.12 375 ASP A O 1
ATOM 2974 N N . GLY A 1 376 ? 17.975 20.020 -22.254 1.00 84.56 376 GLY A N 1
ATOM 2975 C CA . GLY A 1 376 ? 16.619 19.543 -21.994 1.00 84.56 376 GLY A CA 1
ATOM 2976 C C . GLY A 1 376 ? 16.531 18.017 -21.960 1.00 84.56 376 GLY A C 1
ATOM 2977 O O . GLY A 1 376 ? 15.578 17.440 -22.495 1.00 84.56 376 GLY A O 1
ATOM 2978 N N . ALA A 1 377 ? 17.519 17.357 -21.354 1.00 87.62 377 ALA A N 1
ATOM 2979 C CA . ALA A 1 377 ? 17.639 15.904 -21.297 1.00 87.62 377 ALA A CA 1
ATOM 2980 C C . ALA A 1 377 ? 17.956 15.406 -19.882 1.00 87.62 377 ALA A C 1
ATOM 2982 O O . ALA A 1 377 ? 18.532 16.111 -19.059 1.00 87.62 377 ALA A O 1
ATOM 2983 N N . ILE A 1 378 ? 17.578 14.162 -19.592 1.00 91.00 378 ILE A N 1
ATOM 2984 C CA . ILE A 1 378 ? 17.959 13.465 -18.362 1.00 91.00 378 ILE A CA 1
ATOM 2985 C C . ILE A 1 378 ? 18.958 12.356 -18.680 1.00 91.00 378 ILE A C 1
ATOM 2987 O O . ILE A 1 378 ? 18.778 11.603 -19.637 1.00 91.00 378 ILE A O 1
ATOM 2991 N N . HIS A 1 379 ? 19.989 12.236 -17.849 1.00 90.12 379 HIS A N 1
ATOM 2992 C CA . HIS A 1 379 ? 21.009 11.194 -17.894 1.00 90.12 379 HIS A CA 1
ATOM 2993 C C . HIS A 1 379 ? 20.833 10.276 -16.683 1.00 90.12 379 HIS A C 1
ATOM 2995 O O . HIS A 1 379 ? 21.058 10.700 -15.556 1.00 90.12 379 HIS A O 1
ATOM 3001 N N . PHE A 1 380 ? 20.432 9.020 -16.891 1.00 88.38 380 PHE A N 1
ATOM 3002 C CA . PHE A 1 380 ? 20.157 8.074 -15.798 1.00 88.38 380 PHE A CA 1
ATOM 3003 C C . PHE A 1 380 ? 21.414 7.352 -15.304 1.00 88.38 380 PHE A C 1
ATOM 3005 O O . PHE A 1 380 ? 21.598 7.137 -14.108 1.00 88.38 380 PHE A O 1
ATOM 3012 N N . LYS A 1 381 ? 22.310 6.983 -16.225 1.00 72.44 381 LYS A N 1
ATOM 3013 C CA . LYS A 1 381 ? 23.583 6.334 -15.890 1.00 72.44 381 LYS A CA 1
ATOM 3014 C C . LYS A 1 381 ? 24.659 7.390 -15.695 1.00 72.44 381 LYS A C 1
ATOM 3016 O O . LYS A 1 381 ? 25.406 7.702 -16.619 1.00 72.44 381 LYS A O 1
ATOM 3021 N N . VAL A 1 382 ? 24.710 7.952 -14.493 1.00 61.62 382 VAL A N 1
ATOM 3022 C CA . VAL A 1 382 ? 25.790 8.852 -14.084 1.00 61.62 382 VAL A CA 1
ATOM 3023 C C . VAL A 1 382 ? 26.949 7.988 -13.576 1.00 61.62 382 VAL A C 1
ATOM 3025 O O . VAL A 1 382 ? 26.721 7.160 -12.692 1.00 61.62 382 VAL A O 1
ATOM 3028 N N . PRO A 1 383 ? 28.173 8.130 -14.109 1.00 57.28 383 PRO A N 1
ATOM 3029 C CA . PRO A 1 383 ? 29.338 7.442 -13.568 1.00 57.28 383 PRO A CA 1
ATOM 3030 C C . PRO A 1 383 ? 29.537 7.847 -12.102 1.00 57.28 383 PRO A C 1
ATOM 3032 O O . PRO A 1 383 ? 29.729 9.026 -11.804 1.00 57.28 383 PRO A O 1
ATOM 3035 N N . THR A 1 384 ? 29.477 6.890 -11.177 1.00 55.75 384 THR A N 1
ATOM 3036 C CA . THR A 1 384 ? 29.893 7.109 -9.789 1.00 55.75 384 THR A CA 1
ATOM 3037 C C . THR A 1 384 ? 31.374 7.473 -9.774 1.00 55.75 384 THR A C 1
ATOM 3039 O O . THR A 1 384 ? 32.195 6.807 -10.403 1.00 55.75 384 THR A O 1
ATOM 3042 N N . SER A 1 385 ? 31.727 8.547 -9.069 1.00 51.44 385 SER A N 1
ATOM 3043 C CA . SER A 1 385 ? 33.106 9.021 -8.958 1.00 51.44 385 SER A CA 1
ATOM 3044 C C . SER A 1 385 ? 34.016 7.919 -8.399 1.00 51.44 385 SER A C 1
ATOM 3046 O O . SER A 1 385 ? 33.937 7.613 -7.211 1.00 51.44 385 SER A O 1
ATOM 3048 N N . GLY A 1 386 ? 34.870 7.341 -9.249 1.00 59.41 386 GLY A N 1
ATOM 3049 C CA . GLY A 1 386 ? 35.911 6.382 -8.857 1.00 59.41 386 GLY A CA 1
ATOM 3050 C C . GLY A 1 386 ? 35.939 5.063 -9.636 1.00 59.41 386 GLY A C 1
ATOM 3051 O O . GLY A 1 386 ? 36.965 4.391 -9.600 1.00 59.41 386 GLY A O 1
ATOM 3052 N N . GLU A 1 387 ? 34.882 4.707 -10.371 1.00 57.62 387 GLU A N 1
ATOM 3053 C CA . GLU A 1 387 ? 34.860 3.503 -11.216 1.00 57.62 387 GLU A CA 1
ATOM 3054 C C . GLU A 1 387 ? 34.543 3.866 -12.667 1.00 57.62 387 GLU A C 1
ATOM 3056 O O . GLU A 1 387 ? 33.545 4.533 -12.944 1.00 57.62 387 GLU A O 1
ATOM 3061 N N . ASP A 1 388 ? 35.369 3.401 -13.609 1.00 66.50 388 ASP A N 1
ATOM 3062 C CA . ASP A 1 388 ? 35.077 3.574 -15.028 1.00 66.50 388 ASP A CA 1
ATOM 3063 C C . ASP A 1 388 ? 33.829 2.743 -15.382 1.00 66.50 388 ASP A C 1
ATOM 3065 O O . ASP A 1 388 ? 33.875 1.506 -15.346 1.00 66.50 388 ASP A O 1
ATOM 3069 N N . PRO A 1 389 ? 32.706 3.369 -15.779 1.00 68.62 389 PRO A N 1
ATOM 3070 C CA . PRO A 1 389 ? 31.440 2.671 -16.030 1.00 68.62 389 PRO A CA 1
ATOM 3071 C C . PRO A 1 389 ? 31.563 1.635 -17.158 1.00 68.62 389 PRO A C 1
ATOM 3073 O O . PRO A 1 389 ? 30.828 0.647 -17.204 1.00 68.62 389 PRO A O 1
ATOM 3076 N N . VAL A 1 390 ? 32.532 1.836 -18.054 1.00 75.56 390 VAL A N 1
ATOM 3077 C CA . VAL A 1 390 ? 32.900 0.893 -19.113 1.00 75.56 390 VAL A CA 1
ATOM 3078 C C . VAL A 1 390 ? 33.525 -0.378 -18.530 1.00 75.56 390 VAL A C 1
ATOM 3080 O O . VAL A 1 390 ? 33.137 -1.475 -18.930 1.00 75.56 390 VAL A O 1
ATOM 3083 N N . LEU A 1 391 ? 34.437 -0.255 -17.559 1.00 78.12 391 LEU A N 1
ATOM 3084 C CA . LEU A 1 391 ? 35.093 -1.397 -16.911 1.00 78.12 391 LEU A CA 1
ATOM 3085 C C . LEU A 1 391 ? 34.120 -2.191 -16.036 1.00 78.12 391 LEU A C 1
ATOM 3087 O O . LEU A 1 391 ? 34.159 -3.424 -16.044 1.00 78.12 391 LEU A O 1
ATOM 3091 N N . ALA A 1 392 ? 33.210 -1.505 -15.340 1.00 75.50 392 ALA A N 1
ATOM 3092 C CA . ALA A 1 392 ? 32.149 -2.148 -14.568 1.00 75.50 392 ALA A CA 1
ATOM 3093 C C . ALA A 1 392 ? 31.206 -2.958 -15.479 1.00 75.50 392 ALA A C 1
ATOM 3095 O O . ALA A 1 392 ? 30.930 -4.130 -15.214 1.00 75.50 392 ALA A O 1
ATOM 3096 N N . SER A 1 393 ? 30.775 -2.371 -16.604 1.00 79.62 393 SER A N 1
ATOM 3097 C CA . SER A 1 393 ? 29.961 -3.061 -17.615 1.00 79.62 393 SER A CA 1
ATOM 3098 C C . SER A 1 393 ? 30.687 -4.274 -18.208 1.00 79.62 393 SER A C 1
ATOM 3100 O O . SER A 1 393 ? 30.114 -5.360 -18.301 1.00 79.62 393 SER A O 1
ATOM 3102 N N . TRP A 1 394 ? 31.966 -4.120 -18.557 1.00 84.94 394 TRP A N 1
ATOM 3103 C CA . TRP A 1 394 ? 32.787 -5.196 -19.113 1.00 84.94 394 TRP A CA 1
ATOM 3104 C C . TRP A 1 394 ? 32.970 -6.360 -18.130 1.00 84.94 394 TRP A C 1
ATOM 3106 O O . TRP A 1 394 ? 32.734 -7.516 -18.483 1.00 84.94 394 TRP A O 1
ATOM 3116 N N . SER A 1 395 ? 33.286 -6.060 -16.869 1.00 85.19 395 SER A N 1
ATOM 3117 C CA . SER A 1 395 ? 33.384 -7.063 -15.800 1.00 85.19 395 SER A CA 1
ATOM 3118 C C . SER A 1 395 ? 32.056 -7.803 -15.600 1.00 85.19 395 SER A C 1
ATOM 3120 O O . SER A 1 395 ? 32.033 -9.029 -15.480 1.00 85.19 395 SER A O 1
ATOM 3122 N N . GLY A 1 396 ? 30.932 -7.077 -15.644 1.00 85.81 396 GLY A N 1
ATOM 3123 C CA . GLY A 1 396 ? 29.591 -7.659 -15.584 1.00 85.81 396 GLY A CA 1
ATOM 3124 C C . GLY A 1 396 ? 29.294 -8.615 -16.747 1.00 85.81 396 GLY A C 1
ATOM 3125 O O . GLY A 1 396 ? 28.743 -9.696 -16.529 1.00 85.81 396 GLY A O 1
ATOM 3126 N N . GLN A 1 397 ? 29.703 -8.265 -17.971 1.00 91.38 397 GLN A N 1
ATOM 3127 C CA . GLN A 1 397 ? 29.559 -9.127 -19.150 1.00 91.38 397 GLN A CA 1
ATOM 3128 C C . GLN A 1 397 ? 30.392 -10.407 -19.035 1.00 91.38 397 GLN A C 1
ATOM 3130 O O . GLN A 1 397 ? 29.873 -11.489 -19.315 1.00 91.38 397 GLN A O 1
ATOM 3135 N N . ILE A 1 398 ? 31.643 -10.307 -18.572 1.00 92.31 398 ILE A N 1
ATOM 3136 C CA . ILE A 1 398 ? 32.497 -11.478 -18.321 1.00 92.31 398 ILE A CA 1
ATOM 3137 C C . ILE A 1 398 ? 31.840 -12.395 -17.291 1.00 92.31 398 ILE A C 1
ATOM 3139 O O . ILE A 1 398 ? 31.707 -13.592 -17.531 1.00 92.31 398 ILE A O 1
ATOM 3143 N N . ASN A 1 399 ? 31.362 -11.843 -16.175 1.00 92.25 399 ASN A N 1
ATOM 3144 C CA . ASN A 1 399 ? 30.699 -12.639 -15.148 1.00 92.25 399 ASN A CA 1
ATOM 3145 C C . ASN A 1 399 ? 29.433 -13.333 -15.683 1.00 92.25 399 ASN A C 1
ATOM 3147 O O . ASN A 1 399 ? 29.197 -14.510 -15.402 1.00 92.25 399 ASN A O 1
ATOM 3151 N N . SER A 1 400 ? 28.636 -12.639 -16.504 1.00 93.38 400 SER A N 1
ATOM 3152 C CA . SER A 1 400 ? 27.463 -13.224 -17.163 1.00 93.38 400 SER A CA 1
ATOM 3153 C C . SER A 1 400 ? 27.840 -14.362 -18.116 1.00 93.38 400 SER A C 1
ATOM 3155 O O . SER A 1 400 ? 27.148 -15.383 -18.153 1.00 93.38 400 SER A O 1
ATOM 3157 N N . LEU A 1 401 ? 28.934 -14.216 -18.870 1.00 96.00 401 LEU A N 1
ATOM 3158 C CA . LEU A 1 401 ? 29.452 -15.263 -19.749 1.00 96.00 401 LEU A CA 1
ATOM 3159 C C . LEU A 1 401 ? 29.892 -16.485 -18.936 1.00 96.00 401 LEU A C 1
ATOM 3161 O O . LEU A 1 401 ? 29.424 -17.587 -19.211 1.00 96.00 401 LEU A O 1
ATOM 3165 N N . CYS A 1 402 ? 30.708 -16.290 -17.897 1.00 95.81 402 CYS A N 1
ATOM 3166 C CA . CYS A 1 402 ? 31.162 -17.367 -17.015 1.00 95.81 402 CYS A CA 1
ATOM 3167 C C . CYS A 1 402 ? 29.984 -18.1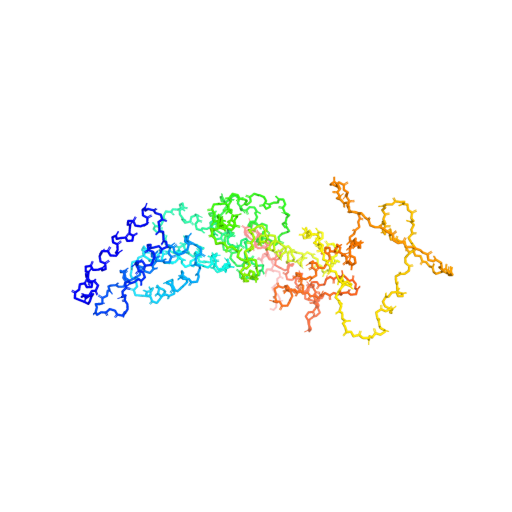00 -16.358 1.00 95.81 402 CYS A C 1
ATOM 3169 O O . CYS A 1 402 ? 29.934 -19.327 -16.357 1.00 95.81 402 CYS A O 1
ATOM 3171 N N . THR A 1 403 ? 28.982 -17.361 -15.875 1.00 94.69 403 THR A N 1
ATOM 3172 C CA . THR A 1 403 ? 27.768 -17.952 -15.289 1.00 94.69 403 THR A CA 1
ATOM 3173 C C . THR A 1 403 ? 26.977 -18.758 -16.324 1.00 94.69 403 THR A C 1
ATOM 3175 O O . THR A 1 403 ? 26.424 -19.807 -16.005 1.00 94.69 403 THR A O 1
ATOM 3178 N N . SER A 1 404 ? 26.926 -18.293 -17.575 1.00 95.56 404 SER A N 1
ATOM 3179 C CA . SER A 1 404 ? 26.243 -19.007 -18.662 1.00 95.56 404 SER A CA 1
ATOM 3180 C C . SER A 1 404 ? 26.970 -20.297 -19.034 1.00 95.56 404 SER A C 1
ATOM 3182 O O . SER A 1 404 ? 26.320 -21.319 -19.227 1.00 95.56 404 SER A O 1
ATOM 3184 N N . VAL A 1 405 ? 28.306 -20.271 -19.075 1.00 96.81 405 VAL A N 1
ATOM 3185 C CA . VAL A 1 405 ? 29.128 -21.472 -19.278 1.00 96.81 405 VAL A CA 1
ATOM 3186 C C . VAL A 1 405 ? 28.879 -22.478 -18.157 1.00 96.81 405 VAL A C 1
ATOM 3188 O O . VAL A 1 405 ? 28.596 -23.633 -18.454 1.00 96.81 405 VAL A O 1
ATOM 3191 N N . ASN A 1 406 ? 28.881 -22.043 -16.893 1.00 95.50 406 ASN A N 1
ATOM 3192 C CA . ASN A 1 406 ? 28.603 -22.929 -15.759 1.00 95.50 406 ASN A CA 1
ATOM 3193 C C . ASN A 1 406 ? 27.222 -23.589 -15.869 1.00 95.50 406 ASN A C 1
ATOM 3195 O O . ASN A 1 406 ? 27.126 -24.801 -15.734 1.00 95.50 406 ASN A O 1
ATOM 3199 N N . ARG A 1 407 ? 26.171 -22.835 -16.225 1.00 95.38 407 ARG A N 1
ATOM 3200 C CA . ARG A 1 407 ? 24.828 -23.409 -16.445 1.00 95.38 407 ARG A CA 1
ATOM 3201 C C . ARG A 1 407 ? 24.797 -24.455 -17.558 1.00 95.38 407 ARG A C 1
ATOM 3203 O O . ARG A 1 407 ? 24.060 -25.428 -17.456 1.00 95.38 407 ARG A O 1
ATOM 3210 N N . ILE A 1 408 ? 25.554 -24.244 -18.636 1.00 95.56 408 ILE A N 1
ATOM 3211 C CA . ILE A 1 408 ? 25.652 -25.220 -19.730 1.00 95.56 408 ILE A CA 1
ATOM 3212 C C . ILE A 1 408 ? 26.363 -26.481 -19.235 1.00 95.56 408 ILE A C 1
ATOM 3214 O O . ILE A 1 408 ? 25.892 -27.577 -19.512 1.00 95.56 408 ILE A O 1
ATOM 3218 N N . VAL A 1 409 ? 27.459 -26.333 -18.485 1.00 93.00 409 VAL A N 1
ATOM 3219 C CA . VAL A 1 409 ? 28.203 -27.462 -17.908 1.00 93.00 409 VAL A CA 1
ATOM 3220 C C . VAL A 1 409 ? 27.320 -28.266 -16.952 1.00 93.00 409 VAL A C 1
ATOM 3222 O O . VAL A 1 409 ? 27.192 -29.471 -17.138 1.00 93.00 409 VAL A O 1
ATOM 3225 N N . GLU A 1 410 ? 26.639 -27.605 -16.012 1.00 94.50 410 GLU A N 1
ATOM 3226 C CA . GLU A 1 410 ? 25.674 -28.233 -15.097 1.00 94.50 410 GLU A CA 1
ATOM 3227 C C . GLU A 1 410 ? 24.542 -28.938 -15.866 1.00 94.50 410 GLU A C 1
ATOM 3229 O O . GLU A 1 410 ? 24.140 -30.048 -15.524 1.00 94.50 410 GLU A O 1
ATOM 3234 N N . GLY A 1 411 ? 24.050 -28.323 -16.948 1.00 95.25 411 GLY A N 1
ATOM 3235 C CA . GLY A 1 411 ? 23.036 -28.917 -17.818 1.00 95.25 411 GLY A CA 1
ATOM 3236 C C . GLY A 1 411 ? 23.518 -30.171 -18.556 1.00 95.25 411 GLY A C 1
ATOM 3237 O O . GLY A 1 411 ? 22.755 -31.127 -18.693 1.00 95.25 411 GLY A O 1
ATOM 3238 N N . ILE A 1 412 ? 24.775 -30.193 -19.010 1.00 94.00 412 ILE A N 1
ATOM 3239 C CA . ILE A 1 412 ? 25.389 -31.363 -19.657 1.00 94.00 412 ILE A CA 1
ATOM 3240 C C . ILE A 1 412 ? 25.606 -32.484 -18.636 1.00 94.00 412 ILE A C 1
ATOM 3242 O O . ILE A 1 412 ? 25.274 -33.631 -18.926 1.00 94.00 412 ILE A O 1
ATOM 3246 N N . GLU A 1 413 ? 26.112 -32.164 -17.445 1.00 94.19 413 GLU A N 1
ATOM 3247 C CA . GLU A 1 413 ? 26.332 -33.131 -16.362 1.00 94.19 413 GLU A CA 1
ATOM 3248 C C . GLU A 1 413 ? 25.023 -33.785 -15.904 1.00 94.19 413 GLU A C 1
ATOM 3250 O O . GLU A 1 413 ? 24.963 -35.004 -15.751 1.00 94.19 413 GLU A O 1
ATOM 3255 N N . ALA A 1 414 ? 23.947 -33.002 -15.776 1.00 94.19 414 ALA A N 1
ATOM 3256 C CA . ALA A 1 414 ? 22.631 -33.522 -15.421 1.00 94.19 414 ALA A CA 1
ATOM 3257 C C . ALA A 1 414 ? 22.021 -34.432 -16.506 1.00 94.19 414 ALA A C 1
ATOM 3259 O O . ALA A 1 414 ? 21.317 -35.387 -16.179 1.00 94.19 414 ALA A O 1
ATOM 3260 N N . ALA A 1 415 ? 22.261 -34.142 -17.791 1.00 95.56 415 ALA A N 1
ATOM 3261 C CA . ALA A 1 415 ? 21.696 -34.906 -18.906 1.00 95.56 415 ALA A CA 1
ATOM 3262 C C . ALA A 1 415 ? 22.519 -36.154 -19.277 1.00 95.56 415 ALA A C 1
ATOM 3264 O O . ALA A 1 415 ? 21.949 -37.167 -19.687 1.00 95.56 415 ALA A O 1
ATOM 3265 N N . HIS A 1 416 ? 23.848 -36.087 -19.152 1.00 94.31 416 HIS A N 1
ATOM 3266 C CA . HIS A 1 416 ? 24.780 -37.127 -19.597 1.00 94.31 416 HIS A CA 1
ATOM 3267 C C . HIS A 1 416 ? 25.931 -37.343 -18.594 1.00 94.31 416 HIS A C 1
ATOM 3269 O O . HIS A 1 416 ? 27.090 -37.063 -18.918 1.00 94.31 416 HIS A O 1
ATOM 3275 N N . PRO A 1 417 ? 25.648 -37.882 -17.395 1.00 91.88 417 PRO A N 1
ATOM 3276 C CA . PRO A 1 417 ? 26.653 -38.040 -16.343 1.00 91.88 417 PRO A CA 1
ATOM 3277 C C . PRO A 1 417 ? 27.784 -39.002 -16.738 1.00 91.88 417 PRO A C 1
ATOM 3279 O O . PRO A 1 417 ? 28.952 -38.697 -16.504 1.00 91.88 417 PRO A O 1
ATOM 3282 N N . ASP A 1 418 ? 27.461 -40.114 -17.409 1.00 91.69 418 ASP A N 1
ATOM 3283 C CA . ASP A 1 418 ? 28.451 -41.115 -17.835 1.00 91.69 418 ASP A CA 1
ATOM 3284 C C . ASP A 1 418 ? 29.436 -40.538 -18.864 1.00 91.69 418 ASP A C 1
ATOM 3286 O O . ASP A 1 418 ? 30.644 -40.722 -18.750 1.00 91.69 418 ASP A O 1
ATOM 3290 N N . TRP A 1 419 ? 28.942 -39.743 -19.822 1.00 92.56 419 TRP A N 1
ATOM 3291 C CA . TRP A 1 419 ? 29.791 -39.076 -20.815 1.00 92.56 419 TRP A CA 1
ATOM 3292 C C . TRP A 1 419 ? 30.733 -38.056 -20.165 1.00 92.56 419 TRP A C 1
ATOM 3294 O O . TRP A 1 419 ? 31.902 -37.967 -20.540 1.00 92.56 419 TRP A O 1
ATOM 3304 N N . VAL A 1 420 ? 30.250 -37.296 -19.176 1.00 89.44 420 VAL A N 1
ATOM 3305 C CA . VAL A 1 420 ? 31.084 -36.344 -18.426 1.00 89.44 420 VAL A CA 1
ATOM 3306 C C . VAL A 1 420 ? 32.147 -37.081 -17.609 1.00 89.44 420 VAL A C 1
ATOM 3308 O O . VAL A 1 420 ? 33.305 -36.664 -17.615 1.00 89.44 420 VAL A O 1
ATOM 3311 N N . HIS A 1 421 ? 31.793 -38.194 -16.964 1.00 86.44 421 HIS A N 1
ATOM 3312 C CA . HIS A 1 421 ? 32.740 -39.037 -16.235 1.00 86.44 421 HIS A CA 1
ATOM 3313 C C . HIS A 1 421 ? 33.830 -39.613 -17.155 1.00 86.44 421 HIS A C 1
ATOM 3315 O O . HIS A 1 421 ? 35.020 -39.530 -16.839 1.00 86.44 421 HIS A O 1
ATOM 3321 N N . ASP A 1 422 ? 33.451 -40.108 -18.333 1.00 88.19 422 ASP A N 1
ATOM 3322 C CA . ASP A 1 422 ? 34.380 -40.610 -19.348 1.00 88.19 422 ASP A CA 1
ATOM 3323 C C . ASP A 1 422 ? 35.313 -39.506 -19.877 1.00 88.19 422 ASP A C 1
ATOM 3325 O O . ASP A 1 422 ? 36.513 -39.723 -20.032 1.00 88.19 422 ASP A O 1
ATOM 3329 N N . GLN A 1 423 ? 34.812 -38.288 -20.105 1.00 87.38 423 GLN A N 1
ATOM 3330 C CA . GLN A 1 423 ? 35.647 -37.162 -20.547 1.00 87.38 423 GLN A CA 1
ATOM 3331 C C . GLN A 1 423 ? 36.580 -36.635 -19.449 1.00 87.38 423 GLN A C 1
ATOM 3333 O O . GLN A 1 423 ? 37.726 -36.275 -19.733 1.00 87.38 423 GLN A O 1
ATOM 3338 N N . LEU A 1 424 ? 36.118 -36.585 -18.195 1.00 85.19 424 LEU A N 1
ATOM 3339 C CA . LEU A 1 424 ? 36.950 -36.201 -17.052 1.00 85.19 424 LEU A CA 1
ATOM 3340 C C . LEU A 1 424 ? 38.054 -37.234 -16.813 1.00 85.19 424 LEU A C 1
ATOM 3342 O O . LEU A 1 424 ? 39.216 -36.858 -16.667 1.00 85.19 424 LEU A O 1
ATOM 3346 N N . SER A 1 425 ? 37.717 -38.524 -16.847 1.00 82.56 425 SER A N 1
ATOM 3347 C CA . SER A 1 425 ? 38.696 -39.606 -16.710 1.00 82.56 425 SER A CA 1
ATOM 3348 C C . SER A 1 425 ? 39.698 -39.631 -17.872 1.00 82.56 425 SER A C 1
ATOM 3350 O O . SER A 1 425 ? 40.897 -39.769 -17.632 1.00 82.56 425 SER A O 1
ATOM 3352 N N . ALA A 1 426 ? 39.253 -39.388 -19.111 1.00 83.31 426 ALA A N 1
ATOM 3353 C CA . ALA A 1 426 ? 40.129 -39.259 -20.275 1.00 83.31 426 ALA A CA 1
ATOM 3354 C C . ALA A 1 426 ? 41.084 -38.059 -20.163 1.00 83.31 426 ALA A C 1
ATOM 3356 O O . ALA A 1 426 ? 42.259 -38.187 -20.499 1.00 83.31 426 ALA A O 1
ATOM 3357 N N . ARG A 1 427 ? 40.628 -36.908 -19.647 1.00 76.38 427 ARG A N 1
ATOM 3358 C CA . ARG A 1 427 ? 41.504 -35.757 -19.362 1.00 76.38 427 ARG A CA 1
ATOM 3359 C C . ARG A 1 427 ? 42.520 -36.055 -18.262 1.00 76.38 427 ARG A C 1
ATOM 3361 O O . ARG A 1 427 ? 43.690 -35.735 -18.428 1.00 76.38 427 ARG A O 1
ATOM 3368 N N . MET A 1 428 ? 42.104 -36.710 -17.179 1.00 72.12 428 MET A N 1
ATOM 3369 C CA . MET A 1 428 ? 43.008 -37.106 -16.092 1.00 72.12 428 MET A CA 1
ATOM 3370 C C . MET A 1 428 ? 44.041 -38.159 -16.527 1.00 72.12 428 MET A C 1
ATOM 3372 O O . MET A 1 428 ? 45.132 -38.203 -15.971 1.00 72.12 428 MET A O 1
ATOM 3376 N N . ALA A 1 429 ? 43.731 -38.984 -17.532 1.00 66.19 429 ALA A N 1
ATOM 3377 C CA . ALA A 1 429 ? 44.668 -39.953 -18.102 1.00 66.19 429 ALA A CA 1
ATOM 3378 C C . ALA A 1 429 ? 45.733 -39.321 -19.025 1.00 66.19 429 ALA A C 1
ATOM 3380 O O . ALA A 1 429 ? 46.771 -39.940 -19.263 1.00 66.19 429 ALA A O 1
ATOM 3381 N N . VAL A 1 430 ? 45.491 -38.112 -19.549 1.00 61.25 430 VAL A N 1
ATOM 3382 C CA . VAL A 1 430 ? 46.403 -37.400 -20.466 1.00 61.25 430 VAL A CA 1
ATOM 3383 C C . VAL A 1 430 ? 47.429 -36.531 -19.723 1.00 61.25 430 VAL A C 1
ATOM 3385 O O . VAL A 1 430 ? 48.492 -36.274 -20.286 1.00 61.25 430 VAL A O 1
ATOM 3388 N N . ASP A 1 431 ? 47.198 -36.192 -18.449 1.00 56.44 431 ASP A N 1
ATOM 3389 C CA . ASP A 1 431 ? 48.143 -35.433 -17.610 1.00 56.44 431 ASP A CA 1
ATOM 3390 C C . ASP A 1 431 ? 48.849 -36.295 -16.528 1.00 56.44 431 ASP A C 1
ATOM 3392 O O . ASP A 1 431 ? 48.601 -36.112 -15.335 1.00 56.44 431 ASP A O 1
ATOM 3396 N N . PRO A 1 432 ? 49.781 -37.213 -16.875 1.00 54.91 432 PRO A N 1
ATOM 3397 C CA . PRO A 1 432 ? 50.683 -37.843 -15.913 1.00 54.91 432 PRO A CA 1
ATOM 3398 C C . PRO A 1 432 ? 52.064 -37.158 -15.884 1.00 54.91 432 PRO A C 1
ATOM 3400 O O . PRO A 1 432 ? 53.078 -37.840 -15.744 1.00 54.91 432 PRO A O 1
ATOM 3403 N N . ILE A 1 433 ? 52.149 -35.835 -16.077 1.00 53.53 433 ILE A N 1
ATOM 3404 C CA . ILE A 1 433 ? 53.405 -35.087 -15.890 1.00 53.53 433 ILE A CA 1
ATOM 3405 C C . ILE A 1 433 ? 53.121 -33.768 -15.166 1.00 53.53 433 ILE A C 1
ATOM 3407 O O . ILE A 1 433 ? 52.991 -32.710 -15.780 1.00 53.53 433 ILE A O 1
ATOM 3411 N N . LEU A 1 434 ? 53.074 -33.860 -13.840 1.00 43.38 434 LEU A N 1
ATOM 3412 C CA . LEU A 1 434 ? 53.586 -32.834 -12.936 1.00 43.38 434 LEU A CA 1
ATOM 3413 C C . LEU A 1 434 ? 54.446 -33.516 -11.875 1.00 43.38 434 LEU A C 1
ATOM 3415 O O . LEU A 1 434 ? 53.960 -34.510 -11.287 1.00 43.38 434 LEU A O 1
#

Secondary structure (DSSP, 8-state):
-GGGTTTTHHHHHHHHHHHHHHHHHTT-HHHHHHHHHTS-TTTSSS---HHHHHHHHHHHHHHHHHTT-HHHHHHHHHHHHHHGGG---HHHHHHHHHHHHHHHHHTT-HHHHHHHHHHHHHH-TTS-HHHHHHHHHHHHHHHHHSPSSHHHHHHHHHHHH-GGGGG-TTHHHHHHHHTT----GGGGGGGHHHHHHH-HHHHSPPP-------S--PPPS-----HHHHHHHHHHHHHHHHHHHH-SEEEHHHHHHHTT-----EEEEETT-------TTHHHHTTS--------TT--------------------------PPPS------S-EEEEETTEEEEE-HHHHHHHHHHHHHHTTSS--EEETTTTEEES-PPPTTS-HHHHHHHHHHHHHHHHHHHHHHHHHHH-HHHHHHHHHHHHHH----

pLDDT: mean 74.85, std 24.69, range [19.56, 96.81]